Protein AF-0000000087158300 (afdb_homodimer)

InterPro domains:
  IPR009057 Homedomain-like superfamily [SSF46689] (290-339)
  IPR018060 AraC-like, DNA binding HTH domain [PF12833] (262-338)
  IPR018060 AraC-like, DNA binding HTH domain [PS01124] (242-339)
  IPR018060 AraC-like, DNA binding HTH domain [SM00342] (255-337)
  IPR032687 HTH-type transcriptional regulator AraC-type, N-terminal [PF12625] (27-202)

Nearest PDB structures (foldseek):
  8rcw-assembly2_B  TM=8.086E-01  e=1.882E-06  Mycobacterium tuberculosis H37Rv
  3mkl-assembly2_B  TM=9.565E-01  e=1.171E-04  Escherichia coli K-12
  3mkl-assembly1_A  TM=9.450E-01  e=1.285E-04  Escherichia coli K-12
  6xiu-assembly1_B-2  TM=7.100E-01  e=4.499E-04  Escherichia coli
  6xiu-assembly1_A  TM=6.553E-01  e=6.831E-04  Escherichia coli

Organism: NCBI:txid2511166

Secondary structure (DSSP, 8-state):
--HHHHHT-EEETHHHHHHHHHHHHTT---HHHHHHTT--GGGGG-TT-EEEHHHHHHHHHHHHHHHTTSTTHHHHHHTT--GGGGTHHHHHHHTSSBHHHHHHHHHHTGGGSS-SSEEEEEEETTEEEEEEEE-TTS-HHHHHHHHHHHHHHHHHHHHHH-TT---EEEEE-SS-S-TTTHHHHHHHTS-EE-S-SSEEEEEPTTGGGSBPTT--HHHHHHHHHHHHHHHHHHHHHHHHHHHHHHHHHH--SSPPPHHHHHHHHT--HHHHHHHHHHTT--HHHHHHHHHHHHHHHHHHH----HHHHHHHTT-S-HHHHHHHHHHHHSS-HHHHHHHTT-/--HHHHHT-EEETHHHHHHHHHHHHTT---HHHHHHTT--GGGGG-TT-EEEHHHHHHHHHHHHHHHTTSTTHHHHHHTT--GGGGTHHHHHHHTSSBHHHHHHHHHHTGGGSS-SSEEEEEEETTEEEEEEEE-TTS-HHHHHHHHHHHHHHHHHHHHHH-TT---EEEEE-SS-S-TTTHHHHHHHTS-EE-S-SSEEEEEPTTGGGSBPTT--HHHHHHHHHHHHHHHHHHHHHHHHHHHHHHHHHH--SSPPPHHHHHHHHT--HHHHHHHHHHTT--HHHHHHHHHHHHHHHHHHH----HHHHHHHTT-S-HHHHHHHHHHHHSS-HHHHHHHTT-

Foldseek 3Di:
DALLLLQLFKWQCVLVLLLLVLCVVVVHDSCVLLVQLVHHPCQSVDNRHIDGSSSLVSSLVSSCVSCVVPFCSLLVSLQPAALVRLPLLSLLLLQAFALQRSVVSCLVLVSSDSAQWHWDFDDDPRDGFKIWTHCPNPPPSCSVSRQNSCLNNVLNNSCNSAVVDPFFQAWEGCAACDRPVVCSCVVSVHHYHYNDPTTMGGTDPPRRVHTGPNHDPVSSVVSSVVSVVSSVLSVVLSVLLVLLLVQLLPDWQDGDDLVRSCVVVVHDSVVSQVSCVSSPHDPVNSNLVSLLVQLLCCLAPHPDDLQRSCSRNNHPDSVVVQVSNCVVPVHGSVVSSCVVVD/DALLLLQLFKWQCVLVLLLLVLCVVVVHDSCVLLVQLVHHPCQSVDRRHIDGSSSLVSSLVSSCVSCVVPFCSLLVSLQPAALVRLPLLSLLLLQAFALLRSVVSCLVLVSSDSAPWHWDFDDDPRDGFKIWTHCPNPPPSCSVSRQNSCLNNVLNNSCNSAVVDPFFQAWEGCAACDRPVVCSCVVSVHHYHYNDPTTMGGTDPPRRVHTGPNHDPVSSVVSSVVSVVSSVLSVVLSVLLVLLLVQLLPDWQDGDDLVVSCVVVVHDSVVSQVSCVSSPHDPVNSNLVSLLVQLLCCLAPHPDDLQRSCRRNNHPDSVVVQVSNCVVPVHGSVVSSCVVVD

Radius of gyration: 31.11 Å; Cα contacts (8 Å, |Δi|>4): 1077; chains: 2; bounding box: 66×98×61 Å

Sequence (684 aa):
MRLESFAAIRLPNQSARIMRSVIEAAGLAWRPLLSEAGIPADITDDPNGVVSGAQELRLQEVFVQATRHMPGAWFRTGLQYRLMGYGPLGLAVLAADTFGAGLRVMTSFLALTYSLMQYTLVEEAGEVIAVAADDTQVPADYREFSQERALGSATQFLNDMDPGLSPILRIETVLDSGHGRHECEAVLGIPIVFDAPVTRWILMPGVTRAPLPMASPLLEETYGKLCARLIEEARVSDEVVSQLYALLVRSARRFPSAPEACRMLGLSERTLYRKLAAQRLTFGQMVDQVREQRATYLLDNTRMSVEAVAEALGFAETASFSRAFKRWKGMSPLRFRGRGAMMRLESFAAIRLPNQSARIMRSVIEAAGLAWRPLLSEAGIPADITDDPNGVVSGAQELRLQEVFVQATRHMPGAWFRTGLQYRLMGYGPLGLAVLAADTFGAGLRVMTSFLALTYSLMQYTLVEEAGEVIAVAADDTQVPADYREFSQERALGSATQFLNDMDPGLSPILRIETVLDSGHGRHECEAVLGIPIVFDAPVTRWILMPGVTRAPLPMASPLLEETYGKLCARLIEEARVSDEVVSQLYALLVRSARRFPSAPEACRMLGLSERTLYRKLAAQRLTFGQMVDQVREQRATYLLDNTRMSVEAVAEALGFAETASFSRAFKRWKGMSPLRFRGRGAM

pLDDT: mean 89.67, std 8.75, range [39.78, 98.69]

Solvent-accessible surface area (backbone atoms only — not comparable to full-atom values): 35938 Å² total; per-residue (Å²): 130,57,72,68,62,34,28,34,24,77,35,65,30,50,64,58,38,49,53,42,52,55,36,47,76,72,72,46,80,51,61,68,50,32,51,74,19,70,39,67,79,61,39,68,73,38,70,80,21,67,38,32,30,48,34,50,52,40,36,51,52,50,48,48,71,76,42,69,88,41,75,47,48,48,33,56,52,12,57,69,45,45,34,69,60,43,47,47,53,25,48,20,30,38,12,19,63,20,44,42,51,16,52,51,49,46,56,75,47,49,73,62,50,95,62,75,52,44,63,46,77,41,67,57,98,92,35,72,44,29,43,33,54,43,55,86,83,31,59,76,94,46,38,64,54,55,53,40,19,37,63,20,26,52,48,34,34,59,35,57,51,37,66,60,47,77,52,59,59,31,36,31,28,52,51,65,64,57,73,64,42,65,50,50,33,69,73,68,72,38,56,67,45,55,61,31,95,52,30,30,42,32,41,34,89,70,45,43,73,38,67,25,81,56,42,29,74,68,51,23,50,33,23,44,51,46,42,52,46,51,53,48,51,14,49,50,33,44,47,50,51,50,50,48,48,52,52,54,64,67,32,68,44,65,69,70,52,71,70,54,45,19,61,75,70,71,44,51,65,67,55,51,52,50,38,29,47,57,60,71,41,47,72,67,54,53,51,47,52,49,49,49,52,50,48,52,48,44,50,72,73,45,89,61,50,69,58,54,49,19,48,53,65,54,40,91,40,48,66,58,37,39,52,51,39,24,70,73,70,74,41,42,60,69,57,57,49,46,54,72,76,100,130,58,72,69,61,35,27,35,24,77,36,65,30,49,66,58,39,50,53,41,50,54,36,47,74,70,72,45,80,48,61,68,49,33,52,75,20,72,40,65,79,61,38,66,75,38,68,82,23,66,38,30,30,49,34,50,53,39,35,52,53,51,48,47,70,73,41,70,87,42,75,48,49,46,34,57,54,13,57,69,45,46,33,69,61,44,49,46,53,25,48,20,29,36,12,18,62,19,44,42,52,16,54,51,48,47,55,74,47,48,72,60,50,95,61,75,53,46,65,46,78,40,69,56,96,89,35,73,44,29,44,33,53,42,55,85,82,34,59,78,92,46,38,65,53,55,53,39,19,36,62,21,26,52,47,35,32,60,34,57,52,38,66,60,48,76,52,58,60,33,34,32,27,52,50,63,65,57,71,64,43,64,52,52,34,70,73,68,70,37,56,66,43,56,60,30,97,51,31,32,43,30,40,34,88,70,45,41,72,36,67,25,81,56,44,29,74,67,52,23,50,33,23,44,52,46,40,52,47,51,52,49,50,14,49,50,33,45,46,51,52,50,49,49,49,51,54,53,64,67,33,70,45,64,68,71,51,71,70,53,45,20,61,74,70,71,45,52,64,66,54,50,50,50,38,30,46,57,60,70,42,47,73,68,53,52,52,48,51,49,48,49,51,49,47,52,49,43,49,72,72,45,87,62,50,68,57,52,50,20,49,52,63,54,41,92,40,50,66,60,37,40,51,49,38,22,70,73,70,73,43,41,60,69,56,55,50,47,54,72,76,100

Structure (mmCIF, N/CA/C/O backbone):
data_AF-0000000087158300-model_v1
#
loop_
_entity.id
_entity.type
_entity.pdbx_description
1 polymer 'Putative HTH-type transcriptional regulator'
#
loop_
_atom_site.group_PDB
_atom_site.id
_atom_site.type_symbol
_atom_site.label_atom_id
_atom_site.label_alt_id
_atom_site.label_comp_id
_atom_site.label_asym_id
_atom_site.label_entity_id
_atom_site.label_seq_id
_atom_site.pdbx_PDB_ins_code
_atom_site.Cartn_x
_atom_site.Cartn_y
_atom_site.Cartn_z
_atom_site.occupancy
_atom_site.B_iso_or_equiv
_atom_site.auth_seq_id
_atom_site.auth_comp_id
_atom_site.auth_asym_id
_atom_site.auth_atom_id
_atom_site.pdbx_PDB_model_num
ATOM 1 N N . MET A 1 1 ? 0.201 -24.516 1.046 1 40.53 1 MET A N 1
ATOM 2 C CA . MET A 1 1 ? -1.154 -24.016 0.819 1 40.53 1 MET A CA 1
ATOM 3 C C . MET A 1 1 ? -1.774 -24.688 -0.408 1 40.53 1 MET A C 1
ATOM 5 O O . MET A 1 1 ? -1.124 -24.812 -1.446 1 40.53 1 MET A O 1
ATOM 9 N N . ARG A 1 2 ? -2.773 -25.516 -0.291 1 49.41 2 ARG A N 1
ATOM 10 C CA . ARG A 1 2 ? -3.469 -26.203 -1.371 1 49.41 2 ARG A CA 1
ATOM 11 C C . ARG A 1 2 ? -3.904 -25.234 -2.457 1 49.41 2 ARG A C 1
ATOM 13 O O . ARG A 1 2 ? -4.211 -24.062 -2.17 1 49.41 2 ARG A O 1
ATOM 20 N N . LEU A 1 3 ? -3.611 -25.547 -3.643 1 53.53 3 LEU A N 1
ATOM 21 C CA . LEU A 1 3 ? -4.047 -24.797 -4.812 1 53.53 3 LEU A CA 1
ATOM 22 C C . LEU A 1 3 ? -5.461 -24.25 -4.613 1 53.53 3 LEU A C 1
ATOM 24 O O . LEU A 1 3 ? -5.781 -23.156 -5.082 1 53.53 3 LEU A O 1
ATOM 28 N N . GLU A 1 4 ? -6.125 -25 -3.822 1 54.72 4 GLU A N 1
ATOM 29 C CA . GLU A 1 4 ? -7.512 -24.594 -3.604 1 54.72 4 GLU A CA 1
ATOM 30 C C . GLU A 1 4 ? -7.594 -23.328 -2.756 1 54.72 4 GLU A C 1
ATOM 32 O O . GLU A 1 4 ? -8.43 -22.453 -3.006 1 54.72 4 GLU A O 1
ATOM 37 N N . SER A 1 5 ? -6.773 -23.25 -1.797 1 61.75 5 SER A N 1
ATOM 38 C CA . SER A 1 5 ? -6.797 -22.062 -0.935 1 61.75 5 SER A CA 1
ATOM 39 C C . SER A 1 5 ? -6.254 -20.844 -1.662 1 61.75 5 SER A C 1
ATOM 41 O O . SER A 1 5 ? -6.668 -19.719 -1.382 1 61.75 5 SER A O 1
ATOM 43 N N . PHE A 1 6 ? -5.562 -21.078 -2.729 1 68.5 6 PHE A N 1
ATOM 44 C CA . PHE A 1 6 ? -4.996 -19.984 -3.525 1 68.5 6 PHE A CA 1
ATOM 45 C C . PHE A 1 6 ? -6.07 -19.328 -4.383 1 68.5 6 PHE A C 1
ATOM 47 O O . PHE A 1 6 ? -6.074 -18.109 -4.547 1 68.5 6 PHE A O 1
ATOM 54 N N . ALA A 1 7 ? -7.031 -20.109 -4.707 1 74.25 7 ALA A N 1
ATOM 55 C CA . ALA A 1 7 ? -8.016 -19.625 -5.672 1 74.25 7 ALA A CA 1
ATOM 56 C C . ALA A 1 7 ? -8.867 -18.516 -5.074 1 74.25 7 ALA A C 1
ATOM 58 O O . ALA A 1 7 ? -9.312 -17.609 -5.789 1 74.25 7 ALA A O 1
ATOM 59 N N . ALA A 1 8 ? -8.992 -18.531 -3.791 1 78.25 8 ALA A N 1
ATOM 60 C CA . ALA A 1 8 ? -9.898 -17.578 -3.146 1 78.25 8 ALA A CA 1
ATOM 61 C C . ALA A 1 8 ? -9.156 -16.328 -2.705 1 78.25 8 ALA A C 1
ATOM 63 O O . ALA A 1 8 ? -9.781 -15.352 -2.277 1 78.25 8 ALA A O 1
ATOM 64 N N . ILE A 1 9 ? -7.871 -16.375 -2.891 1 86.38 9 ILE A N 1
ATOM 65 C CA . ILE A 1 9 ? -7.078 -15.227 -2.467 1 86.38 9 ILE A CA 1
ATOM 66 C C . ILE A 1 9 ? -7.258 -14.078 -3.461 1 86.38 9 ILE A C 1
ATOM 68 O O . ILE A 1 9 ? -7.426 -14.312 -4.66 1 86.38 9 ILE A O 1
ATOM 72 N N . ARG A 1 10 ? -7.344 -12.867 -2.967 1 88.31 10 ARG A N 1
ATOM 73 C CA . ARG A 1 10 ? -7.383 -11.664 -3.793 1 88.31 10 ARG A CA 1
ATOM 74 C C . ARG A 1 10 ? -6.016 -10.992 -3.846 1 88.31 10 ARG A C 1
ATOM 76 O O . ARG A 1 10 ? -5.445 -10.648 -2.809 1 88.31 10 ARG A O 1
ATOM 83 N N . LEU A 1 11 ? -5.473 -10.836 -5.035 1 91.69 11 LEU A N 1
ATOM 84 C CA . LEU A 1 11 ? -4.133 -10.312 -5.254 1 91.69 11 LEU A CA 1
ATOM 85 C C . LEU A 1 11 ? -4.184 -9.016 -6.059 1 91.69 11 LEU A C 1
ATOM 87 O O . LEU A 1 11 ? -5.047 -8.852 -6.922 1 91.69 11 LEU A O 1
ATOM 91 N N . PRO A 1 12 ? -3.223 -8.094 -5.75 1 93.69 12 PRO A N 1
ATOM 92 C CA . PRO A 1 12 ? -3.1 -6.945 -6.656 1 93.69 12 PRO A CA 1
ATOM 93 C C . PRO A 1 12 ? -2.881 -7.363 -8.109 1 93.69 12 PRO A C 1
ATOM 95 O O . PRO A 1 12 ? -2.324 -8.43 -8.367 1 93.69 12 PRO A O 1
ATOM 98 N N . ASN A 1 13 ? -3.297 -6.535 -9.055 1 95.19 13 ASN A N 1
ATOM 99 C CA . ASN A 1 13 ? -3.236 -6.875 -10.477 1 95.19 13 ASN A CA 1
ATOM 100 C C . ASN A 1 13 ? -1.836 -6.668 -11.039 1 95.19 13 ASN A C 1
ATOM 102 O O . ASN A 1 13 ? -1.661 -6.578 -12.258 1 95.19 13 ASN A O 1
ATOM 106 N N . GLN A 1 14 ? -0.826 -6.555 -10.195 1 94.75 14 GLN A N 1
ATOM 107 C CA . GLN A 1 14 ? 0.526 -6.223 -10.625 1 94.75 14 GLN A CA 1
ATOM 108 C C . GLN A 1 14 ? 1.107 -7.324 -11.508 1 94.75 14 GLN A C 1
ATOM 110 O O . GLN A 1 14 ? 1.765 -7.043 -12.508 1 94.75 14 GLN A O 1
ATOM 115 N N . SER A 1 15 ? 0.933 -8.594 -11.094 1 95.69 15 SER A N 1
ATOM 116 C CA . SER A 1 15 ? 1.401 -9.711 -11.906 1 95.69 15 SER A CA 1
ATOM 117 C C . SER A 1 15 ? 0.779 -9.672 -13.297 1 95.69 15 SER A C 1
ATOM 119 O O . SER A 1 15 ? 1.473 -9.867 -14.297 1 95.69 15 SER A O 1
ATOM 121 N N . ALA A 1 16 ? -0.538 -9.43 -13.367 1 95.25 16 ALA A N 1
ATOM 122 C CA . ALA A 1 16 ? -1.233 -9.312 -14.641 1 95.25 16 ALA A CA 1
ATOM 123 C C . ALA A 1 16 ? -0.658 -8.172 -15.477 1 95.25 16 ALA A C 1
ATOM 125 O O . ALA A 1 16 ? -0.474 -8.312 -16.688 1 95.25 16 ALA A O 1
ATOM 126 N N . ARG A 1 17 ? -0.354 -7.066 -14.867 1 95.44 17 ARG A N 1
ATOM 127 C CA . ARG A 1 17 ? 0.209 -5.922 -15.57 1 95.44 17 ARG A CA 1
ATOM 128 C C . ARG A 1 17 ? 1.591 -6.246 -16.125 1 95.44 17 ARG A C 1
ATOM 130 O O . ARG A 1 17 ? 1.93 -5.84 -17.234 1 95.44 17 ARG A O 1
ATOM 137 N N . ILE A 1 18 ? 2.383 -6.926 -15.352 1 96.75 18 ILE A N 1
ATOM 138 C CA . ILE A 1 18 ? 3.717 -7.324 -15.781 1 96.75 18 ILE A CA 1
ATOM 139 C C . ILE A 1 18 ? 3.609 -8.242 -17 1 96.75 18 ILE A C 1
ATOM 141 O O . ILE A 1 18 ? 4.262 -8.016 -18.016 1 96.75 18 ILE A O 1
ATOM 145 N N . MET A 1 19 ? 2.777 -9.273 -16.922 1 96.31 19 MET A N 1
ATOM 146 C CA . MET A 1 19 ? 2.615 -10.203 -18.031 1 96.31 19 MET A CA 1
ATOM 147 C C . MET A 1 19 ? 2.068 -9.492 -19.266 1 96.31 19 MET A C 1
ATOM 149 O O . MET A 1 19 ? 2.494 -9.766 -20.391 1 96.31 19 MET A O 1
ATOM 153 N N . ARG A 1 20 ? 1.121 -8.562 -19.031 1 94.75 20 ARG A N 1
ATOM 154 C CA . ARG A 1 20 ? 0.61 -7.754 -20.141 1 94.75 20 ARG A CA 1
ATOM 155 C C . ARG A 1 20 ? 1.739 -7.004 -20.828 1 94.75 20 ARG A C 1
ATOM 157 O O . ARG A 1 20 ? 1.812 -6.98 -22.062 1 94.75 20 ARG A O 1
ATOM 164 N N . SER A 1 21 ? 2.619 -6.391 -20.047 1 94.69 21 SER A N 1
ATOM 165 C CA . SER A 1 21 ? 3.707 -5.605 -20.625 1 94.69 21 SER A CA 1
ATOM 166 C C . SER A 1 21 ? 4.617 -6.469 -21.484 1 94.69 21 SER A C 1
ATOM 168 O O . SER A 1 21 ? 5.105 -6.02 -22.531 1 94.69 21 SER A O 1
ATOM 170 N N . VAL A 1 22 ? 4.875 -7.711 -21.109 1 94.31 22 VAL A N 1
ATOM 171 C CA . VAL A 1 22 ? 5.727 -8.641 -21.844 1 94.31 22 VAL A CA 1
ATOM 172 C C . VAL A 1 22 ? 5.035 -9.047 -23.156 1 94.31 22 VAL A C 1
ATOM 174 O O . VAL A 1 22 ? 5.664 -9.07 -24.219 1 94.31 22 VAL A O 1
ATOM 177 N N . ILE A 1 23 ? 3.762 -9.289 -23.078 1 94.25 23 ILE A N 1
ATOM 178 C CA . ILE A 1 23 ? 2.975 -9.688 -24.234 1 94.25 23 ILE A CA 1
ATOM 179 C C . ILE A 1 23 ? 2.939 -8.547 -25.25 1 94.25 23 ILE A C 1
ATOM 181 O O . ILE A 1 23 ? 3.17 -8.75 -26.438 1 94.25 23 ILE A O 1
ATOM 185 N N . GLU A 1 24 ? 2.717 -7.379 -24.734 1 93.12 24 GLU A N 1
ATOM 186 C CA . GLU A 1 24 ? 2.637 -6.203 -25.609 1 93.12 24 GLU A CA 1
ATOM 187 C C . GLU A 1 24 ? 3.988 -5.898 -26.25 1 93.12 24 GLU A C 1
ATOM 189 O O . GLU A 1 24 ? 4.055 -5.535 -27.422 1 93.12 24 GLU A O 1
ATOM 194 N N . ALA A 1 25 ? 5.035 -5.984 -25.5 1 93 25 ALA A N 1
ATOM 195 C CA . ALA A 1 25 ? 6.375 -5.762 -26.031 1 93 25 ALA A CA 1
ATOM 196 C C . ALA A 1 25 ? 6.699 -6.754 -27.156 1 93 25 ALA A C 1
ATOM 198 O O . ALA A 1 25 ? 7.48 -6.449 -28.047 1 93 25 ALA A O 1
ATOM 199 N N . ALA A 1 26 ? 6.086 -7.969 -27.141 1 92.69 26 ALA A N 1
ATOM 200 C CA . ALA A 1 26 ? 6.301 -9.008 -28.141 1 92.69 26 ALA A CA 1
ATOM 201 C C . ALA A 1 26 ? 5.379 -8.797 -29.344 1 92.69 26 ALA A C 1
ATOM 203 O O . ALA A 1 26 ? 5.418 -9.578 -30.312 1 92.69 26 ALA A O 1
ATOM 204 N N . GLY A 1 27 ? 4.504 -7.77 -29.328 1 92.56 27 GLY A N 1
ATOM 205 C CA . GLY A 1 27 ? 3.604 -7.469 -30.438 1 92.56 27 GLY A CA 1
ATOM 206 C C . GLY A 1 27 ? 2.371 -8.352 -30.453 1 92.56 27 GLY A C 1
ATOM 207 O O . GLY A 1 27 ? 1.692 -8.453 -31.484 1 92.56 27 GLY A O 1
ATOM 208 N N . LEU A 1 28 ? 2.107 -9.031 -29.375 1 92.62 28 LEU A N 1
ATOM 209 C CA . LEU A 1 28 ? 0.953 -9.922 -29.297 1 92.62 28 LEU A CA 1
ATOM 210 C C . LEU A 1 28 ? -0.248 -9.195 -28.703 1 92.62 28 LEU A C 1
ATOM 212 O O . LEU A 1 28 ? -0.091 -8.18 -28.016 1 92.62 28 LEU A O 1
ATOM 216 N N . ALA A 1 29 ? -1.431 -9.727 -29 1 92.81 29 ALA A N 1
ATOM 217 C CA . ALA A 1 29 ? -2.662 -9.172 -28.453 1 92.81 29 ALA A CA 1
ATOM 218 C C . ALA A 1 29 ? -2.883 -9.641 -27.016 1 92.81 29 ALA A C 1
ATOM 220 O O . ALA A 1 29 ? -2.873 -10.844 -26.734 1 92.81 2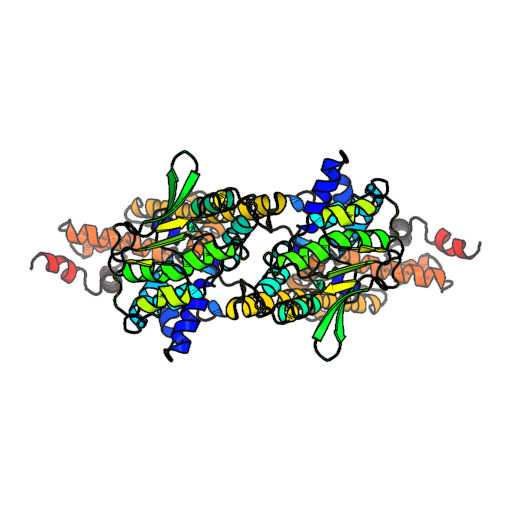9 ALA A O 1
ATOM 221 N N . TRP A 1 30 ? -3.066 -8.75 -26.109 1 91.94 30 TRP A N 1
ATOM 222 C CA . TRP A 1 30 ? -3.174 -9.039 -24.688 1 91.94 30 TRP A CA 1
ATOM 223 C C . TRP A 1 30 ? -4.629 -9.25 -24.281 1 91.94 30 TRP A C 1
ATOM 225 O O . TRP A 1 30 ? -4.922 -10.039 -23.375 1 91.94 30 TRP A O 1
ATOM 235 N N . ARG A 1 31 ? -5.613 -8.617 -24.859 1 91.94 31 ARG A N 1
ATOM 236 C CA . ARG A 1 31 ? -7.004 -8.602 -24.422 1 91.94 31 ARG A CA 1
ATOM 237 C C . ARG A 1 31 ? -7.625 -9.992 -24.516 1 91.94 31 ARG A C 1
ATOM 239 O O . ARG A 1 31 ? -8.328 -10.438 -23.609 1 91.94 31 ARG A O 1
ATOM 246 N N . PRO A 1 32 ? -7.359 -10.719 -25.625 1 92.19 32 PRO A N 1
ATOM 247 C CA . PRO A 1 32 ? -7.902 -12.078 -25.688 1 92.19 32 PRO A CA 1
ATOM 248 C C . PRO A 1 32 ? -7.371 -12.977 -24.562 1 92.19 32 PRO A C 1
ATOM 250 O O . PRO A 1 32 ? -8.086 -13.859 -24.078 1 92.19 32 PRO A O 1
ATOM 253 N N . LEU A 1 33 ? -6.152 -12.758 -24.141 1 91.31 33 LEU A N 1
ATOM 254 C CA . LEU A 1 33 ? -5.559 -13.562 -23.078 1 91.31 33 LEU A CA 1
ATOM 255 C C . LEU A 1 33 ? -6.242 -13.289 -21.734 1 91.31 33 LEU A C 1
ATOM 257 O O . LEU A 1 33 ? -6.5 -14.211 -20.969 1 91.31 33 LEU A O 1
ATOM 261 N N . LEU A 1 34 ? -6.531 -12.008 -21.484 1 91.69 34 LEU A N 1
ATOM 262 C CA . LEU A 1 34 ? -7.25 -11.648 -20.266 1 91.69 34 LEU A CA 1
ATOM 263 C C . LEU A 1 34 ? -8.641 -12.281 -20.25 1 91.69 34 LEU A C 1
ATOM 265 O O . LEU A 1 34 ? -9.078 -12.805 -19.219 1 91.69 34 LEU A O 1
ATOM 269 N N . SER A 1 35 ? -9.25 -12.188 -21.375 1 90.12 35 SER A N 1
ATOM 270 C CA . SER A 1 35 ? -10.586 -12.773 -21.484 1 90.12 35 SER A CA 1
ATOM 271 C C . SER A 1 35 ? -10.562 -14.273 -21.203 1 90.12 35 SER A C 1
ATOM 273 O O . SER A 1 35 ? -11.438 -14.789 -20.516 1 90.12 35 SER A O 1
ATOM 275 N N . GLU A 1 36 ? -9.625 -14.93 -21.688 1 88.38 36 GLU A N 1
ATOM 276 C CA . GLU A 1 36 ? -9.477 -16.359 -21.484 1 88.38 36 GLU A CA 1
ATOM 277 C C . GLU A 1 36 ? -9.25 -16.672 -20 1 88.38 36 GLU A C 1
ATOM 279 O O . GLU A 1 36 ? -9.672 -17.719 -19.516 1 88.38 36 GLU A O 1
ATOM 284 N N . ALA A 1 37 ? -8.625 -15.758 -19.328 1 87.94 37 ALA A N 1
ATOM 285 C CA . ALA A 1 37 ? -8.328 -15.938 -17.922 1 87.94 37 ALA A CA 1
ATOM 286 C C . ALA A 1 37 ? -9.5 -15.477 -17.047 1 87.94 37 ALA A C 1
ATOM 288 O O . ALA A 1 37 ? -9.438 -15.562 -15.82 1 87.94 37 ALA A O 1
ATOM 289 N N . GLY A 1 38 ? -10.562 -14.922 -17.672 1 85.62 38 GLY A N 1
ATOM 290 C CA . GLY A 1 38 ? -11.703 -14.43 -16.922 1 85.62 38 GLY A CA 1
ATOM 291 C C . GLY A 1 38 ? -11.445 -13.094 -16.234 1 85.62 38 GLY A C 1
ATOM 292 O O . GLY A 1 38 ? -12.078 -12.781 -15.227 1 85.62 38 GLY A O 1
ATOM 293 N N . ILE A 1 39 ? -10.477 -12.391 -16.688 1 89.5 39 ILE A N 1
ATOM 294 C CA . ILE A 1 39 ? -10.117 -11.094 -16.109 1 89.5 39 ILE A CA 1
ATOM 295 C C . ILE A 1 39 ? -10.656 -9.977 -17 1 89.5 39 ILE A C 1
ATOM 297 O O . ILE A 1 39 ? -10.383 -9.938 -18.203 1 89.5 39 ILE A O 1
ATOM 301 N N . PRO A 1 40 ? -11.453 -9.117 -16.406 1 87.38 40 PRO A N 1
ATOM 302 C CA . PRO A 1 40 ? -11.93 -7.98 -17.203 1 87.38 40 PRO A CA 1
ATOM 303 C C . PRO A 1 40 ? -10.789 -7.141 -17.766 1 87.38 40 PRO A C 1
ATOM 305 O O . PRO A 1 40 ? -9.758 -6.953 -17.109 1 87.38 40 PRO A O 1
ATOM 308 N N . ALA A 1 41 ? -11.008 -6.566 -18.906 1 83.25 41 ALA A N 1
ATOM 309 C CA . ALA A 1 41 ? -9.969 -5.871 -19.672 1 83.25 41 ALA A CA 1
ATOM 310 C C . ALA A 1 41 ? -9.5 -4.617 -18.938 1 83.25 41 ALA A C 1
ATOM 312 O O . ALA A 1 41 ? -8.344 -4.207 -19.078 1 83.25 41 ALA A O 1
ATOM 313 N N . ASP A 1 42 ? -10.305 -4.086 -18.125 1 89.12 42 ASP A N 1
ATOM 314 C CA . ASP A 1 42 ? -10 -2.793 -17.516 1 89.12 42 ASP A CA 1
ATOM 315 C C . ASP A 1 42 ? -9.289 -2.973 -16.172 1 89.12 42 ASP A C 1
ATOM 317 O O . ASP A 1 42 ? -8.805 -2.002 -15.594 1 89.12 42 ASP A O 1
ATOM 321 N N . ILE A 1 43 ? -9.141 -4.145 -15.766 1 89.44 43 ILE A N 1
ATOM 322 C CA . ILE A 1 43 ? -8.562 -4.406 -14.453 1 89.44 43 ILE A CA 1
ATOM 323 C C . ILE A 1 43 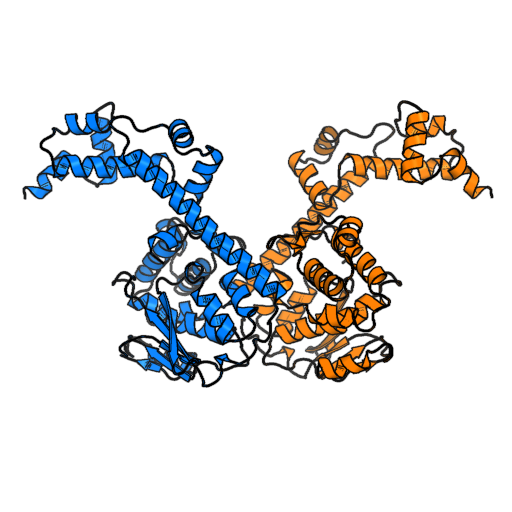? -7.098 -3.967 -14.438 1 89.44 43 ILE A C 1
ATOM 325 O O . ILE A 1 43 ? -6.605 -3.469 -13.422 1 89.44 43 ILE A O 1
ATOM 329 N N . THR A 1 44 ? -6.387 -4.156 -15.523 1 91.56 44 THR A N 1
ATOM 330 C CA . THR A 1 44 ? -4.961 -3.84 -15.578 1 91.56 44 THR A CA 1
ATOM 331 C C . THR A 1 44 ? -4.75 -2.334 -15.688 1 91.56 44 THR A C 1
ATOM 333 O O . THR A 1 44 ? -3.631 -1.846 -15.516 1 91.56 44 THR A O 1
ATOM 336 N N . ASP A 1 45 ? -5.84 -1.632 -15.922 1 90 45 ASP A N 1
ATOM 337 C CA . ASP A 1 45 ? -5.746 -0.178 -16 1 90 45 ASP A CA 1
ATOM 338 C C . ASP A 1 45 ? -6.129 0.471 -14.672 1 90 45 ASP A C 1
ATOM 340 O O . ASP A 1 45 ? -5.902 1.666 -14.469 1 90 45 ASP A O 1
ATOM 344 N N . ASP A 1 46 ? -6.695 -0.277 -13.836 1 91.44 46 ASP A N 1
ATOM 345 C CA . ASP A 1 46 ? -7.113 0.206 -12.523 1 91.44 46 ASP A CA 1
ATOM 346 C C . ASP A 1 46 ? -5.977 0.09 -11.508 1 91.44 46 ASP A C 1
ATOM 348 O O . ASP A 1 46 ? -5.562 -1.017 -11.156 1 91.44 46 ASP A O 1
ATOM 352 N N . PRO A 1 47 ? -5.52 1.19 -11 1 89.75 47 PRO A N 1
ATOM 353 C CA . PRO A 1 47 ? -4.426 1.13 -10.023 1 89.75 47 PRO A CA 1
ATOM 354 C C . PRO A 1 47 ? -4.805 0.357 -8.758 1 89.75 47 PRO A C 1
ATOM 356 O O . PRO A 1 47 ? -3.924 -0.087 -8.016 1 89.75 47 PRO A O 1
ATOM 359 N N . ASN A 1 48 ? -6.062 0.197 -8.523 1 90.5 48 ASN A N 1
ATOM 360 C CA . ASN A 1 48 ? -6.543 -0.575 -7.383 1 90.5 48 ASN A CA 1
ATOM 361 C C . ASN A 1 48 ? -7.055 -1.947 -7.809 1 90.5 48 ASN A C 1
ATOM 363 O O . ASN A 1 48 ? -7.762 -2.613 -7.051 1 90.5 48 ASN A O 1
ATOM 367 N N . GLY A 1 49 ? -6.766 -2.334 -8.977 1 92.06 49 GLY A N 1
ATOM 368 C CA . GLY A 1 49 ? -7.285 -3.588 -9.492 1 92.06 49 GLY A CA 1
ATOM 369 C C . GLY A 1 49 ? -6.82 -4.797 -8.711 1 92.06 49 GLY A C 1
ATOM 370 O O . GLY A 1 49 ? -5.676 -4.848 -8.258 1 92.06 49 GLY A O 1
ATOM 371 N N . VAL A 1 50 ? -7.707 -5.738 -8.57 1 91.56 50 VAL A N 1
ATOM 372 C CA . VAL A 1 50 ? -7.434 -6.992 -7.879 1 91.56 50 VAL A CA 1
ATOM 373 C C . VAL A 1 50 ? -7.914 -8.172 -8.727 1 91.56 50 VAL A C 1
ATOM 375 O O . VAL A 1 50 ? -8.898 -8.055 -9.461 1 91.56 50 VAL A O 1
ATOM 378 N N . VAL A 1 51 ? -7.164 -9.234 -8.664 1 89.94 51 VAL A N 1
ATOM 379 C CA . VAL A 1 51 ? -7.527 -10.469 -9.352 1 89.94 51 VAL A CA 1
ATOM 380 C C . VAL A 1 51 ? -7.578 -11.625 -8.352 1 89.94 51 VAL A C 1
ATOM 382 O O . VAL A 1 51 ? -6.828 -11.641 -7.371 1 89.94 51 VAL A O 1
ATOM 385 N N . SER A 1 52 ? -8.477 -12.57 -8.586 1 85.44 52 SER A N 1
ATOM 386 C CA . SER A 1 52 ? -8.516 -13.758 -7.73 1 85.44 52 SER A CA 1
ATOM 387 C C . SER A 1 52 ? -7.348 -14.688 -8.023 1 85.44 52 SER A C 1
ATOM 389 O O . SER A 1 52 ? -6.75 -14.633 -9.102 1 85.44 52 SER A O 1
ATOM 391 N N . GLY A 1 53 ? -7.023 -15.508 -7.055 1 87.19 53 GLY A N 1
ATOM 392 C CA . GLY A 1 53 ? -6.012 -16.531 -7.277 1 87.19 53 GLY A CA 1
ATOM 393 C C . GLY A 1 53 ? -6.32 -17.422 -8.461 1 87.19 53 GLY A C 1
ATOM 394 O O . GLY A 1 53 ? -5.418 -17.797 -9.211 1 87.19 53 GLY A O 1
ATOM 395 N N . ALA A 1 54 ? -7.609 -17.719 -8.602 1 82.31 54 ALA A N 1
ATOM 396 C CA . ALA A 1 54 ? -8.039 -18.547 -9.727 1 82.31 54 ALA A CA 1
ATOM 397 C C . ALA A 1 54 ? -7.758 -17.844 -11.055 1 82.31 54 ALA A C 1
ATOM 399 O O . ALA A 1 54 ? -7.305 -18.469 -12.016 1 82.31 54 ALA A O 1
ATOM 400 N N . GLN A 1 55 ? -8.031 -16.594 -11.109 1 86.12 55 GLN A N 1
ATOM 401 C CA . GLN A 1 55 ? -7.77 -15.789 -12.297 1 86.12 55 GLN A CA 1
ATOM 402 C C . GLN A 1 55 ? -6.27 -15.703 -12.578 1 86.12 55 GLN A C 1
ATOM 404 O O . GLN A 1 55 ? -5.844 -15.805 -13.727 1 86.12 55 GLN A O 1
ATOM 409 N N . GLU A 1 56 ? -5.508 -15.516 -11.531 1 90.88 56 GLU A N 1
ATOM 410 C CA . GLU A 1 56 ? -4.055 -15.469 -11.664 1 90.88 56 GLU A CA 1
ATOM 411 C C . GLU A 1 56 ? -3.51 -16.781 -12.227 1 90.88 56 GLU A C 1
ATOM 413 O O . GLU A 1 56 ? -2.65 -16.781 -13.109 1 90.88 56 GLU A O 1
ATOM 418 N N . LEU A 1 57 ? -3.982 -17.875 -11.727 1 85.94 57 LEU A N 1
ATOM 419 C CA . LEU A 1 57 ? -3.559 -19.188 -12.203 1 85.94 57 LEU A CA 1
ATOM 420 C C . LEU A 1 57 ? -3.865 -19.359 -13.688 1 85.94 57 LEU A C 1
ATOM 422 O O . LEU A 1 57 ? -3.004 -19.781 -14.461 1 85.94 57 LEU A O 1
ATOM 426 N N . ARG A 1 58 ? -5.074 -19.031 -14.055 1 86.69 58 ARG A N 1
ATOM 427 C CA . ARG A 1 58 ? -5.477 -19.156 -15.453 1 86.69 58 ARG A CA 1
ATOM 428 C C . ARG A 1 58 ? -4.668 -18.219 -16.344 1 86.69 58 ARG A C 1
ATOM 430 O O . ARG A 1 58 ? -4.301 -18.594 -17.469 1 86.69 58 ARG A O 1
ATOM 437 N N . LEU A 1 59 ? -4.422 -17.062 -15.828 1 92.62 59 LEU A N 1
ATOM 438 C CA . LEU A 1 59 ? -3.619 -16.109 -16.578 1 92.62 59 LEU A CA 1
ATOM 439 C C . LEU A 1 59 ? -2.213 -16.641 -16.812 1 92.62 59 LEU A C 1
ATOM 441 O O . LEU A 1 59 ? -1.673 -16.5 -17.922 1 92.62 59 LEU A O 1
ATOM 445 N N . GLN A 1 60 ? -1.606 -17.219 -15.828 1 93.25 60 GLN A N 1
ATOM 446 C CA . GLN A 1 60 ? -0.277 -17.797 -15.984 1 93.25 60 GLN A CA 1
ATOM 447 C C . GLN A 1 60 ? -0.289 -18.922 -17.031 1 93.25 60 GLN A C 1
ATOM 449 O O . GLN A 1 60 ? 0.627 -19.031 -17.844 1 93.25 60 GLN A O 1
ATOM 454 N N . GLU A 1 61 ? -1.337 -19.688 -17.062 1 89.5 61 GLU A N 1
ATOM 455 C CA . GLU A 1 61 ? -1.465 -20.781 -18.031 1 89.5 61 GLU A CA 1
ATOM 456 C C . GLU A 1 61 ? -1.513 -20.25 -19.469 1 89.5 61 GLU A C 1
ATOM 458 O O . GLU A 1 61 ? -0.793 -20.734 -20.344 1 89.5 61 GLU A O 1
ATOM 463 N N . VAL A 1 62 ? -2.352 -19.281 -19.625 1 91.19 62 VAL A N 1
ATOM 464 C CA . VAL A 1 62 ? -2.508 -18.719 -20.953 1 91.19 62 VAL A CA 1
ATOM 465 C C . VAL A 1 62 ? -1.234 -17.984 -21.359 1 91.19 62 VAL A C 1
ATOM 467 O O . VAL A 1 62 ? -0.833 -18.016 -22.516 1 91.19 62 VAL A O 1
ATOM 470 N N . PHE A 1 63 ? -0.625 -17.312 -20.469 1 96 63 PHE A N 1
ATOM 471 C CA . PHE A 1 63 ? 0.624 -16.609 -20.703 1 96 63 PHE A CA 1
ATOM 472 C C . PHE A 1 63 ? 1.715 -17.562 -21.172 1 96 63 PHE A C 1
ATOM 474 O O . PHE A 1 63 ? 2.443 -17.281 -22.125 1 96 63 PHE A O 1
ATOM 481 N N . VAL A 1 64 ? 1.834 -18.688 -20.453 1 94 64 VAL A N 1
ATOM 482 C CA . VAL A 1 64 ? 2.838 -19.688 -20.781 1 94 64 VAL A CA 1
ATOM 483 C C . VAL A 1 64 ? 2.627 -20.188 -22.219 1 94 64 VAL A C 1
ATOM 485 O O . VAL A 1 64 ? 3.578 -20.281 -23 1 94 64 VAL A O 1
ATOM 488 N N . GLN A 1 65 ? 1.39 -20.469 -22.547 1 92.19 65 GLN A N 1
ATOM 489 C CA . GLN A 1 65 ? 1.077 -20.969 -23.875 1 92.19 65 GLN A CA 1
ATOM 490 C C . GLN A 1 65 ? 1.431 -19.938 -24.953 1 92.19 65 GLN A C 1
ATOM 492 O O . GLN A 1 65 ? 1.979 -20.281 -26 1 92.19 65 GLN A O 1
ATOM 497 N N . ALA A 1 66 ? 1.211 -18.688 -24.625 1 93.56 66 ALA A N 1
ATOM 498 C CA . ALA A 1 66 ? 1.405 -17.609 -25.594 1 93.56 66 ALA A CA 1
ATOM 499 C C . ALA A 1 66 ? 2.885 -17.266 -25.75 1 93.56 66 ALA A C 1
ATOM 501 O O . ALA A 1 66 ? 3.293 -16.703 -26.766 1 93.56 66 ALA A O 1
ATOM 502 N N . THR A 1 67 ? 3.75 -17.641 -24.797 1 94.19 67 THR A N 1
ATOM 503 C CA . THR A 1 67 ? 5.117 -17.125 -24.797 1 94.19 67 THR A CA 1
ATOM 504 C C . THR A 1 67 ? 6.121 -18.281 -24.812 1 94.19 67 THR A C 1
ATOM 506 O O . THR A 1 67 ? 7.328 -18.047 -24.719 1 94.19 67 THR A O 1
ATOM 509 N N . ARG A 1 68 ? 5.699 -19.484 -24.922 1 90.81 68 ARG A N 1
ATOM 510 C CA . ARG A 1 68 ? 6.559 -20.656 -24.875 1 90.81 68 ARG A CA 1
ATOM 511 C C . ARG A 1 68 ? 7.652 -20.578 -25.938 1 90.81 68 ARG A C 1
ATOM 513 O O . ARG A 1 68 ? 8.742 -21.125 -25.75 1 90.81 68 ARG A O 1
ATOM 520 N N . HIS A 1 69 ? 7.387 -19.906 -27.016 1 89.31 69 HIS A N 1
ATOM 521 C CA . HIS A 1 69 ? 8.312 -19.828 -28.141 1 89.31 69 HIS A CA 1
ATOM 522 C C . HIS A 1 69 ? 9.312 -18.688 -27.953 1 89.31 69 HIS A C 1
ATOM 524 O O . HIS A 1 69 ? 10.203 -18.5 -28.797 1 89.31 69 HIS A O 1
ATOM 530 N N . MET A 1 70 ? 9.25 -17.922 -26.938 1 89.56 70 MET A N 1
ATOM 531 C CA . MET A 1 70 ? 10.102 -16.766 -26.703 1 89.56 70 MET A CA 1
ATOM 532 C C . MET A 1 70 ? 11.141 -17.062 -25.625 1 89.56 70 MET A C 1
ATOM 534 O O . MET A 1 70 ? 10.898 -16.844 -24.438 1 89.56 70 MET A O 1
ATOM 538 N N . PRO A 1 71 ? 12.297 -17.469 -26.031 1 86.88 71 PRO A N 1
ATOM 539 C CA . PRO A 1 71 ? 13.328 -17.781 -25.031 1 86.88 71 PRO A CA 1
ATOM 540 C C . PRO A 1 71 ? 13.625 -16.594 -24.109 1 86.88 71 PRO A C 1
ATOM 542 O O . PRO A 1 71 ? 13.766 -15.469 -24.578 1 86.88 71 PRO A O 1
ATOM 545 N N . GLY A 1 72 ? 13.648 -16.891 -22.828 1 88.94 72 GLY A N 1
ATOM 546 C CA . GLY A 1 72 ? 14.039 -15.883 -21.844 1 88.94 72 GLY A CA 1
ATOM 547 C C . GLY A 1 72 ? 12.875 -15.016 -21.406 1 88.94 72 GLY A C 1
ATOM 548 O O . GLY A 1 72 ? 13.016 -14.219 -20.469 1 88.94 72 GLY A O 1
ATOM 549 N N . ALA A 1 73 ? 11.727 -15.148 -22.047 1 92 73 ALA A N 1
ATOM 550 C CA . ALA A 1 73 ? 10.578 -14.305 -21.734 1 92 73 ALA A CA 1
ATOM 551 C C . ALA A 1 73 ? 10.125 -14.508 -20.281 1 92 73 ALA A C 1
ATOM 553 O O . ALA A 1 73 ? 9.727 -13.555 -19.609 1 92 73 ALA A O 1
ATOM 554 N N . TRP A 1 74 ? 10.211 -15.719 -19.812 1 94.94 74 TRP A N 1
ATOM 555 C CA . TRP A 1 74 ? 9.734 -16.047 -18.469 1 94.94 74 TRP A CA 1
ATOM 556 C C . TRP A 1 74 ? 10.672 -15.469 -17.406 1 94.94 74 TRP A C 1
ATOM 558 O O . TRP A 1 74 ? 10.219 -14.93 -16.391 1 94.94 74 TRP A O 1
ATOM 568 N N . PHE A 1 75 ? 11.984 -15.516 -17.703 1 94.88 75 PHE A N 1
ATOM 569 C CA . PHE A 1 75 ? 12.977 -14.898 -16.844 1 94.88 75 PHE A CA 1
ATOM 570 C C . PHE A 1 75 ? 12.805 -13.383 -16.812 1 94.88 75 PHE A C 1
ATOM 572 O O . PHE A 1 75 ? 12.789 -12.773 -15.742 1 94.88 75 PHE A O 1
ATOM 579 N N . ARG A 1 76 ? 12.625 -12.773 -17.922 1 92.88 76 ARG A N 1
ATOM 580 C CA . ARG A 1 76 ? 12.445 -11.328 -18.031 1 92.88 76 ARG A CA 1
ATOM 581 C C . ARG A 1 76 ? 11.18 -10.875 -17.328 1 92.88 76 ARG A C 1
ATOM 583 O O . ARG A 1 76 ? 11.133 -9.789 -16.75 1 92.88 76 ARG A O 1
ATOM 590 N N . THR A 1 77 ? 10.125 -11.703 -17.422 1 96.19 77 THR A N 1
ATOM 591 C CA . THR A 1 77 ? 8.906 -11.438 -16.656 1 96.19 77 THR A CA 1
ATOM 592 C C . THR A 1 77 ? 9.203 -11.398 -15.164 1 96.19 77 THR A C 1
ATOM 594 O O . THR A 1 77 ? 8.781 -10.469 -14.469 1 96.19 77 THR A O 1
ATOM 597 N N . GLY A 1 78 ? 9.969 -12.391 -14.727 1 96.75 78 GLY A N 1
ATOM 598 C CA . GLY A 1 78 ? 10.328 -12.469 -13.32 1 96.75 78 GLY A CA 1
ATOM 599 C C . GLY A 1 78 ? 11.086 -11.258 -12.828 1 96.75 78 GLY A C 1
ATOM 600 O O . GLY A 1 78 ? 10.898 -10.812 -11.688 1 96.75 78 GLY A O 1
ATOM 601 N N . LEU A 1 79 ? 11.898 -10.672 -13.688 1 95.69 79 LEU A N 1
ATOM 602 C CA . LEU A 1 79 ? 12.773 -9.547 -13.336 1 95.69 79 LEU A CA 1
ATOM 603 C C . LEU A 1 79 ? 11.953 -8.289 -13.062 1 95.69 79 LEU A C 1
ATOM 605 O O . LEU A 1 79 ? 12.461 -7.328 -12.492 1 95.69 79 LEU A O 1
ATOM 609 N N . GLN A 1 80 ? 10.703 -8.305 -13.43 1 96.75 80 GLN A N 1
ATOM 610 C CA . GLN A 1 80 ? 9.898 -7.086 -13.328 1 96.75 80 GLN A CA 1
ATOM 611 C C . GLN A 1 80 ? 9.172 -7.02 -11.984 1 96.75 80 GLN A C 1
ATOM 613 O O . GLN A 1 80 ? 8.602 -5.98 -11.633 1 96.75 80 GLN A O 1
ATOM 618 N N . TYR A 1 81 ? 9.211 -8.125 -11.242 1 97.12 81 TYR A N 1
ATOM 619 C CA . TYR A 1 81 ? 8.555 -8.125 -9.945 1 97.12 81 TYR A CA 1
ATOM 620 C C . TYR A 1 81 ? 9.391 -7.379 -8.906 1 97.12 81 TYR A C 1
ATOM 622 O O . TYR A 1 81 ? 10.617 -7.508 -8.883 1 97.12 81 TYR A O 1
ATOM 630 N N . ARG A 1 82 ? 8.766 -6.535 -8.133 1 96.81 82 ARG A N 1
ATOM 631 C CA . ARG A 1 82 ? 9.375 -5.836 -7.004 1 96.81 82 ARG A CA 1
ATOM 632 C C . ARG A 1 82 ? 8.641 -6.156 -5.703 1 96.81 82 ARG A C 1
ATOM 634 O O . ARG A 1 82 ? 7.422 -6.305 -5.695 1 96.81 82 ARG A O 1
ATOM 641 N N . LEU A 1 83 ? 9.414 -6.176 -4.66 1 96.5 83 LEU A N 1
ATOM 642 C CA . LEU A 1 83 ? 8.898 -6.566 -3.354 1 96.5 83 LEU A CA 1
ATOM 643 C C . LEU A 1 83 ? 7.668 -5.746 -2.984 1 96.5 83 LEU A C 1
ATOM 645 O O . LEU A 1 83 ? 6.668 -6.297 -2.514 1 96.5 83 LEU A O 1
ATOM 649 N N . MET A 1 84 ? 7.68 -4.473 -3.223 1 93.75 84 MET A N 1
ATOM 650 C CA . MET A 1 84 ? 6.586 -3.592 -2.826 1 93.75 84 MET A CA 1
ATOM 651 C C . MET A 1 84 ? 5.336 -3.865 -3.66 1 93.75 84 MET A C 1
ATOM 653 O O . MET A 1 84 ? 4.238 -3.434 -3.303 1 93.75 84 MET A O 1
ATOM 657 N N . GLY A 1 85 ? 5.477 -4.598 -4.77 1 94.5 85 GLY A N 1
ATOM 658 C CA . GLY A 1 85 ? 4.363 -4.895 -5.656 1 94.5 85 GLY A CA 1
ATOM 659 C C . GLY A 1 85 ? 3.492 -6.035 -5.156 1 94.5 85 GLY A C 1
ATOM 660 O O . GLY A 1 85 ? 2.43 -6.305 -5.723 1 94.5 85 GLY A O 1
ATOM 661 N N . TYR A 1 86 ? 3.883 -6.664 -4.105 1 95.25 86 TYR A N 1
ATOM 662 C CA . TYR A 1 86 ? 3.127 -7.777 -3.545 1 95.25 86 TYR A CA 1
ATOM 663 C C . TYR A 1 86 ? 2.092 -7.285 -2.543 1 95.25 86 TYR A C 1
ATOM 665 O O . TYR A 1 86 ? 1.526 -8.078 -1.783 1 95.25 86 TYR A O 1
ATOM 673 N N . GLY A 1 87 ? 1.871 -5.945 -2.52 1 93.88 87 GLY A N 1
ATOM 674 C CA . GLY A 1 87 ? 0.882 -5.395 -1.606 1 93.88 87 GLY A CA 1
ATOM 675 C C . GLY A 1 87 ? 1.317 -5.445 -0.155 1 93.88 87 GLY A C 1
ATOM 676 O O . GLY A 1 87 ? 2.473 -5.156 0.163 1 93.88 87 GLY A O 1
ATOM 677 N N . PRO A 1 88 ? 0.374 -5.77 0.77 1 95.25 88 PRO A N 1
ATOM 678 C CA . PRO A 1 88 ? 0.687 -5.801 2.201 1 95.25 88 PRO A CA 1
ATOM 679 C C . PRO A 1 88 ? 1.814 -6.773 2.537 1 95.25 88 PRO A C 1
ATOM 681 O O . PRO A 1 88 ? 2.602 -6.52 3.453 1 95.25 88 PRO A O 1
ATOM 684 N N . LEU A 1 89 ? 1.914 -7.855 1.821 1 96.12 89 LEU A N 1
ATOM 685 C CA . LEU A 1 89 ? 2.977 -8.812 2.094 1 96.12 89 LEU A CA 1
ATOM 686 C C . LEU A 1 89 ? 4.348 -8.18 1.905 1 96.12 89 LEU A C 1
ATOM 688 O O . LEU A 1 89 ? 5.211 -8.281 2.781 1 96.12 89 LEU A O 1
ATOM 692 N N . GLY A 1 90 ? 4.535 -7.555 0.75 1 97.62 90 GLY A N 1
ATOM 693 C CA . GLY A 1 90 ? 5.812 -6.906 0.497 1 97.62 90 GLY A CA 1
ATOM 694 C C . GLY A 1 90 ? 6.176 -5.875 1.549 1 97.62 90 GLY A C 1
ATOM 695 O O . GLY A 1 90 ? 7.328 -5.805 1.984 1 97.62 90 GLY A O 1
ATOM 696 N N . LEU A 1 91 ? 5.207 -5.137 1.947 1 97.5 91 LEU A N 1
ATOM 697 C CA . LEU A 1 91 ? 5.434 -4.09 2.938 1 97.5 91 LEU A CA 1
ATOM 698 C C . LEU A 1 91 ? 5.707 -4.691 4.312 1 97.5 91 LEU A C 1
ATOM 700 O O . LEU A 1 91 ? 6.52 -4.168 5.074 1 97.5 91 LEU A O 1
ATOM 704 N N . ALA A 1 92 ? 5.047 -5.785 4.629 1 97.5 92 ALA A N 1
ATOM 705 C CA . ALA A 1 92 ? 5.309 -6.484 5.883 1 97.5 92 ALA A CA 1
ATOM 706 C C . ALA A 1 92 ? 6.746 -6.992 5.941 1 97.5 92 ALA A C 1
ATOM 708 O O . ALA A 1 92 ? 7.406 -6.891 6.977 1 97.5 92 ALA A O 1
ATOM 709 N N . VAL A 1 93 ? 7.195 -7.512 4.859 1 97.94 93 VAL A N 1
ATOM 710 C CA . VAL A 1 93 ? 8.562 -8.031 4.777 1 97.94 93 VAL A CA 1
ATOM 711 C C . VAL A 1 93 ? 9.555 -6.883 4.938 1 97.94 93 VAL A C 1
ATOM 713 O O . VAL A 1 93 ? 10.516 -6.988 5.707 1 97.94 93 VAL A O 1
ATOM 716 N N . LEU A 1 94 ? 9.32 -5.754 4.293 1 97 94 LEU A N 1
ATOM 717 C CA . LEU A 1 94 ? 10.211 -4.598 4.363 1 97 94 LEU A CA 1
ATOM 718 C C . LEU A 1 94 ? 10.273 -4.043 5.785 1 97 94 LEU A C 1
ATOM 720 O O . LEU A 1 94 ? 11.305 -3.52 6.207 1 97 94 LEU A O 1
ATOM 724 N N . ALA A 1 95 ? 9.18 -4.207 6.469 1 97.38 95 ALA A N 1
ATOM 725 C CA . ALA A 1 95 ? 9.062 -3.605 7.797 1 97.38 95 ALA A CA 1
ATOM 726 C C . ALA A 1 95 ? 9.664 -4.516 8.867 1 97.38 95 ALA A C 1
ATOM 728 O O . ALA A 1 95 ? 9.766 -4.125 10.031 1 97.38 95 ALA A O 1
ATOM 729 N N . ALA A 1 96 ? 10.055 -5.738 8.531 1 97.69 96 ALA A N 1
ATOM 730 C CA . ALA A 1 96 ? 10.562 -6.695 9.508 1 97.69 96 ALA A CA 1
ATOM 731 C C . ALA A 1 96 ? 11.867 -6.199 10.133 1 97.69 96 ALA A C 1
ATOM 733 O O . ALA A 1 96 ? 12.531 -5.316 9.586 1 97.69 96 ALA A O 1
ATOM 734 N N . ASP A 1 97 ? 12.18 -6.77 11.266 1 97.5 97 ASP A N 1
ATOM 735 C CA . ASP A 1 97 ? 13.312 -6.32 12.07 1 97.5 97 ASP A CA 1
ATOM 736 C C . ASP A 1 97 ? 14.633 -6.672 11.406 1 97.5 97 ASP A C 1
ATOM 738 O O . ASP A 1 97 ? 15.562 -5.855 11.375 1 97.5 97 ASP A O 1
ATOM 742 N N . THR A 1 98 ? 14.758 -7.895 10.961 1 97.44 98 THR A N 1
ATOM 743 C CA . THR A 1 98 ? 15.969 -8.398 10.336 1 97.44 98 THR A CA 1
ATOM 744 C C . THR A 1 98 ? 15.648 -9.109 9.023 1 97.44 98 THR A C 1
ATOM 746 O O . THR A 1 98 ? 14.484 -9.414 8.742 1 97.44 98 THR A O 1
ATOM 749 N N . PHE A 1 99 ? 16.688 -9.344 8.266 1 97.62 99 PHE A N 1
ATOM 750 C CA . PHE A 1 99 ? 16.531 -10.078 7.016 1 97.62 99 PHE A CA 1
ATOM 751 C C . PHE A 1 99 ? 15.891 -11.438 7.27 1 97.62 99 PHE A C 1
ATOM 753 O O . PHE A 1 99 ? 14.961 -11.836 6.562 1 97.62 99 PHE A O 1
ATOM 760 N N . GLY A 1 100 ? 16.391 -12.109 8.32 1 97 100 GLY A N 1
ATOM 761 C CA . GLY A 1 100 ? 15.828 -13.398 8.688 1 97 100 GLY A CA 1
ATOM 762 C C . GLY A 1 100 ? 14.367 -13.32 9.086 1 97 100 GLY A C 1
ATOM 763 O O . GLY A 1 100 ? 13.562 -14.164 8.695 1 97 100 GLY A O 1
ATOM 764 N N . ALA A 1 101 ? 14 -12.336 9.875 1 97.06 101 ALA A N 1
ATOM 765 C CA . ALA A 1 101 ? 12.609 -12.133 10.258 1 97.06 101 ALA A CA 1
ATOM 766 C C . ALA A 1 101 ? 11.734 -11.875 9.039 1 97.06 101 ALA A C 1
ATOM 768 O O . ALA A 1 101 ? 10.602 -12.359 8.961 1 97.06 101 ALA A O 1
ATOM 769 N N . GLY A 1 102 ? 12.281 -11.07 8.094 1 98.06 102 GLY A N 1
ATOM 770 C CA . GLY A 1 102 ? 11.555 -10.828 6.855 1 98.06 102 GLY A CA 1
ATOM 771 C C . GLY A 1 102 ? 11.273 -12.102 6.078 1 98.06 102 GLY A C 1
ATOM 772 O O . GLY A 1 102 ? 10.188 -12.273 5.527 1 98.06 102 GLY A O 1
ATOM 773 N N . LEU A 1 103 ? 12.25 -13.031 6.027 1 97.5 103 LEU A N 1
ATOM 774 C CA . LEU A 1 103 ? 12.062 -14.312 5.355 1 97.5 103 LEU A CA 1
ATOM 775 C C . LEU A 1 103 ? 10.945 -15.109 6.02 1 97.5 103 LEU A C 1
ATOM 777 O O . LEU A 1 103 ? 10.164 -15.781 5.34 1 97.5 103 LEU A O 1
ATOM 781 N N . ARG A 1 104 ? 10.852 -15.047 7.285 1 95.44 104 ARG A N 1
ATOM 782 C CA . ARG A 1 104 ? 9.812 -15.766 8.016 1 95.44 104 ARG A CA 1
ATOM 783 C C . ARG A 1 104 ? 8.438 -15.18 7.727 1 95.44 104 ARG A C 1
ATOM 785 O O . ARG A 1 104 ? 7.453 -15.914 7.605 1 95.44 104 ARG A O 1
ATOM 792 N N . VAL A 1 105 ? 8.367 -13.867 7.629 1 96.12 105 VAL A N 1
ATOM 793 C CA . VAL A 1 105 ? 7.121 -13.219 7.246 1 96.12 105 VAL A CA 1
ATOM 794 C C . VAL A 1 105 ? 6.699 -13.695 5.855 1 96.12 105 VAL A C 1
ATOM 796 O O . VAL A 1 105 ? 5.543 -14.062 5.645 1 96.12 105 VAL A O 1
ATOM 799 N N . MET A 1 106 ? 7.625 -13.695 4.953 1 95.75 106 MET A N 1
ATOM 800 C CA . MET A 1 106 ? 7.348 -14.125 3.586 1 95.75 106 MET A CA 1
ATOM 801 C C . MET A 1 106 ? 6.793 -15.539 3.557 1 95.75 106 MET A C 1
ATOM 803 O O . MET A 1 106 ? 5.793 -15.812 2.891 1 95.75 106 MET A O 1
ATOM 807 N N . THR A 1 107 ? 7.371 -16.438 4.297 1 92.38 107 THR A N 1
ATOM 808 C CA . THR A 1 107 ? 6.961 -17.828 4.266 1 92.38 107 THR A CA 1
ATOM 809 C C . THR A 1 107 ? 5.629 -18.016 4.984 1 92.38 107 THR A C 1
ATOM 811 O O . THR A 1 107 ? 4.867 -18.938 4.66 1 92.38 107 THR A O 1
ATOM 814 N N . SER A 1 108 ? 5.301 -17.141 5.941 1 91.94 108 SER A N 1
ATOM 815 C CA . SER A 1 108 ? 4.043 -17.234 6.676 1 91.94 108 SER A CA 1
ATOM 816 C C . SER A 1 108 ? 2.863 -16.797 5.809 1 91.94 108 SER A C 1
ATOM 818 O O . SER A 1 108 ? 1.726 -17.203 6.051 1 91.94 108 SER A O 1
ATOM 820 N N . PHE A 1 109 ? 3.164 -16.016 4.785 1 93.12 109 PHE A N 1
ATOM 821 C CA . PHE A 1 109 ? 2.078 -15.477 3.979 1 93.12 109 PHE A CA 1
ATOM 822 C C . PHE A 1 109 ? 2.307 -15.758 2.498 1 93.12 109 PHE A C 1
ATOM 824 O O . PHE A 1 109 ? 2.021 -14.914 1.646 1 93.12 109 PHE A O 1
ATOM 831 N N . LEU A 1 110 ? 2.807 -16.922 2.178 1 90.81 110 LEU A N 1
ATOM 832 C CA . LEU A 1 110 ? 3.166 -17.312 0.819 1 90.81 110 LEU A CA 1
ATOM 833 C C . LEU A 1 110 ? 1.955 -17.234 -0.105 1 90.81 110 LEU A C 1
ATOM 835 O O . LEU A 1 110 ? 2.098 -16.984 -1.304 1 90.81 110 LEU A O 1
ATOM 839 N N . ALA A 1 111 ? 0.756 -17.406 0.453 1 88.38 111 ALA A N 1
ATOM 840 C CA . ALA A 1 111 ? -0.477 -17.391 -0.331 1 88.38 111 ALA A CA 1
ATOM 841 C C . ALA A 1 111 ? -0.706 -16.031 -0.985 1 88.38 111 ALA A C 1
ATOM 843 O O . ALA A 1 111 ? -1.462 -15.93 -1.953 1 88.38 111 ALA A O 1
ATOM 844 N N . LEU A 1 112 ? -0.068 -15.055 -0.479 1 92.88 112 LEU A N 1
ATOM 845 C CA . LEU A 1 112 ? -0.283 -13.695 -0.979 1 92.88 112 LEU A CA 1
ATOM 846 C C . LEU A 1 112 ? 0.722 -13.352 -2.074 1 92.88 112 LEU A C 1
ATOM 848 O O . LEU A 1 112 ? 0.782 -12.211 -2.531 1 92.88 112 LEU A O 1
ATOM 852 N N . THR A 1 113 ? 1.553 -14.297 -2.471 1 92.31 113 THR A N 1
ATOM 853 C CA . THR A 1 113 ? 2.439 -14.117 -3.615 1 92.31 113 THR A CA 1
ATOM 854 C C . THR A 1 113 ? 1.752 -14.547 -4.906 1 92.31 113 THR A C 1
ATOM 856 O O . THR A 1 113 ? 0.627 -15.055 -4.879 1 92.31 113 THR A O 1
ATOM 859 N N . TYR A 1 114 ? 2.477 -14.336 -6.031 1 91.5 114 TYR A N 1
ATOM 860 C CA . TYR A 1 114 ? 1.972 -14.711 -7.348 1 91.5 114 TYR A CA 1
ATOM 861 C C . TYR A 1 114 ? 2.504 -16.078 -7.766 1 91.5 114 TYR A C 1
ATOM 863 O O . TYR A 1 114 ? 2.289 -16.516 -8.898 1 91.5 114 TYR A O 1
ATOM 871 N N . SER A 1 115 ? 3.191 -16.734 -6.84 1 90.62 115 SER A N 1
ATOM 872 C CA . SER A 1 115 ? 3.887 -17.969 -7.184 1 90.62 115 SER A CA 1
ATOM 873 C C . SER A 1 115 ? 3.002 -19.188 -6.938 1 90.62 115 SER A C 1
ATOM 875 O O . SER A 1 115 ? 2.213 -19.203 -5.992 1 90.62 115 SER A O 1
ATOM 877 N N . LEU A 1 116 ? 3.158 -20.156 -7.758 1 85.5 116 LEU A N 1
ATOM 878 C CA . LEU A 1 116 ? 2.504 -21.453 -7.57 1 85.5 116 LEU A CA 1
ATOM 879 C C . LEU A 1 116 ? 3.389 -22.391 -6.77 1 85.5 116 LEU A C 1
ATOM 881 O O . LEU A 1 116 ? 2.93 -23.438 -6.312 1 85.5 116 LEU A O 1
ATOM 885 N N . MET A 1 117 ? 4.574 -21.953 -6.609 1 91.06 117 MET A N 1
ATOM 886 C CA . MET A 1 117 ? 5.512 -22.797 -5.867 1 91.06 117 MET A CA 1
ATOM 887 C C . MET A 1 117 ? 5.461 -22.484 -4.375 1 91.06 117 MET A C 1
ATOM 889 O O . MET A 1 117 ? 4.992 -21.422 -3.977 1 91.06 117 MET A O 1
ATOM 893 N N . GLN A 1 118 ? 5.887 -23.469 -3.637 1 91.12 118 GLN A N 1
ATOM 894 C CA . GLN A 1 118 ? 6.109 -23.25 -2.209 1 91.12 118 GLN A CA 1
ATOM 895 C C . GLN A 1 118 ? 7.566 -22.906 -1.929 1 91.12 118 GLN A C 1
ATOM 897 O O . GLN A 1 118 ? 8.461 -23.297 -2.68 1 91.12 118 GLN A O 1
ATOM 902 N N . TYR A 1 119 ? 7.719 -22.125 -0.933 1 95.25 119 TYR A N 1
ATOM 903 C CA . TYR A 1 119 ? 9.062 -21.766 -0.505 1 95.25 119 TYR A CA 1
ATOM 904 C C . TYR A 1 119 ? 9.289 -22.109 0.961 1 95.25 119 TYR A C 1
ATOM 906 O O . TYR A 1 119 ? 8.406 -21.891 1.799 1 95.25 119 TYR A O 1
ATOM 914 N N . THR A 1 120 ? 10.406 -22.688 1.259 1 94.88 120 THR A N 1
ATOM 915 C CA . THR A 1 120 ? 10.766 -23.047 2.625 1 94.88 120 THR A CA 1
ATOM 916 C C . THR A 1 120 ? 12.148 -22.516 2.979 1 94.88 120 THR A C 1
ATOM 918 O O . THR A 1 120 ? 12.961 -22.234 2.09 1 94.88 120 THR A O 1
ATOM 921 N N . LEU A 1 121 ? 12.328 -22.328 4.25 1 97 121 LEU A N 1
ATOM 922 C CA . LEU A 1 121 ? 13.633 -21.891 4.738 1 97 121 LEU A CA 1
ATOM 923 C C . LEU A 1 121 ? 14.5 -23.078 5.117 1 97 121 LEU A C 1
ATOM 925 O O . LEU A 1 121 ? 14.031 -24 5.797 1 97 121 LEU A O 1
ATOM 929 N N . VAL A 1 122 ? 15.68 -23.141 4.551 1 97.25 122 VAL A N 1
ATOM 930 C CA . VAL A 1 122 ? 16.656 -24.172 4.91 1 97.25 122 VAL A CA 1
ATOM 931 C C . VAL A 1 122 ? 17.531 -23.672 6.059 1 97.25 122 VAL A C 1
ATOM 933 O O . VAL A 1 122 ? 18.188 -22.641 5.941 1 97.25 122 VAL A O 1
ATOM 936 N N . GLU A 1 123 ? 17.531 -24.406 7.098 1 95.06 123 GLU A N 1
ATOM 937 C CA . GLU A 1 123 ? 18.25 -23.984 8.297 1 95.06 123 GLU A CA 1
ATOM 938 C C . GLU A 1 123 ? 19.375 -24.969 8.625 1 95.06 123 GLU A C 1
ATOM 940 O O . GLU A 1 123 ? 19.219 -26.188 8.469 1 95.06 123 GLU A O 1
ATOM 945 N N . GLU A 1 124 ? 20.516 -24.5 8.992 1 93.69 124 GLU A N 1
ATOM 946 C CA . GLU A 1 124 ? 21.656 -25.234 9.508 1 93.69 124 GLU A CA 1
ATOM 947 C C . GLU A 1 124 ? 22.203 -24.594 10.781 1 93.69 124 GLU A C 1
ATOM 949 O O . GLU A 1 124 ? 22.531 -23.406 10.789 1 93.69 124 GLU A O 1
ATOM 954 N N . ALA A 1 125 ? 22.359 -25.375 11.836 1 91.56 125 ALA A N 1
ATOM 955 C CA . ALA A 1 125 ? 22.891 -24.922 13.117 1 91.56 125 ALA A CA 1
ATOM 956 C C . ALA A 1 125 ? 22.156 -23.688 13.609 1 91.56 125 ALA A C 1
ATOM 958 O O . ALA A 1 125 ? 22.781 -22.703 14.031 1 91.56 125 ALA A O 1
ATOM 959 N N . GLY A 1 126 ? 20.844 -23.578 13.328 1 87.38 126 GLY A N 1
ATOM 960 C CA . GLY A 1 126 ? 20 -22.531 13.859 1 87.38 126 GLY A CA 1
ATOM 961 C C . GLY A 1 126 ? 19.969 -21.281 12.984 1 87.38 126 GLY A C 1
ATOM 962 O O . GLY A 1 126 ? 19.312 -20.297 13.328 1 87.38 126 GLY A O 1
ATOM 963 N N . GLU A 1 127 ? 20.641 -21.328 11.883 1 92.06 127 GLU A N 1
ATOM 964 C CA . GLU A 1 127 ? 20.672 -20.188 10.969 1 92.06 127 GLU A CA 1
ATOM 965 C C . GLU A 1 127 ? 20.062 -20.531 9.625 1 92.06 127 GLU A C 1
ATOM 967 O O . GLU A 1 127 ? 20.281 -21.625 9.102 1 92.06 127 GLU A O 1
ATOM 972 N N . VAL A 1 128 ? 19.266 -19.594 9.156 1 95.88 128 VAL A N 1
ATOM 973 C CA . VAL A 1 128 ? 18.734 -19.797 7.812 1 95.88 128 VAL A CA 1
ATOM 974 C C . VAL A 1 128 ? 19.844 -19.594 6.785 1 95.88 128 VAL A C 1
ATOM 976 O O . VAL A 1 128 ? 20.469 -18.531 6.738 1 95.88 128 VAL A O 1
ATOM 979 N N . ILE A 1 129 ? 20.094 -20.594 5.93 1 97.19 129 ILE A N 1
ATOM 980 C CA . ILE A 1 129 ? 21.234 -20.531 5.02 1 97.19 129 ILE A CA 1
ATOM 981 C C . ILE A 1 129 ? 20.734 -20.469 3.576 1 97.19 129 ILE A C 1
ATOM 983 O O . ILE A 1 129 ? 21.5 -20.172 2.66 1 97.19 129 ILE A O 1
ATOM 987 N N . ALA A 1 130 ? 19.422 -20.781 3.375 1 98.38 130 ALA A N 1
ATOM 988 C CA . ALA A 1 130 ? 18.906 -20.75 2.012 1 98.38 130 ALA A CA 1
ATOM 989 C C . ALA A 1 130 ? 17.375 -20.688 2.012 1 98.38 130 ALA A C 1
ATOM 991 O O . ALA A 1 130 ? 16.734 -20.953 3.027 1 98.38 130 ALA A O 1
ATOM 992 N N . VAL A 1 131 ? 16.812 -20.188 0.912 1 98.31 131 VAL A N 1
ATOM 993 C CA . VAL A 1 131 ? 15.398 -20.312 0.567 1 98.31 131 VAL A CA 1
ATOM 994 C C . VAL A 1 131 ? 15.234 -21.344 -0.543 1 98.31 131 VAL A C 1
ATOM 996 O O . VAL A 1 131 ? 15.859 -21.234 -1.602 1 98.31 131 VAL A O 1
ATOM 999 N N . ALA A 1 132 ? 14.438 -22.328 -0.318 1 98.38 132 ALA A N 1
ATOM 1000 C CA . ALA A 1 132 ? 14.258 -23.406 -1.289 1 98.38 132 ALA A CA 1
ATOM 1001 C C . ALA A 1 132 ? 12.867 -23.375 -1.9 1 98.38 132 ALA A C 1
ATOM 1003 O O . ALA A 1 132 ? 11.883 -23.125 -1.199 1 98.38 132 ALA A O 1
ATOM 1004 N N . ALA A 1 133 ? 12.812 -23.594 -3.182 1 97.06 133 ALA A N 1
ATOM 1005 C CA . ALA A 1 133 ? 11.539 -23.641 -3.902 1 97.06 133 ALA A CA 1
ATOM 1006 C C . ALA A 1 133 ? 11.078 -25.078 -4.109 1 97.06 133 ALA A C 1
ATOM 1008 O O . ALA A 1 133 ? 11.898 -25.969 -4.375 1 97.06 133 ALA A O 1
ATOM 1009 N N . ASP A 1 134 ? 9.828 -25.312 -3.943 1 92.88 134 ASP A N 1
ATOM 1010 C CA . ASP A 1 134 ? 9.18 -26.609 -4.125 1 92.88 134 ASP A CA 1
ATOM 1011 C C . ASP A 1 134 ? 8.055 -26.531 -5.148 1 92.88 134 ASP A C 1
ATOM 1013 O O . ASP A 1 134 ? 7.035 -25.875 -4.906 1 92.88 134 ASP A O 1
ATOM 1017 N N . ASP A 1 135 ? 8.18 -27.188 -6.301 1 91.56 135 ASP A N 1
ATOM 1018 C CA . ASP A 1 135 ? 7.172 -27.109 -7.359 1 91.56 135 ASP A CA 1
ATOM 1019 C C . ASP A 1 135 ? 6.348 -28.406 -7.414 1 91.56 135 ASP A C 1
ATOM 1021 O O . ASP A 1 135 ? 5.727 -28.703 -8.438 1 91.56 135 ASP A O 1
ATOM 1025 N N . THR A 1 136 ? 6.316 -29.203 -6.352 1 87.44 136 THR A N 1
ATOM 1026 C CA . THR A 1 136 ? 5.664 -30.5 -6.332 1 87.44 136 THR A CA 1
ATOM 1027 C C . THR A 1 136 ? 4.172 -30.359 -6.617 1 87.44 136 THR A C 1
ATOM 1029 O O . THR A 1 136 ? 3.562 -31.25 -7.215 1 87.44 136 THR A O 1
ATOM 1032 N N . GLN A 1 137 ? 3.604 -29.25 -6.227 1 80.31 137 GLN A N 1
ATOM 1033 C CA . GLN A 1 137 ? 2.164 -29.078 -6.379 1 80.31 137 GLN A CA 1
ATOM 1034 C C . GLN A 1 137 ? 1.836 -28.312 -7.664 1 80.31 137 GLN A C 1
ATOM 1036 O O . GLN A 1 137 ? 0.666 -28.078 -7.969 1 80.31 137 GLN A O 1
ATOM 1041 N N . VAL A 1 138 ? 2.883 -27.906 -8.375 1 85.31 138 VAL A N 1
ATOM 1042 C CA . VAL A 1 138 ? 2.697 -27.203 -9.641 1 85.31 138 VAL A CA 1
ATOM 1043 C C . VAL A 1 138 ? 2.443 -28.203 -10.766 1 85.31 138 VAL A C 1
ATOM 1045 O O . VAL A 1 138 ? 3.164 -29.188 -10.898 1 85.31 138 VAL A O 1
ATOM 1048 N N . PRO A 1 139 ? 1.343 -27.969 -11.555 1 80.5 139 PRO A N 1
ATOM 1049 C CA . PRO A 1 139 ? 1.155 -28.828 -12.719 1 80.5 139 PRO A CA 1
ATOM 1050 C C . PRO A 1 139 ? 2.402 -28.922 -13.594 1 80.5 139 PRO A C 1
ATOM 1052 O O . PRO A 1 139 ? 3.096 -27.922 -13.797 1 80.5 139 PRO A O 1
ATOM 1055 N N . ALA A 1 140 ? 2.672 -30.094 -14.133 1 86.25 140 ALA A N 1
ATOM 1056 C CA . ALA A 1 140 ? 3.91 -30.406 -14.836 1 86.25 140 ALA A CA 1
ATOM 1057 C C . ALA A 1 140 ? 4.145 -29.453 -16 1 86.25 140 ALA A C 1
ATOM 1059 O O . ALA A 1 140 ? 5.27 -29 -16.219 1 86.25 140 ALA A O 1
ATOM 1060 N N . ASP A 1 141 ? 3.055 -29.062 -16.672 1 86.06 141 ASP A N 1
ATOM 1061 C CA . ASP A 1 141 ? 3.156 -28.25 -17.875 1 86.06 141 ASP A CA 1
ATOM 1062 C C . ASP A 1 141 ? 3.625 -26.828 -17.547 1 86.06 141 ASP A C 1
ATOM 1064 O O . ASP A 1 141 ? 4.059 -26.094 -18.438 1 86.06 141 ASP A O 1
ATOM 1068 N N . TYR A 1 142 ? 3.613 -26.5 -16.266 1 88.69 142 TYR A N 1
ATOM 1069 C CA . TYR A 1 142 ? 3.902 -25.109 -15.906 1 88.69 142 TYR A CA 1
ATOM 1070 C C . TYR A 1 142 ? 5.086 -25.031 -14.953 1 88.69 142 TYR A C 1
ATOM 1072 O O . TYR A 1 142 ? 5.453 -23.953 -14.492 1 88.69 142 TYR A O 1
ATOM 1080 N N . ARG A 1 143 ? 5.691 -26.156 -14.711 1 91.88 143 ARG A N 1
ATOM 1081 C CA . ARG A 1 143 ? 6.797 -26.203 -13.758 1 91.88 143 ARG A CA 1
ATOM 1082 C C . ARG A 1 143 ? 7.996 -25.422 -14.281 1 91.88 143 ARG A C 1
ATOM 1084 O O . ARG A 1 143 ? 8.617 -24.656 -13.539 1 91.88 143 ARG A O 1
ATOM 1091 N N . GLU A 1 144 ? 8.281 -25.625 -15.586 1 93.62 144 GLU A N 1
ATOM 1092 C CA . GLU A 1 144 ? 9.43 -24.938 -16.156 1 93.62 144 GLU A CA 1
ATOM 1093 C C . GLU A 1 144 ? 9.234 -23.422 -16.109 1 93.62 144 GLU A C 1
ATOM 1095 O O . GLU A 1 144 ? 10.164 -22.688 -15.758 1 93.62 144 GLU A O 1
ATOM 1100 N N . PHE A 1 145 ? 8.078 -22.953 -16.453 1 95.25 145 PHE A N 1
ATOM 1101 C CA . PHE A 1 145 ? 7.746 -21.531 -16.359 1 95.25 145 PHE A CA 1
ATOM 1102 C C . PHE A 1 145 ? 7.918 -21.031 -14.938 1 95.25 145 PHE A C 1
ATOM 1104 O O . PHE A 1 145 ? 8.539 -19.984 -14.711 1 95.25 145 PHE A O 1
ATOM 1111 N N . SER A 1 146 ? 7.352 -21.781 -13.938 1 96.12 146 SER A N 1
ATOM 1112 C CA . SER A 1 146 ? 7.398 -21.359 -12.539 1 96.12 146 SER A CA 1
ATOM 1113 C C . SER A 1 146 ? 8.836 -21.234 -12.047 1 96.12 146 SER A C 1
ATOM 1115 O O . SER A 1 146 ? 9.18 -20.281 -11.344 1 96.12 146 SER A O 1
ATOM 1117 N N . GLN A 1 147 ? 9.672 -22.172 -12.469 1 95.88 147 GLN A N 1
ATOM 1118 C CA . GLN A 1 147 ? 11.078 -22.188 -12.07 1 95.88 147 GLN A CA 1
ATOM 1119 C C . GLN A 1 147 ? 11.836 -21.031 -12.719 1 95.88 147 GLN A C 1
ATOM 1121 O O . GLN A 1 147 ? 12.586 -20.328 -12.047 1 95.88 147 GLN A O 1
ATOM 1126 N N . GLU A 1 148 ? 11.641 -20.844 -13.961 1 95.31 148 GLU A N 1
ATOM 1127 C CA . GLU A 1 148 ? 12.375 -19.797 -14.672 1 95.31 148 GLU A CA 1
ATOM 1128 C C . GLU A 1 148 ? 11.938 -18.406 -14.211 1 95.31 148 GLU A C 1
ATOM 1130 O O . GLU A 1 148 ? 12.781 -17.531 -13.992 1 95.31 148 GLU A O 1
ATOM 1135 N N . ARG A 1 149 ? 10.664 -18.141 -14.109 1 95.88 149 ARG A N 1
ATOM 1136 C CA . ARG A 1 149 ? 10.164 -16.875 -13.594 1 95.88 149 ARG A CA 1
ATOM 1137 C C . ARG A 1 149 ? 10.711 -16.609 -12.195 1 95.88 149 ARG A C 1
ATOM 1139 O O . ARG A 1 149 ? 11.023 -15.461 -11.852 1 95.88 149 ARG A O 1
ATOM 1146 N N . ALA A 1 150 ? 10.859 -17.688 -11.398 1 96.56 150 ALA A N 1
ATOM 1147 C CA . ALA A 1 150 ? 11.312 -17.547 -10.016 1 96.56 150 ALA A CA 1
ATOM 1148 C C . ALA A 1 150 ? 12.781 -17.125 -9.961 1 96.56 150 ALA A C 1
ATOM 1150 O O . ALA A 1 150 ? 13.203 -16.438 -9.031 1 96.56 150 ALA A O 1
ATOM 1151 N N . LEU A 1 151 ? 13.57 -17.516 -10.953 1 95.38 151 LEU A N 1
ATOM 1152 C CA . LEU A 1 151 ? 14.953 -17.031 -11 1 95.38 151 LEU A CA 1
ATOM 1153 C C . LEU A 1 151 ? 15 -15.508 -10.953 1 95.38 151 LEU A C 1
ATOM 1155 O O . LEU A 1 151 ? 15.867 -14.938 -10.289 1 95.38 151 LEU A O 1
ATOM 1159 N N . GLY A 1 152 ? 14.078 -14.914 -11.648 1 96.19 152 GLY A N 1
ATOM 1160 C CA . GLY A 1 152 ? 14.016 -13.461 -11.625 1 96.19 152 GLY A CA 1
ATOM 1161 C C . GLY A 1 152 ? 13.273 -12.914 -10.414 1 96.19 152 GLY A C 1
ATOM 1162 O O . GLY A 1 152 ? 13.82 -12.133 -9.641 1 96.19 152 GLY A O 1
ATOM 1163 N N . SER A 1 153 ? 12.047 -13.414 -10.227 1 97.31 153 SER A N 1
ATOM 1164 C CA . SER A 1 153 ? 11.141 -12.805 -9.258 1 97.31 153 SER A CA 1
ATOM 1165 C C . SER A 1 153 ? 11.641 -13.023 -7.828 1 97.31 153 SER A C 1
ATOM 1167 O O . SER A 1 153 ? 11.68 -12.078 -7.035 1 97.31 153 SER A O 1
ATOM 1169 N N . ALA A 1 154 ? 12.008 -14.25 -7.496 1 97.94 154 ALA A N 1
ATOM 1170 C CA . ALA A 1 154 ? 12.492 -14.531 -6.145 1 97.94 154 ALA A CA 1
ATOM 1171 C C . ALA A 1 154 ? 13.797 -13.789 -5.867 1 97.94 154 ALA A C 1
ATOM 1173 O O . ALA A 1 154 ? 14.016 -13.312 -4.754 1 97.94 154 ALA A O 1
ATOM 1174 N N . THR A 1 155 ? 14.664 -13.711 -6.852 1 97.5 155 THR A N 1
ATOM 1175 C CA . THR A 1 155 ? 15.914 -12.977 -6.699 1 97.5 155 THR A CA 1
ATOM 1176 C C . THR A 1 155 ? 15.648 -11.5 -6.445 1 97.5 155 THR A C 1
ATOM 1178 O O . THR A 1 155 ? 16.234 -10.906 -5.535 1 97.5 155 THR A O 1
ATOM 1181 N N . GLN A 1 156 ? 14.766 -10.906 -7.266 1 96.5 156 GLN A N 1
ATOM 1182 C CA . GLN A 1 156 ? 14.406 -9.508 -7.066 1 96.5 156 GLN A CA 1
ATOM 1183 C C . GLN A 1 156 ? 13.781 -9.289 -5.691 1 96.5 156 GLN A C 1
ATOM 1185 O O . GLN A 1 156 ? 14.07 -8.297 -5.023 1 96.5 156 GLN A O 1
ATOM 1190 N N . PHE A 1 157 ? 12.906 -10.188 -5.293 1 97.62 157 PHE A N 1
ATOM 1191 C CA . PHE A 1 157 ? 12.25 -10.133 -3.99 1 97.62 157 PHE A CA 1
ATOM 1192 C C . PHE A 1 157 ? 13.281 -10.07 -2.869 1 97.62 157 PHE A C 1
ATOM 1194 O O . PHE A 1 157 ? 13.234 -9.172 -2.025 1 97.62 157 PHE A O 1
ATOM 1201 N N . LEU A 1 158 ? 14.273 -10.969 -2.877 1 97.69 158 LEU A N 1
ATOM 1202 C CA . LEU A 1 158 ? 15.297 -11.055 -1.842 1 97.69 158 LEU A CA 1
ATOM 1203 C C . LEU A 1 158 ? 16.203 -9.828 -1.873 1 97.69 158 LEU A C 1
ATOM 1205 O O . LEU A 1 158 ? 16.531 -9.266 -0.825 1 97.69 158 LEU A O 1
ATOM 1209 N N . ASN A 1 159 ? 16.547 -9.367 -3.031 1 96.19 159 ASN A N 1
ATOM 1210 C CA . ASN A 1 159 ? 17.391 -8.188 -3.16 1 96.19 159 ASN A CA 1
ATOM 1211 C C . ASN A 1 159 ? 16.688 -6.93 -2.666 1 96.19 159 ASN A C 1
ATOM 1213 O O . ASN A 1 159 ? 17.312 -6.047 -2.078 1 96.19 159 ASN A O 1
ATOM 1217 N N . ASP A 1 160 ? 15.391 -6.852 -2.953 1 96.56 160 ASP A N 1
ATOM 1218 C CA . ASP A 1 160 ? 14.609 -5.676 -2.592 1 96.56 160 ASP A CA 1
ATOM 1219 C C . ASP A 1 160 ? 14.508 -5.531 -1.075 1 96.56 160 ASP A C 1
ATOM 1221 O O . ASP A 1 160 ? 14.211 -4.445 -0.569 1 96.56 160 ASP A O 1
ATOM 1225 N N . MET A 1 161 ? 14.68 -6.641 -0.288 1 96.25 161 MET A N 1
ATOM 1226 C CA . MET A 1 161 ? 14.586 -6.578 1.167 1 96.25 161 MET A CA 1
ATOM 1227 C C . MET A 1 161 ? 15.625 -5.621 1.737 1 96.25 161 MET A C 1
ATOM 1229 O O . MET A 1 161 ? 15.344 -4.879 2.684 1 96.25 161 MET A O 1
ATOM 1233 N N . ASP A 1 162 ? 16.75 -5.633 1.184 1 94 162 ASP A N 1
ATOM 1234 C CA . ASP A 1 162 ? 17.828 -4.711 1.523 1 94 162 ASP A CA 1
ATOM 1235 C C . ASP A 1 162 ? 18.719 -4.441 0.313 1 94 162 ASP A C 1
ATOM 1237 O O . ASP A 1 162 ? 19.734 -5.117 0.119 1 94 162 ASP A O 1
ATOM 1241 N N . PRO A 1 163 ? 18.391 -3.408 -0.415 1 88.5 163 PRO A N 1
ATOM 1242 C CA . PRO A 1 163 ? 19.125 -3.141 -1.654 1 88.5 163 PRO A CA 1
ATOM 1243 C C . PRO A 1 163 ? 20.609 -2.859 -1.415 1 88.5 163 PRO A C 1
ATOM 1245 O O . PRO A 1 163 ? 21.422 -2.973 -2.338 1 88.5 163 PRO A O 1
ATOM 1248 N N . GLY A 1 164 ? 20.938 -2.502 -0.337 1 83.75 164 GLY A N 1
ATOM 1249 C CA . GLY A 1 164 ? 22.344 -2.236 -0.041 1 83.75 164 GLY A CA 1
ATOM 1250 C C . GLY A 1 164 ? 23.141 -3.49 0.281 1 83.75 164 GLY A C 1
ATOM 1251 O O . GLY A 1 164 ? 24.359 -3.453 0.359 1 83.75 164 GLY A O 1
ATOM 1252 N N . LEU A 1 165 ? 22.328 -4.477 0.314 1 81.75 165 LEU A N 1
ATOM 1253 C CA . LEU A 1 165 ? 22.953 -5.762 0.621 1 81.75 165 LEU A CA 1
ATOM 1254 C C . LEU A 1 165 ? 22.984 -6.656 -0.612 1 81.75 165 LEU A C 1
ATOM 1256 O O . LEU A 1 165 ? 22.312 -6.379 -1.605 1 81.75 165 LEU A O 1
ATOM 1260 N N . SER A 1 166 ? 23.906 -7.535 -0.849 1 88.12 166 SER A N 1
ATOM 1261 C CA . SER A 1 166 ? 23.969 -8.664 -1.769 1 88.12 166 SER A CA 1
ATOM 1262 C C . SER A 1 166 ? 23.75 -9.984 -1.035 1 88.12 166 SER A C 1
ATOM 1264 O O . SER A 1 166 ? 24.719 -10.719 -0.783 1 88.12 166 SER A O 1
ATOM 1266 N N . PRO A 1 167 ? 22.438 -10.203 -0.778 1 95.5 167 PRO A N 1
ATOM 1267 C CA . PRO A 1 167 ? 22.188 -11.273 0.196 1 95.5 167 PRO A CA 1
ATOM 1268 C C . PRO A 1 167 ? 22.406 -12.664 -0.391 1 95.5 167 PRO A C 1
ATOM 1270 O O . PRO A 1 167 ? 22.484 -13.648 0.353 1 95.5 167 PRO A O 1
ATOM 1273 N N . ILE A 1 168 ? 22.5 -12.844 -1.673 1 97.75 168 ILE A N 1
ATOM 1274 C CA . ILE A 1 168 ? 22.516 -14.156 -2.312 1 97.75 168 ILE A CA 1
ATOM 1275 C C . ILE A 1 168 ? 23.953 -14.508 -2.711 1 97.75 168 ILE A C 1
ATOM 1277 O O . ILE A 1 168 ? 24.594 -13.781 -3.482 1 97.75 168 ILE A O 1
ATOM 1281 N N . LEU A 1 169 ? 24.469 -15.578 -2.219 1 97.75 169 LEU A N 1
ATOM 1282 C CA . LEU A 1 169 ? 25.797 -16.078 -2.549 1 97.75 169 LEU A CA 1
ATOM 1283 C C . LEU A 1 169 ? 25.797 -16.766 -3.91 1 97.75 169 LEU A C 1
ATOM 1285 O O . LEU A 1 169 ? 26.688 -16.562 -4.723 1 97.75 169 LEU A O 1
ATOM 1289 N N . ARG A 1 170 ? 24.812 -17.562 -4.117 1 97.88 170 ARG A N 1
ATOM 1290 C CA . ARG A 1 170 ? 24.609 -18.266 -5.383 1 97.88 170 ARG A CA 1
ATOM 1291 C C . ARG A 1 170 ? 23.203 -18.828 -5.48 1 97.88 170 ARG A C 1
ATOM 1293 O O . ARG A 1 170 ? 22.516 -18.969 -4.473 1 97.88 170 ARG A O 1
ATOM 1300 N N . ILE A 1 171 ? 22.812 -19.141 -6.715 1 98 171 ILE A N 1
ATOM 1301 C CA . ILE A 1 171 ? 21.531 -19.797 -6.977 1 98 171 ILE A CA 1
ATOM 1302 C C . ILE A 1 171 ? 21.781 -21.203 -7.535 1 98 171 ILE A C 1
ATOM 1304 O O . ILE A 1 171 ? 22.656 -21.391 -8.375 1 98 171 ILE A O 1
ATOM 1308 N N . GLU A 1 172 ? 21.109 -22.188 -6.98 1 98.25 172 GLU A N 1
ATOM 1309 C CA . GLU A 1 172 ? 21.016 -23.516 -7.566 1 98.25 172 GLU A CA 1
ATOM 1310 C C . GLU A 1 172 ? 19.625 -23.766 -8.156 1 98.25 172 GLU A C 1
ATOM 1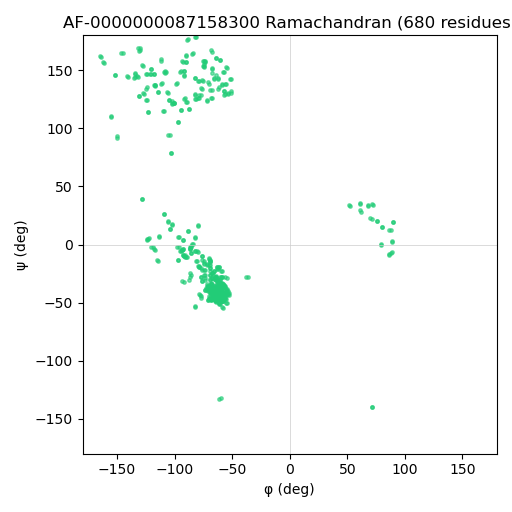312 O O . GLU A 1 172 ? 18.625 -23.453 -7.527 1 98.25 172 GLU A O 1
ATOM 1317 N N . THR A 1 173 ? 19.578 -24.25 -9.398 1 96.94 173 THR A N 1
ATOM 1318 C CA . THR A 1 173 ? 18.25 -24.406 -10.008 1 96.94 173 THR A CA 1
ATOM 1319 C C . THR A 1 173 ? 18.141 -25.766 -10.695 1 96.94 173 THR A C 1
ATOM 1321 O O . THR A 1 173 ? 19.125 -26.297 -11.211 1 96.94 173 THR A O 1
ATOM 1324 N N . VAL A 1 174 ? 16.969 -26.312 -10.695 1 96.44 174 VAL A N 1
ATOM 1325 C CA . VAL A 1 174 ? 16.656 -27.578 -11.359 1 96.44 174 VAL A CA 1
ATOM 1326 C C . VAL A 1 174 ? 16.703 -27.391 -12.875 1 96.44 174 VAL A C 1
ATOM 1328 O O . VAL A 1 174 ? 16.766 -28.359 -13.625 1 96.44 174 VAL A O 1
ATOM 1331 N N . LEU A 1 175 ? 16.641 -26.141 -13.312 1 94.88 175 LEU A N 1
ATOM 1332 C CA . LEU A 1 175 ? 16.641 -25.844 -14.742 1 94.88 175 LEU A CA 1
ATOM 1333 C C . LEU A 1 175 ? 17.984 -26.203 -15.367 1 94.88 175 LEU A C 1
ATOM 1335 O O . LEU A 1 175 ? 19.016 -26.172 -14.688 1 94.88 175 LEU A O 1
ATOM 1339 N N . ASP A 1 176 ? 17.938 -26.516 -16.609 1 92.06 176 ASP A N 1
ATOM 1340 C CA . ASP A 1 176 ? 19.156 -26.703 -17.375 1 92.06 176 ASP A CA 1
ATOM 1341 C C . ASP A 1 176 ? 19.688 -25.375 -17.906 1 92.06 176 ASP A C 1
ATOM 1343 O O . ASP A 1 176 ? 18.984 -24.359 -17.859 1 92.06 176 ASP A O 1
ATOM 1347 N N . SER A 1 177 ? 20.922 -25.344 -18.328 1 82.75 177 SER A N 1
ATOM 1348 C CA . SER A 1 177 ? 21.547 -24.094 -18.766 1 82.75 177 SER A CA 1
ATOM 1349 C C . SER A 1 177 ? 21.172 -23.781 -20.203 1 82.75 177 SER A C 1
ATOM 1351 O O . SER A 1 177 ? 21.656 -22.797 -20.781 1 82.75 177 SER A O 1
ATOM 1353 N N . GLY A 1 178 ? 20.312 -24.516 -20.766 1 78 178 GLY A N 1
ATOM 1354 C CA . GLY A 1 178 ? 19.938 -24.266 -22.141 1 78 178 GLY A CA 1
ATOM 1355 C C . GLY A 1 178 ? 18.891 -23.172 -22.281 1 78 178 GLY A C 1
ATOM 1356 O O . GLY A 1 178 ? 18.641 -22.422 -21.328 1 78 178 GLY A O 1
ATOM 1357 N N . HIS A 1 179 ? 18.531 -22.875 -23.469 1 69.19 179 HIS A N 1
ATOM 1358 C CA . HIS A 1 179 ? 17.406 -22.031 -23.828 1 69.19 179 HIS A CA 1
ATOM 1359 C C . HIS A 1 179 ? 17.641 -20.578 -23.422 1 69.19 179 HIS A C 1
ATOM 1361 O O . HIS A 1 179 ? 16.734 -19.906 -22.953 1 69.19 179 HIS A O 1
ATOM 1367 N N . GLY A 1 180 ? 18.891 -20.094 -23.484 1 67.69 180 GLY A N 1
ATOM 1368 C CA . GLY A 1 180 ? 19.172 -18.688 -23.266 1 67.69 180 GLY A CA 1
ATOM 1369 C C . GLY A 1 180 ? 19.359 -18.328 -21.797 1 67.69 180 GLY A C 1
ATOM 1370 O O . GLY A 1 180 ? 19.438 -17.156 -21.438 1 67.69 180 GLY A O 1
ATOM 1371 N N . ARG A 1 181 ? 19.5 -19.391 -21.016 1 77.12 181 ARG A N 1
ATOM 1372 C CA . ARG A 1 181 ? 19.562 -19.125 -19.578 1 77.12 181 ARG A CA 1
ATOM 1373 C C . ARG A 1 181 ? 20.984 -18.766 -19.156 1 77.12 181 ARG A C 1
ATOM 1375 O O . ARG A 1 181 ? 21.219 -18.328 -18.031 1 77.12 181 ARG A O 1
ATOM 1382 N N . HIS A 1 182 ? 21.797 -18.766 -20.109 1 72.88 182 HIS A N 1
ATOM 1383 C CA . HIS A 1 182 ? 23.172 -18.344 -19.828 1 72.88 182 HIS A CA 1
ATOM 1384 C C . HIS A 1 182 ? 23.219 -16.859 -19.484 1 72.88 182 HIS A C 1
ATOM 1386 O O . HIS A 1 182 ? 24.109 -16.438 -18.734 1 72.88 182 HIS A O 1
ATOM 1392 N N . GLU A 1 183 ? 22.266 -16.172 -19.938 1 84.5 183 GLU A N 1
ATOM 1393 C CA . GLU A 1 183 ? 22.25 -14.727 -19.719 1 84.5 183 GLU A CA 1
ATOM 1394 C C . GLU A 1 183 ? 21.734 -14.383 -18.328 1 84.5 183 GLU A C 1
ATOM 1396 O O . GLU A 1 183 ? 21.969 -13.281 -17.828 1 84.5 183 GLU A O 1
ATOM 1401 N N . CYS A 1 184 ? 21.141 -15.383 -17.719 1 90.44 184 CYS A N 1
ATOM 1402 C CA . CYS A 1 184 ? 20.547 -15.125 -16.406 1 90.44 184 CYS A CA 1
ATOM 1403 C C . CYS A 1 184 ? 21.609 -14.734 -15.398 1 90.44 184 CYS A C 1
ATOM 1405 O O . CYS A 1 184 ? 21.422 -13.805 -14.609 1 90.44 184 CYS A O 1
ATOM 1407 N N . GLU A 1 185 ? 22.734 -15.406 -15.508 1 90.5 185 GLU A N 1
ATOM 1408 C CA . GLU A 1 185 ? 23.828 -15.109 -14.578 1 90.5 185 GLU A CA 1
ATOM 1409 C C . GLU A 1 185 ? 24.359 -13.688 -14.789 1 90.5 185 GLU A C 1
ATOM 1411 O O . GLU A 1 185 ? 24.609 -12.969 -13.828 1 90.5 185 GLU A O 1
ATOM 1416 N N . ALA A 1 186 ? 24.516 -13.375 -15.984 1 90.12 186 ALA A N 1
ATOM 1417 C CA . ALA A 1 186 ? 25.031 -12.047 -16.328 1 90.12 186 ALA A CA 1
ATOM 1418 C C . ALA A 1 186 ? 24.062 -10.953 -15.891 1 90.12 186 ALA A C 1
ATOM 1420 O O . ALA A 1 186 ? 24.484 -9.914 -15.383 1 90.12 186 ALA A O 1
ATOM 1421 N N . VAL A 1 187 ? 22.844 -11.211 -16.047 1 91 187 VAL A N 1
ATOM 1422 C CA . VAL A 1 187 ? 21.812 -10.219 -15.75 1 91 187 VAL A CA 1
ATOM 1423 C C . VAL A 1 187 ? 21.672 -10.062 -14.242 1 91 187 VAL A C 1
ATOM 1425 O O . VAL A 1 187 ? 21.578 -8.938 -13.734 1 91 187 VAL A O 1
ATOM 1428 N N . LEU A 1 188 ? 21.766 -11.156 -13.516 1 93.81 188 LEU A N 1
ATOM 1429 C CA . LEU A 1 188 ? 21.547 -11.117 -12.07 1 93.81 188 LEU A CA 1
ATOM 1430 C C . LEU A 1 188 ? 22.828 -10.766 -11.336 1 93.81 188 LEU A C 1
ATOM 1432 O O . LEU A 1 188 ? 22.781 -10.289 -10.195 1 93.81 188 LEU A O 1
ATOM 1436 N N . GLY A 1 189 ? 23.938 -11.047 -11.969 1 92.5 189 GLY A N 1
ATOM 1437 C CA . GLY A 1 189 ? 25.219 -10.836 -11.32 1 92.5 189 GLY A CA 1
ATOM 1438 C C . GLY A 1 189 ? 25.469 -11.812 -10.18 1 92.5 189 GLY A C 1
ATOM 1439 O O . GLY A 1 189 ? 26.141 -11.469 -9.203 1 92.5 189 GLY A O 1
ATOM 1440 N N . ILE A 1 190 ? 24.844 -12.945 -10.156 1 95.31 190 ILE A N 1
ATOM 1441 C CA . ILE A 1 190 ? 24.938 -13.992 -9.141 1 95.31 190 ILE A CA 1
ATOM 1442 C C . ILE A 1 190 ? 25.25 -15.328 -9.797 1 95.31 190 ILE A C 1
ATOM 1444 O O . ILE A 1 190 ? 24.641 -15.695 -10.805 1 95.31 190 ILE A O 1
ATOM 1448 N N . PRO A 1 191 ? 26.266 -16.062 -9.297 1 95.25 191 PRO A N 1
ATOM 1449 C CA . PRO A 1 191 ? 26.531 -17.391 -9.852 1 95.25 191 PRO A CA 1
ATOM 1450 C C . PRO A 1 191 ? 25.312 -18.312 -9.797 1 95.25 191 PRO A C 1
ATOM 1452 O O . PRO A 1 191 ? 24.594 -18.328 -8.789 1 95.25 191 PRO A O 1
ATOM 1455 N N . ILE A 1 192 ? 25.094 -19.062 -10.906 1 96.44 192 ILE A N 1
ATOM 1456 C CA . ILE A 1 192 ? 23.984 -20 -10.961 1 96.44 192 ILE A CA 1
ATOM 1457 C C . ILE A 1 192 ? 24.484 -21.406 -11.281 1 96.44 192 ILE A C 1
ATOM 1459 O O . ILE A 1 192 ? 25.25 -21.594 -12.227 1 96.44 192 ILE A O 1
ATOM 1463 N N . VAL A 1 193 ? 24.156 -22.375 -10.43 1 96.5 193 VAL A N 1
ATOM 1464 C CA . VAL A 1 193 ? 24.391 -23.781 -10.703 1 96.5 193 VAL A CA 1
ATOM 1465 C C . VAL A 1 193 ? 23.141 -24.422 -11.312 1 96.5 193 VAL A C 1
ATOM 1467 O O . VAL A 1 193 ? 22.125 -24.562 -10.641 1 96.5 193 VAL A O 1
ATOM 1470 N N . PHE A 1 194 ? 23.234 -24.875 -12.523 1 95.38 194 PHE A N 1
ATOM 1471 C CA . PHE A 1 194 ? 22.109 -25.469 -13.242 1 95.38 194 PHE A CA 1
ATOM 1472 C C . PHE A 1 194 ? 22.047 -26.969 -13 1 95.38 194 PHE A C 1
ATOM 1474 O O . PHE A 1 194 ? 22.984 -27.562 -12.461 1 95.38 194 PHE A O 1
ATOM 1481 N N . ASP A 1 195 ? 20.938 -27.562 -13.281 1 95.38 195 ASP A N 1
ATOM 1482 C CA . ASP A 1 195 ? 20.703 -29 -13.18 1 95.38 195 ASP A CA 1
ATOM 1483 C C . ASP A 1 195 ? 20.891 -29.484 -11.742 1 95.38 195 ASP A C 1
ATOM 1485 O O . ASP A 1 195 ? 21.438 -30.562 -11.508 1 95.38 195 ASP A O 1
ATOM 1489 N N . ALA A 1 196 ? 20.641 -28.656 -10.797 1 97.19 196 ALA A N 1
ATOM 1490 C CA . ALA A 1 196 ? 20.641 -29.031 -9.383 1 97.19 196 ALA A CA 1
ATOM 1491 C C . ALA A 1 196 ? 19.391 -29.828 -9.031 1 97.19 196 ALA A C 1
ATOM 1493 O O . ALA A 1 196 ? 18.391 -29.797 -9.766 1 97.19 196 ALA A O 1
ATOM 1494 N N . PRO A 1 197 ? 19.438 -30.609 -7.961 1 96.38 197 PRO A N 1
ATOM 1495 C CA . PRO A 1 197 ? 18.266 -31.406 -7.582 1 96.38 197 PRO A CA 1
ATOM 1496 C C . PRO A 1 197 ? 17.094 -30.562 -7.105 1 96.38 197 PRO A C 1
ATOM 1498 O O . PRO A 1 197 ? 15.938 -30.984 -7.203 1 96.38 197 PRO A O 1
ATOM 1501 N N . VAL A 1 198 ? 17.391 -29.406 -6.531 1 96.62 198 VAL A N 1
ATOM 1502 C CA . VAL A 1 198 ? 16.375 -28.484 -6.023 1 96.62 198 VAL A CA 1
ATOM 1503 C C . VAL A 1 198 ? 16.781 -27.047 -6.336 1 96.62 198 VAL A C 1
ATOM 1505 O O . VAL A 1 198 ? 17.969 -26.734 -6.414 1 96.62 198 VAL A O 1
ATOM 1508 N N . THR A 1 199 ? 15.781 -26.234 -6.629 1 98.19 199 THR A N 1
ATOM 1509 C CA . THR A 1 199 ? 16.062 -24.812 -6.785 1 98.19 199 THR A CA 1
ATOM 1510 C C . THR A 1 199 ? 16.125 -24.125 -5.426 1 98.19 199 THR A C 1
ATOM 1512 O O . THR A 1 199 ? 15.188 -24.219 -4.629 1 98.19 199 THR A O 1
ATOM 1515 N N . ARG A 1 200 ? 17.219 -23.453 -5.164 1 98.5 200 ARG A N 1
ATOM 1516 C CA . ARG A 1 200 ? 17.375 -22.734 -3.906 1 98.5 200 ARG A CA 1
ATOM 1517 C C . ARG A 1 200 ? 18.297 -21.531 -4.07 1 98.5 200 ARG A C 1
ATOM 1519 O O . ARG A 1 200 ? 19.172 -21.516 -4.938 1 98.5 200 ARG A O 1
ATOM 1526 N N . TRP A 1 201 ? 18.047 -20.484 -3.365 1 98.56 201 TRP A N 1
ATOM 1527 C CA . TRP A 1 201 ? 18.875 -19.297 -3.217 1 98.56 201 TRP A CA 1
ATOM 1528 C C . TRP A 1 201 ? 19.719 -19.375 -1.951 1 98.56 201 TRP A C 1
ATOM 1530 O O . TRP A 1 201 ? 19.203 -19.234 -0.841 1 98.56 201 TRP A O 1
ATOM 1540 N N . ILE A 1 202 ? 21 -19.625 -2.109 1 98.69 202 ILE A N 1
ATOM 1541 C CA . ILE A 1 202 ? 21.922 -19.734 -0.988 1 98.69 202 ILE A CA 1
ATOM 1542 C C . ILE A 1 202 ? 22.297 -18.328 -0.504 1 98.69 202 ILE A C 1
ATOM 1544 O O . ILE A 1 202 ? 22.734 -17.484 -1.293 1 98.69 202 ILE A O 1
ATOM 1548 N N . LEU A 1 203 ? 22.141 -18.141 0.765 1 98.25 203 LEU A N 1
ATOM 1549 C CA . LEU A 1 203 ? 22.297 -16.797 1.321 1 98.25 203 LEU A CA 1
ATOM 1550 C C . LEU A 1 203 ? 23.734 -16.578 1.776 1 98.25 203 LEU A C 1
ATOM 1552 O O . LEU A 1 203 ? 24.438 -17.531 2.146 1 98.25 203 LEU A O 1
ATOM 1556 N N . MET A 1 204 ? 24.203 -15.289 1.7 1 97.25 204 MET A N 1
ATOM 1557 C CA . MET A 1 204 ? 25.484 -14.906 2.297 1 97.25 204 MET A CA 1
ATOM 1558 C C . MET A 1 204 ? 25.5 -15.195 3.793 1 97.25 204 MET A C 1
ATOM 1560 O O . MET A 1 204 ? 24.5 -14.945 4.484 1 97.25 204 MET A O 1
ATOM 1564 N N . PRO A 1 205 ? 26.625 -15.734 4.27 1 94.44 205 PRO A N 1
ATOM 1565 C CA . PRO A 1 205 ? 26.703 -16.016 5.707 1 94.44 205 PRO A CA 1
ATOM 1566 C C . PRO A 1 205 ? 26.438 -14.781 6.562 1 94.44 205 PRO A C 1
ATOM 1568 O O . PRO A 1 205 ? 26.984 -13.711 6.297 1 94.44 205 PRO A O 1
ATOM 1571 N N . GLY A 1 206 ? 25.547 -14.945 7.504 1 93.25 206 GLY A N 1
ATOM 1572 C CA . GLY A 1 206 ? 25.312 -13.891 8.477 1 93.25 206 GLY A CA 1
ATOM 1573 C C . GLY A 1 206 ? 24.266 -12.883 8.031 1 93.25 206 GLY A C 1
ATOM 1574 O O . GLY A 1 206 ? 23.844 -12.031 8.812 1 93.25 206 GLY A O 1
ATOM 1575 N N . VAL A 1 207 ? 23.797 -12.961 6.781 1 96.19 207 VAL A N 1
ATOM 1576 C CA . VAL A 1 207 ? 22.906 -11.953 6.227 1 96.19 207 VAL A CA 1
ATOM 1577 C C . VAL A 1 207 ? 21.578 -11.938 6.992 1 96.19 207 VAL A C 1
ATOM 1579 O O . VAL A 1 207 ? 20.953 -10.891 7.145 1 96.19 207 VAL A O 1
ATOM 1582 N N . THR A 1 208 ? 21.188 -13.023 7.551 1 96 208 THR A N 1
ATOM 1583 C CA . THR A 1 208 ? 19.891 -13.156 8.211 1 96 208 THR A CA 1
ATOM 1584 C C . THR A 1 208 ? 19.859 -12.336 9.492 1 96 208 THR A C 1
ATOM 1586 O O . THR A 1 208 ? 18.781 -12.016 10 1 96 208 THR A O 1
ATOM 1589 N N . ARG A 1 209 ? 20.984 -11.977 10.062 1 95.44 209 ARG A N 1
ATOM 1590 C CA . ARG A 1 209 ? 21.062 -11.203 11.305 1 95.44 209 ARG A CA 1
ATOM 1591 C C . ARG A 1 209 ? 21.062 -9.711 11.016 1 95.44 209 ARG A C 1
ATOM 1593 O O . ARG A 1 209 ? 20.875 -8.898 11.93 1 95.44 209 ARG A O 1
ATOM 1600 N N . ALA A 1 210 ? 21.219 -9.352 9.766 1 95.62 210 ALA A N 1
ATOM 1601 C CA . ALA A 1 210 ? 21.312 -7.941 9.398 1 95.62 210 ALA A CA 1
ATOM 1602 C C . ALA A 1 210 ? 19.969 -7.246 9.602 1 95.62 210 ALA A C 1
ATOM 1604 O O . ALA A 1 210 ? 18.922 -7.773 9.211 1 95.62 210 ALA A O 1
ATOM 1605 N N . PRO A 1 211 ? 19.969 -6.078 10.234 1 95.88 211 PRO A N 1
ATOM 1606 C CA . PRO A 1 211 ? 18.734 -5.305 10.32 1 95.88 211 PRO A CA 1
ATOM 1607 C C . PRO A 1 211 ? 18.25 -4.812 8.953 1 95.88 211 PRO A C 1
ATOM 1609 O O . PRO A 1 211 ? 19.062 -4.465 8.094 1 95.88 211 PRO A O 1
ATOM 1612 N N . LEU A 1 212 ? 16.969 -4.801 8.75 1 96.31 212 LEU A N 1
ATOM 1613 C CA . LEU A 1 212 ? 16.422 -4.238 7.52 1 96.31 212 LEU A CA 1
ATOM 1614 C C . LEU A 1 212 ? 16.312 -2.719 7.617 1 96.31 212 LEU A C 1
ATOM 1616 O O . LEU A 1 212 ? 15.977 -2.184 8.68 1 96.31 212 LEU A O 1
ATOM 1620 N N . PRO A 1 213 ? 16.562 -2.047 6.559 1 93.62 213 PRO A N 1
ATOM 1621 C CA . PRO A 1 213 ? 16.703 -0.589 6.594 1 93.62 213 PRO A CA 1
ATOM 1622 C C . PRO A 1 213 ? 15.391 0.11 6.969 1 93.62 213 PRO A C 1
ATOM 1624 O O . PRO A 1 213 ? 15.414 1.188 7.57 1 93.62 213 PRO A O 1
ATOM 1627 N N . MET A 1 214 ? 14.234 -0.476 6.641 1 94.44 214 MET A N 1
ATOM 1628 C CA . MET A 1 214 ? 12.961 0.186 6.926 1 94.44 214 MET A CA 1
ATOM 1629 C C . MET A 1 214 ? 12.219 -0.527 8.047 1 94.44 214 MET A C 1
ATOM 1631 O O . MET A 1 214 ? 10.984 -0.477 8.109 1 94.44 214 MET A O 1
ATOM 1635 N N . ALA A 1 215 ? 13.008 -1.196 8.906 1 96.81 215 ALA A N 1
ATOM 1636 C CA . ALA A 1 215 ? 12.43 -1.882 10.055 1 96.81 215 ALA A CA 1
ATOM 1637 C C . ALA A 1 215 ? 11.562 -0.932 10.883 1 96.81 215 ALA A C 1
ATOM 1639 O O . ALA A 1 215 ? 11.969 0.198 11.164 1 96.81 215 ALA A O 1
ATOM 1640 N N . SER A 1 216 ? 10.383 -1.345 11.18 1 96.88 216 SER A N 1
ATOM 1641 C CA . SER A 1 216 ? 9.414 -0.588 11.961 1 96.88 216 SER A CA 1
ATOM 1642 C C . SER A 1 216 ? 8.406 -1.515 12.648 1 96.88 216 SER A C 1
ATOM 1644 O O . SER A 1 216 ? 7.543 -2.092 11.984 1 96.88 216 SER A O 1
ATOM 1646 N N . PRO A 1 217 ? 8.523 -1.593 13.953 1 94.56 217 PRO A N 1
ATOM 1647 C CA . PRO A 1 217 ? 7.57 -2.459 14.656 1 94.56 217 PRO A CA 1
ATOM 1648 C C . PRO A 1 217 ? 6.117 -2.08 14.391 1 94.56 217 PRO A C 1
ATOM 1650 O O . PRO A 1 217 ? 5.258 -2.957 14.266 1 94.56 217 PRO A O 1
ATOM 1653 N N . LEU A 1 218 ? 5.832 -0.822 14.281 1 94.56 218 LEU A N 1
ATOM 1654 C CA . LEU A 1 218 ? 4.469 -0.355 14.047 1 94.56 218 LEU A CA 1
ATOM 1655 C C . LEU A 1 218 ? 3.984 -0.78 12.664 1 94.56 218 LEU A C 1
ATOM 1657 O O . LEU A 1 218 ? 2.863 -1.271 12.523 1 94.56 218 LEU A O 1
ATOM 1661 N N . LEU A 1 219 ? 4.816 -0.573 11.695 1 95.62 219 LEU A N 1
ATOM 1662 C CA . LEU A 1 219 ? 4.43 -0.945 10.336 1 95.62 219 LEU A CA 1
ATOM 1663 C C . LEU A 1 219 ? 4.348 -2.461 10.188 1 95.62 219 LEU A C 1
ATOM 1665 O O . LEU A 1 219 ? 3.488 -2.975 9.469 1 95.62 219 LEU A O 1
ATOM 1669 N N . GLU A 1 220 ? 5.297 -3.174 10.789 1 95.44 220 GLU A N 1
ATOM 1670 C CA . GLU A 1 220 ? 5.238 -4.633 10.766 1 95.44 220 GLU A CA 1
ATOM 1671 C C . GLU A 1 220 ? 3.91 -5.141 11.328 1 95.44 220 GLU A C 1
ATOM 1673 O O . GLU A 1 220 ? 3.311 -6.062 10.773 1 95.44 220 GLU A O 1
ATOM 1678 N N . GLU A 1 221 ? 3.488 -4.547 12.398 1 94.12 221 GLU A N 1
ATOM 1679 C CA . GLU A 1 221 ? 2.201 -4.906 12.984 1 94.12 221 GLU A CA 1
ATOM 1680 C C . GLU A 1 221 ? 1.056 -4.609 12.016 1 94.12 221 GLU A C 1
ATOM 1682 O O . GLU A 1 221 ? 0.182 -5.453 11.805 1 94.12 221 GLU A O 1
ATOM 1687 N N . THR A 1 222 ? 1.072 -3.473 11.477 1 94.75 222 THR A N 1
ATOM 1688 C CA . THR A 1 222 ? 0.02 -3.031 10.562 1 94.75 222 THR A CA 1
ATOM 1689 C C . THR A 1 222 ? -0.097 -3.977 9.375 1 94.75 222 THR A C 1
ATOM 1691 O O . THR A 1 222 ? -1.168 -4.531 9.117 1 94.75 222 THR A O 1
ATOM 1694 N N . TYR A 1 223 ? 0.983 -4.164 8.742 1 96.44 223 TYR A N 1
ATOM 1695 C CA . TYR A 1 223 ? 0.936 -4.938 7.508 1 96.44 223 TYR A CA 1
ATOM 1696 C C . TYR A 1 223 ? 0.814 -6.426 7.801 1 96.44 223 TYR A C 1
ATOM 1698 O O . TYR A 1 223 ? 0.226 -7.176 7.016 1 96.44 223 TYR A O 1
ATOM 1706 N N . GLY A 1 224 ? 1.383 -6.871 8.914 1 96 224 GLY A N 1
ATOM 1707 C CA . GLY A 1 224 ? 1.128 -8.242 9.336 1 96 224 GLY A CA 1
ATOM 1708 C C . GLY A 1 224 ? -0.344 -8.531 9.555 1 96 224 GLY A C 1
ATOM 1709 O O . GLY A 1 224 ? -0.851 -9.562 9.094 1 96 224 GLY A O 1
ATOM 1710 N N . LYS A 1 225 ? -1.015 -7.641 10.25 1 94.5 225 LYS A N 1
ATOM 1711 C CA . LYS A 1 225 ? -2.453 -7.77 10.469 1 94.5 225 LYS A CA 1
ATOM 1712 C C . LYS A 1 225 ? -3.213 -7.766 9.148 1 94.5 225 LYS A C 1
ATOM 1714 O O . LYS A 1 225 ? -4.164 -8.531 8.969 1 94.5 225 LYS A O 1
ATOM 1719 N N . LEU A 1 226 ? -2.824 -6.93 8.258 1 94.44 226 LEU A N 1
ATOM 1720 C CA . LEU A 1 226 ? -3.48 -6.863 6.957 1 94.44 226 LEU A CA 1
ATOM 1721 C C . LEU A 1 226 ? -3.305 -8.172 6.191 1 94.44 226 LEU A C 1
ATOM 1723 O O . LEU A 1 226 ? -4.254 -8.68 5.594 1 94.44 226 LEU A O 1
ATOM 1727 N N . CYS A 1 227 ? -2.094 -8.719 6.172 1 94.94 227 CYS A N 1
ATOM 1728 C CA . CYS A 1 227 ? -1.853 -10 5.523 1 94.94 227 CYS A CA 1
ATOM 1729 C C . CYS A 1 227 ? -2.74 -11.086 6.121 1 94.94 227 CYS A C 1
ATOM 1731 O O . CYS A 1 227 ? -3.379 -11.844 5.391 1 94.94 227 CYS A O 1
ATOM 1733 N N . ALA A 1 228 ? -2.773 -11.125 7.465 1 92.44 228 ALA A N 1
ATOM 1734 C CA . ALA A 1 228 ? -3.59 -12.117 8.156 1 92.44 228 ALA A CA 1
ATOM 1735 C C . ALA A 1 228 ? -5.059 -11.984 7.773 1 92.44 228 ALA A C 1
ATOM 1737 O O . ALA A 1 228 ? -5.742 -12.984 7.547 1 92.44 228 ALA A O 1
ATOM 1738 N N . ARG A 1 229 ? -5.5 -10.797 7.68 1 90.62 229 ARG A N 1
ATOM 1739 C CA . ARG A 1 229 ? -6.887 -10.539 7.309 1 90.62 229 ARG A CA 1
ATOM 1740 C C . ARG A 1 229 ? -7.176 -11.023 5.891 1 90.62 229 ARG A C 1
ATOM 1742 O O . ARG A 1 229 ? -8.227 -11.617 5.637 1 90.62 229 ARG A O 1
ATOM 1749 N N . LEU A 1 230 ? -6.312 -10.742 4.988 1 89.5 230 LEU A N 1
ATOM 1750 C CA . LEU A 1 230 ? -6.484 -11.164 3.602 1 89.5 230 LEU A CA 1
ATOM 1751 C C . LEU A 1 230 ? -6.574 -12.68 3.502 1 89.5 230 LEU A C 1
ATOM 1753 O O . LEU A 1 230 ? -7.418 -13.211 2.775 1 89.5 230 LEU A O 1
ATOM 1757 N N . ILE A 1 231 ? -5.742 -13.352 4.188 1 88.44 231 ILE A N 1
ATOM 1758 C CA . ILE A 1 231 ? -5.734 -14.805 4.188 1 88.44 231 ILE A CA 1
ATOM 1759 C C . ILE A 1 231 ? -7.027 -15.328 4.812 1 88.44 231 ILE A C 1
ATOM 1761 O O . ILE A 1 231 ? -7.645 -16.266 4.293 1 88.44 231 ILE A O 1
ATOM 1765 N N . GLU A 1 232 ? -7.418 -14.703 5.941 1 85.69 232 GLU A N 1
ATOM 1766 C CA . GLU A 1 232 ? -8.648 -15.109 6.613 1 85.69 232 GLU A CA 1
ATOM 1767 C C . GLU A 1 232 ? -9.867 -14.898 5.715 1 85.69 232 GLU A C 1
ATOM 1769 O O . GLU A 1 232 ? -10.766 -15.734 5.68 1 85.69 232 GLU A O 1
ATOM 1774 N N . GLU A 1 233 ? -9.867 -13.812 5.07 1 83.5 233 GLU A N 1
ATOM 1775 C CA . GLU A 1 233 ? -10.961 -13.523 4.152 1 83.5 233 GLU A CA 1
ATOM 1776 C C . GLU A 1 233 ? -11.047 -14.57 3.045 1 83.5 233 GLU A C 1
ATOM 1778 O O . GLU A 1 233 ? -12.133 -14.984 2.654 1 83.5 233 GLU A O 1
ATOM 1783 N N . ALA A 1 234 ? -9.938 -14.906 2.527 1 83.06 234 ALA A N 1
ATOM 1784 C CA . ALA A 1 234 ? -9.898 -15.945 1.502 1 83.06 234 ALA A CA 1
ATOM 1785 C C . ALA A 1 234 ? -10.391 -17.281 2.055 1 83.06 234 ALA A C 1
ATOM 1787 O O . ALA A 1 234 ? -11.125 -18 1.379 1 83.06 234 ALA A O 1
ATOM 1788 N N . ARG A 1 235 ? -9.984 -17.609 3.211 1 78.44 235 ARG A N 1
ATOM 1789 C CA . ARG A 1 235 ? -10.398 -18.844 3.865 1 78.44 235 ARG A CA 1
ATOM 1790 C C . ARG A 1 235 ? -11.914 -18.875 4.062 1 78.44 235 ARG A C 1
ATOM 1792 O O . ARG A 1 235 ? -12.555 -19.891 3.779 1 78.44 235 ARG A O 1
ATOM 1799 N N . VAL A 1 236 ? -12.445 -17.797 4.562 1 76.31 236 VAL A N 1
ATOM 1800 C CA . VAL A 1 236 ? -13.883 -17.703 4.812 1 76.31 236 VAL A CA 1
ATOM 1801 C C . VAL A 1 236 ? -14.648 -17.828 3.496 1 76.31 236 VAL A C 1
ATOM 1803 O O . VAL A 1 236 ? -15.648 -18.547 3.424 1 76.31 236 VAL A O 1
ATOM 1806 N N . SER A 1 237 ? -14.141 -17.141 2.588 1 78.12 237 SER A N 1
ATOM 1807 C CA . SER A 1 237 ? -14.766 -17.25 1.273 1 78.12 237 SER A CA 1
ATOM 1808 C C . SER A 1 237 ? -14.75 -18.672 0.759 1 78.12 237 SER A C 1
ATOM 1810 O O . SER A 1 237 ? -15.75 -19.156 0.217 1 78.12 237 SER A O 1
ATOM 1812 N N . ASP A 1 238 ? -13.68 -19.297 0.914 1 77.88 238 ASP A N 1
ATOM 1813 C CA . ASP A 1 238 ? -13.539 -20.688 0.494 1 77.88 238 ASP A CA 1
ATOM 1814 C C . ASP A 1 238 ? -14.469 -21.609 1.291 1 77.88 238 ASP A C 1
ATOM 1816 O O . ASP A 1 238 ? -15.055 -22.531 0.737 1 77.88 238 ASP A O 1
ATOM 1820 N N . GLU A 1 239 ? -14.539 -21.328 2.52 1 80.12 239 GLU A N 1
ATOM 1821 C CA . GLU A 1 239 ? -15.406 -22.109 3.387 1 80.12 239 GLU A CA 1
ATOM 1822 C C . GLU A 1 239 ? -16.875 -21.969 2.984 1 80.12 239 GLU A C 1
ATOM 1824 O O . GLU A 1 239 ? -17.609 -22.953 2.945 1 80.12 239 GLU A O 1
ATOM 1829 N N . VAL A 1 240 ? -17.281 -20.797 2.746 1 83.94 240 VAL A N 1
ATOM 1830 C CA . VAL A 1 240 ? -18.656 -20.547 2.344 1 83.94 240 VAL A CA 1
ATOM 1831 C C . VAL A 1 240 ? -18.953 -21.266 1.03 1 83.94 240 VAL A C 1
ATOM 1833 O O . VAL A 1 240 ? -19.984 -21.906 0.892 1 83.94 240 VAL A O 1
ATOM 1836 N N . VAL A 1 241 ? -18.062 -21.156 0.177 1 82.31 241 VAL A N 1
ATOM 1837 C CA . VAL A 1 241 ? -18.25 -21.812 -1.118 1 82.31 241 VAL A CA 1
ATOM 1838 C C . VAL A 1 241 ? -18.25 -23.328 -0.94 1 82.31 241 VAL A C 1
ATOM 1840 O O . VAL A 1 241 ? -19.078 -24.016 -1.538 1 82.31 241 VAL A O 1
ATOM 1843 N N . SER A 1 242 ? -17.344 -23.734 -0.106 1 80 242 SER A N 1
ATOM 1844 C CA . SER A 1 242 ? -17.281 -25.172 0.183 1 80 242 SER A CA 1
ATOM 1845 C C . SER A 1 242 ? -18.547 -25.656 0.875 1 80 242 SER A C 1
ATOM 1847 O O . SER A 1 242 ? -19.062 -26.719 0.549 1 80 242 SER A O 1
ATOM 1849 N N . GLN A 1 243 ? -18.984 -24.891 1.775 1 83.56 243 GLN A N 1
ATOM 1850 C CA . GLN A 1 243 ? -20.203 -25.25 2.49 1 83.56 243 GLN A CA 1
ATOM 1851 C C . GLN A 1 243 ? -21.406 -25.234 1.555 1 83.56 243 GLN A C 1
ATOM 1853 O O . GLN A 1 243 ? -22.266 -26.125 1.638 1 83.56 243 GLN A O 1
ATOM 1858 N N . LEU A 1 244 ? -21.438 -24.266 0.756 1 86.94 244 LEU A N 1
ATOM 1859 C CA . LEU A 1 244 ? -22.516 -24.219 -0.225 1 86.94 244 LEU A CA 1
ATOM 1860 C C . LEU A 1 244 ? -22.469 -25.438 -1.146 1 86.94 244 LEU A C 1
ATOM 1862 O O . LEU A 1 244 ? -23.5 -26.062 -1.406 1 86.94 244 LEU A O 1
ATOM 1866 N N . TYR A 1 245 ? -21.359 -25.75 -1.544 1 81.94 245 TYR A N 1
ATOM 1867 C CA . TYR A 1 245 ? -21.172 -26.922 -2.398 1 81.94 245 TYR A CA 1
ATOM 1868 C C . TYR A 1 245 ? -21.656 -28.188 -1.698 1 81.94 245 TYR A C 1
ATOM 1870 O O . TYR A 1 245 ? -22.391 -28.984 -2.277 1 81.94 245 TYR A O 1
ATOM 1878 N N . ALA A 1 246 ? -21.234 -28.312 -0.542 1 80.94 246 ALA A N 1
ATOM 1879 C CA . ALA A 1 246 ? -21.625 -29.484 0.237 1 80.94 246 ALA A CA 1
ATOM 1880 C C . ALA A 1 246 ? -23.141 -29.547 0.417 1 80.94 246 ALA A C 1
ATOM 1882 O O . ALA A 1 246 ? -23.734 -30.625 0.333 1 80.94 246 ALA A O 1
ATOM 1883 N N . LEU A 1 247 ? -23.703 -28.438 0.703 1 85.62 247 LEU A N 1
ATOM 1884 C CA . LEU A 1 247 ? -25.141 -28.328 0.857 1 85.62 247 LEU A CA 1
ATOM 1885 C C . LEU A 1 247 ? -25.859 -28.75 -0.427 1 85.62 247 LEU A C 1
ATOM 1887 O O . LEU A 1 247 ? -26.844 -29.484 -0.384 1 85.62 247 LEU A O 1
ATOM 1891 N N . LEU A 1 248 ? -25.375 -28.297 -1.519 1 86.44 248 LEU A N 1
ATOM 1892 C CA . LEU A 1 248 ? -25.969 -28.609 -2.811 1 86.44 248 LEU A CA 1
ATOM 1893 C C . LEU A 1 248 ? -25.812 -30.094 -3.146 1 86.44 248 LEU A C 1
ATOM 1895 O O . LEU A 1 248 ? -26.734 -30.719 -3.666 1 86.44 248 LEU A O 1
ATOM 1899 N N . VAL A 1 249 ? -24.734 -30.672 -2.809 1 80.38 249 VAL A N 1
ATOM 1900 C CA . VAL A 1 249 ? -24.469 -32.094 -3.068 1 80.38 249 VAL A CA 1
ATOM 1901 C C . VAL A 1 249 ? -25.406 -32.969 -2.246 1 80.38 249 VAL A C 1
ATOM 1903 O O . VAL A 1 249 ? -25.891 -33.969 -2.723 1 80.38 249 VAL A O 1
ATOM 1906 N N . ARG A 1 250 ? -25.625 -32.469 -1.087 1 79.44 250 ARG A N 1
ATOM 1907 C CA . ARG A 1 250 ? -26.469 -33.25 -0.17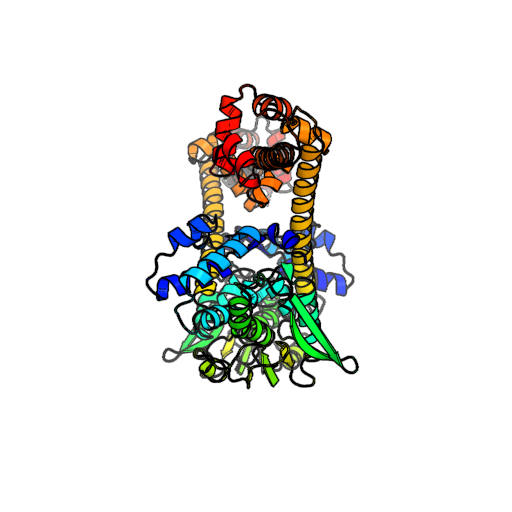3 1 79.44 250 ARG A CA 1
ATOM 1908 C C . ARG A 1 250 ? -27.938 -33.062 -0.52 1 79.44 250 ARG A C 1
ATOM 1910 O O . ARG A 1 250 ? -28.781 -33.875 -0.07 1 79.44 250 ARG A O 1
ATOM 1917 N N . SER A 1 251 ? -28.109 -32.062 -1.2 1 77.56 251 SER A N 1
ATOM 1918 C CA . SER A 1 251 ? -29.5 -31.797 -1.538 1 77.56 251 SER A CA 1
ATOM 1919 C C . SER A 1 251 ? -30.062 -32.844 -2.498 1 77.56 251 SER A C 1
ATOM 1921 O O . SER A 1 251 ? -29.328 -33.344 -3.361 1 77.56 251 SER A O 1
ATOM 1923 N N . ALA A 1 252 ? -31.188 -33.5 -2.174 1 65.44 252 ALA A N 1
ATOM 1924 C CA . ALA A 1 252 ? -31.812 -34.562 -2.973 1 65.44 252 ALA A CA 1
ATOM 1925 C C . ALA A 1 252 ? -32.219 -34.031 -4.352 1 65.44 252 ALA A C 1
ATOM 1927 O O . ALA A 1 252 ? -31.438 -33.312 -4.992 1 65.44 252 ALA A O 1
ATOM 1928 N N . ARG A 1 253 ? -33.406 -34.281 -4.832 1 62.91 253 ARG A N 1
ATOM 1929 C CA . ARG A 1 253 ? -33.938 -34 -6.156 1 62.91 253 ARG A CA 1
ATOM 1930 C C . ARG A 1 253 ? -34.094 -32.5 -6.359 1 62.91 253 ARG A C 1
ATOM 1932 O O . ARG A 1 253 ? -33.688 -31.953 -7.402 1 62.91 253 ARG A O 1
ATOM 1939 N N . ARG A 1 254 ? -34.406 -31.734 -5.305 1 77.75 254 ARG A N 1
ATOM 1940 C CA . ARG A 1 254 ? -34.656 -30.297 -5.438 1 77.75 254 ARG A CA 1
ATOM 1941 C C . ARG A 1 254 ? -33.531 -29.5 -4.789 1 77.75 254 ARG A C 1
ATOM 1943 O O . ARG A 1 254 ? -33.281 -29.609 -3.584 1 77.75 254 ARG A O 1
ATOM 1950 N N . PHE A 1 255 ? -32.781 -28.75 -5.672 1 87.44 255 PHE A N 1
ATOM 1951 C CA . PHE A 1 255 ? -31.797 -27.844 -5.137 1 87.44 255 PHE A CA 1
ATOM 1952 C C . PHE A 1 255 ? -32.438 -26.656 -4.441 1 87.44 255 PHE A C 1
ATOM 1954 O O . PHE A 1 255 ? -33.469 -26.141 -4.918 1 87.44 255 PHE A O 1
ATOM 1961 N N . PRO A 1 256 ? -31.922 -26.281 -3.354 1 89.44 256 PRO A N 1
ATOM 1962 C CA . PRO A 1 256 ? -32.438 -25.078 -2.701 1 89.44 256 PRO A CA 1
ATOM 1963 C C . PRO A 1 256 ? -32.219 -23.812 -3.521 1 89.44 256 PRO A C 1
ATOM 1965 O O . PRO A 1 256 ? -31.25 -23.719 -4.277 1 89.44 256 PRO A O 1
ATOM 1968 N N . SER A 1 257 ? -33.219 -22.938 -3.357 1 91.31 257 SER A N 1
ATOM 1969 C CA . SER A 1 257 ? -32.969 -21.594 -3.869 1 91.31 257 SER A CA 1
ATOM 1970 C C . SER A 1 257 ? -31.906 -20.875 -3.068 1 91.31 257 SER A C 1
ATOM 1972 O O . SER A 1 257 ? -31.484 -21.344 -2.006 1 91.31 257 SER A O 1
ATOM 1974 N N . ALA A 1 258 ? -31.406 -19.75 -3.604 1 92.25 258 ALA A N 1
ATOM 1975 C CA . ALA A 1 258 ? -30.375 -18.969 -2.906 1 92.25 258 ALA A CA 1
ATOM 1976 C C . ALA A 1 258 ? -30.859 -18.547 -1.522 1 92.25 258 ALA A C 1
ATOM 1978 O O . ALA A 1 258 ? -30.141 -18.734 -0.53 1 92.25 258 ALA A O 1
ATOM 1979 N N . PRO A 1 259 ? -32.094 -18.047 -1.398 1 92.75 259 PRO A N 1
ATOM 1980 C CA . PRO A 1 259 ? -32.562 -17.703 -0.063 1 92.75 259 PRO A CA 1
ATOM 1981 C C . PRO A 1 259 ? -32.656 -18.906 0.875 1 92.75 259 PRO A C 1
ATOM 1983 O O . PRO A 1 259 ? -32.344 -18.781 2.062 1 92.75 259 PRO A O 1
ATOM 1986 N N . GLU A 1 260 ? -33.062 -20.016 0.358 1 91.62 260 GLU A N 1
ATOM 1987 C CA . GLU A 1 260 ? -33.156 -21.234 1.164 1 91.62 260 GLU A CA 1
ATOM 1988 C C . GLU A 1 260 ? -31.766 -21.672 1.63 1 91.62 260 GLU A C 1
ATOM 1990 O O . GLU A 1 260 ? -31.594 -22.062 2.789 1 91.62 260 GLU A O 1
ATOM 1995 N N . ALA A 1 261 ? -30.875 -21.656 0.679 1 92.5 261 ALA A N 1
ATOM 1996 C CA . ALA A 1 261 ? -29.516 -22.016 1.015 1 92.5 261 ALA A CA 1
ATOM 1997 C C . ALA A 1 261 ? -28.938 -21.109 2.1 1 92.5 261 ALA A C 1
ATOM 1999 O O . ALA A 1 261 ? -28.25 -21.578 3.014 1 92.5 261 ALA A O 1
ATOM 2000 N N . CYS A 1 262 ? -29.141 -19.844 2.021 1 93.38 262 CYS A N 1
ATOM 2001 C CA . CYS A 1 262 ? -28.688 -18.859 2.998 1 93.38 262 CYS A CA 1
ATOM 2002 C C . CYS A 1 262 ? -29.203 -19.188 4.391 1 93.38 262 CYS A C 1
ATOM 2004 O O . CYS A 1 262 ? -28.453 -19.141 5.367 1 93.38 262 CYS A O 1
ATOM 2006 N N . ARG A 1 263 ? -30.484 -19.484 4.41 1 91.44 263 ARG A N 1
ATOM 2007 C CA . ARG A 1 263 ? -31.094 -19.859 5.684 1 91.44 263 ARG A CA 1
ATOM 2008 C C . ARG A 1 263 ? -30.422 -21.094 6.277 1 91.44 263 ARG A C 1
ATOM 2010 O O . ARG A 1 263 ? -30.156 -21.141 7.477 1 91.44 263 ARG A O 1
ATOM 2017 N N . MET A 1 264 ? -30.172 -22.031 5.457 1 89.75 264 MET A N 1
ATOM 2018 C CA . MET A 1 264 ? -29.562 -23.281 5.906 1 89.75 264 MET A CA 1
ATOM 2019 C C . MET A 1 264 ? -28.141 -23.062 6.371 1 89.75 264 MET A C 1
ATOM 2021 O O . MET A 1 264 ? -27.656 -23.75 7.27 1 89.75 264 MET A O 1
ATOM 2025 N N . LEU A 1 265 ? -27.453 -22.156 5.766 1 91.75 265 LEU A N 1
ATOM 2026 C CA . LEU A 1 265 ? -26.047 -21.906 6.07 1 91.75 265 LEU A CA 1
ATOM 2027 C C . LEU A 1 265 ? -25.906 -20.812 7.125 1 91.75 265 LEU A C 1
ATOM 2029 O O . LEU A 1 265 ? -24.812 -20.547 7.602 1 91.75 265 LEU A O 1
ATOM 2033 N N . GLY A 1 266 ? -27.016 -20.172 7.434 1 92.44 266 GLY A N 1
ATOM 2034 C CA . GLY A 1 266 ? -26.969 -19.078 8.398 1 92.44 266 GLY A CA 1
ATOM 2035 C C . GLY A 1 266 ? -26.297 -17.844 7.855 1 92.44 266 GLY A C 1
ATOM 2036 O O . GLY A 1 266 ? -25.562 -17.156 8.578 1 92.44 266 GLY A O 1
ATOM 2037 N N . LEU A 1 267 ? -26.422 -17.531 6.648 1 91.56 267 LEU A N 1
ATOM 2038 C CA . LEU A 1 267 ? -25.797 -16.375 5.992 1 91.56 267 LEU A CA 1
ATOM 2039 C C . LEU A 1 267 ? -26.859 -15.453 5.406 1 91.56 267 LEU A C 1
ATOM 2041 O O . LEU A 1 267 ? -27.969 -15.898 5.074 1 91.56 267 LEU A O 1
ATOM 2045 N N . SER A 1 268 ? -26.531 -14.203 5.332 1 92.06 268 SER A N 1
ATOM 2046 C CA . SER A 1 268 ? -27.359 -13.305 4.539 1 92.06 268 SER A CA 1
ATOM 2047 C C . SER A 1 268 ? -27.125 -13.5 3.045 1 92.06 268 SER A C 1
ATOM 2049 O O . SER A 1 268 ? -26.047 -13.961 2.639 1 92.06 268 SER A O 1
ATOM 2051 N N . GLU A 1 269 ? -28.125 -13.172 2.266 1 90.94 269 GLU A N 1
ATOM 2052 C CA . GLU A 1 269 ? -27.953 -13.242 0.817 1 90.94 269 GLU A CA 1
ATOM 2053 C C . GLU A 1 269 ? -26.812 -12.344 0.353 1 90.94 269 GLU A C 1
ATOM 2055 O O . GLU A 1 269 ? -26.062 -12.711 -0.546 1 90.94 269 GLU A O 1
ATOM 2060 N N . ARG A 1 270 ? -26.75 -11.266 1.055 1 88.38 270 ARG A N 1
ATOM 2061 C CA . ARG A 1 270 ? -25.688 -10.336 0.702 1 88.38 270 ARG A CA 1
ATOM 2062 C C . ARG A 1 270 ? -24.312 -10.977 0.901 1 88.38 270 ARG A C 1
ATOM 2064 O O . ARG A 1 270 ? -23.453 -10.883 0.03 1 88.38 270 ARG A O 1
ATOM 2071 N N . THR A 1 271 ? -24.188 -11.625 1.957 1 89 271 THR A N 1
ATOM 2072 C CA . THR A 1 271 ? -22.922 -12.273 2.279 1 89 271 THR A CA 1
ATOM 2073 C C . THR A 1 271 ? -22.625 -13.406 1.301 1 89 271 THR A C 1
ATOM 2075 O O . THR A 1 271 ? -21.5 -13.531 0.813 1 89 271 THR A O 1
ATOM 2078 N N . LEU A 1 272 ? -23.641 -14.195 1.021 1 90.44 272 LEU A N 1
ATOM 2079 C CA . LEU A 1 272 ? -23.453 -15.312 0.101 1 90.44 272 LEU A CA 1
ATOM 2080 C C . LEU A 1 272 ? -23.016 -14.812 -1.271 1 90.44 272 LEU A C 1
ATOM 2082 O O . LEU A 1 272 ? -22.016 -15.289 -1.817 1 90.44 272 LEU A O 1
ATOM 2086 N N . TYR A 1 273 ? -23.672 -13.812 -1.738 1 88.56 273 TYR A N 1
ATOM 2087 C CA . TYR A 1 273 ? -23.375 -13.312 -3.074 1 88.56 273 TYR A CA 1
ATOM 2088 C C . TYR A 1 273 ? -22 -12.641 -3.107 1 88.56 273 TYR A C 1
ATOM 2090 O O . TYR A 1 273 ? -21.266 -12.773 -4.086 1 88.56 273 TYR A O 1
ATOM 2098 N N . ARG A 1 274 ? -21.703 -11.984 -2.057 1 86.12 274 ARG A N 1
ATOM 2099 C CA . ARG A 1 274 ? -20.391 -11.352 -1.981 1 86.12 274 ARG A CA 1
ATOM 2100 C C . ARG A 1 274 ? -19.281 -12.391 -2 1 86.12 274 ARG A C 1
ATOM 2102 O O . ARG A 1 274 ? -18.281 -12.219 -2.703 1 86.12 274 ARG A O 1
ATOM 2109 N N . LYS A 1 275 ? -19.5 -13.422 -1.273 1 84.94 275 LYS A N 1
ATOM 2110 C CA . LYS A 1 275 ? -18.484 -14.461 -1.175 1 84.94 275 LYS A CA 1
ATOM 2111 C C . LYS A 1 275 ? -18.375 -15.25 -2.48 1 84.94 275 LYS A C 1
ATOM 2113 O O . LYS A 1 275 ? -17.266 -15.633 -2.887 1 84.94 275 LYS A O 1
ATOM 2118 N N . LEU A 1 276 ? -19.484 -15.469 -3.129 1 86.12 276 LEU A N 1
ATOM 2119 C CA . LEU A 1 276 ? -19.469 -16.109 -4.441 1 86.12 276 LEU A CA 1
ATOM 2120 C C . LEU A 1 276 ? -18.781 -15.219 -5.469 1 86.12 276 LEU A C 1
ATOM 2122 O O . LEU A 1 276 ? -17.938 -15.688 -6.238 1 86.12 276 LEU A O 1
ATOM 2126 N N . ALA A 1 277 ? -19.094 -13.984 -5.312 1 80.56 277 ALA A N 1
ATOM 2127 C CA . ALA A 1 277 ? -18.516 -13.023 -6.25 1 80.56 277 ALA A CA 1
ATOM 2128 C C . ALA A 1 277 ? -17.016 -12.938 -6.078 1 80.56 277 ALA A C 1
ATOM 2130 O O . ALA A 1 277 ? -16.281 -12.773 -7.059 1 80.56 277 ALA A O 1
ATOM 2131 N N . ALA A 1 278 ? -16.656 -13.055 -4.902 1 76.19 278 ALA A N 1
ATOM 2132 C CA . ALA A 1 278 ? -15.227 -13.016 -4.594 1 76.19 278 ALA A CA 1
ATOM 2133 C C . ALA A 1 278 ? -14.484 -14.133 -5.32 1 76.19 278 ALA A C 1
ATOM 2135 O O . ALA A 1 278 ? -13.289 -14.016 -5.602 1 76.19 278 ALA A O 1
ATOM 2136 N N . GLN A 1 279 ? -15.203 -15.156 -5.684 1 74.12 279 GLN A N 1
ATOM 2137 C CA . GLN A 1 279 ? -14.609 -16.297 -6.387 1 74.12 279 GLN A CA 1
ATOM 2138 C C . GLN A 1 279 ? -15.141 -16.391 -7.812 1 74.12 279 GLN A C 1
ATOM 2140 O O . GLN A 1 279 ? -14.969 -17.422 -8.469 1 74.12 279 GLN A O 1
ATOM 2145 N N . ARG A 1 280 ? -15.922 -15.289 -8.086 1 75.19 280 ARG A N 1
ATOM 2146 C CA . ARG A 1 280 ? -16.516 -15.18 -9.414 1 75.19 280 ARG A CA 1
ATOM 2147 C C . ARG A 1 280 ? -17.453 -16.344 -9.695 1 75.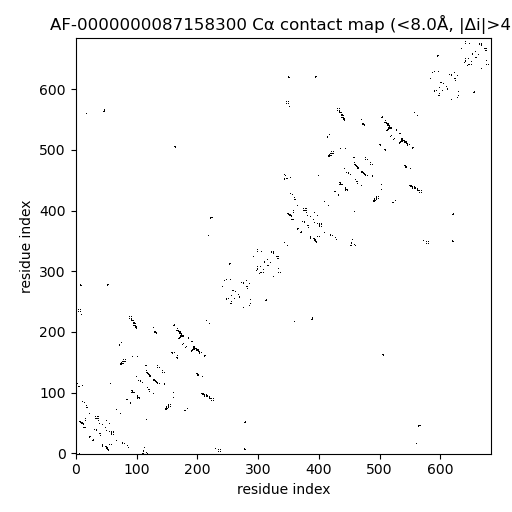19 280 ARG A C 1
ATOM 2149 O O . ARG A 1 280 ? -17.469 -16.891 -10.797 1 75.19 280 ARG A O 1
ATOM 2156 N N . LEU A 1 281 ? -18.031 -16.719 -8.836 1 80.81 281 LEU A N 1
ATOM 2157 C CA . LEU A 1 281 ? -19.062 -17.75 -8.93 1 80.81 281 LEU A CA 1
ATOM 2158 C C . LEU A 1 281 ? -20.438 -17.141 -8.719 1 80.81 281 LEU A C 1
ATOM 2160 O O . LEU A 1 281 ? -20.578 -16.094 -8.086 1 80.81 281 LEU A O 1
ATOM 2164 N N . THR A 1 282 ? -21.375 -17.734 -9.383 1 88.5 282 THR A N 1
ATOM 2165 C CA . THR A 1 282 ? -22.766 -17.438 -9.086 1 88.5 282 THR A CA 1
ATOM 2166 C C . THR A 1 282 ? -23.453 -18.641 -8.453 1 88.5 282 THR A C 1
ATOM 2168 O O . THR A 1 282 ? -22.953 -19.766 -8.539 1 88.5 282 THR A O 1
ATOM 2171 N N . PHE A 1 283 ? -24.484 -18.328 -7.824 1 90.88 283 PHE A N 1
ATOM 2172 C CA . PHE A 1 283 ? -25.25 -19.406 -7.242 1 90.88 283 PHE A CA 1
ATOM 2173 C C . PHE A 1 283 ? -25.688 -20.406 -8.312 1 90.88 283 PHE A C 1
ATOM 2175 O O . PHE A 1 283 ? -25.578 -21.625 -8.117 1 90.88 283 PHE A O 1
ATOM 2182 N N . GLY A 1 284 ? -26.109 -19.891 -9.438 1 88.31 284 GLY A N 1
ATOM 2183 C CA . GLY A 1 284 ? -26.516 -20.75 -10.539 1 88.31 284 GLY A CA 1
ATOM 2184 C C . GLY A 1 284 ? -25.391 -21.641 -11.047 1 88.31 284 GLY A C 1
ATOM 2185 O O . GLY A 1 284 ? -25.609 -22.812 -11.32 1 88.31 284 GLY A O 1
ATOM 2186 N N . GLN A 1 285 ? -24.219 -21.062 -11.109 1 87.69 285 GLN A N 1
ATOM 2187 C CA . GLN A 1 285 ? -23.062 -21.828 -11.562 1 87.69 285 GLN A CA 1
ATOM 2188 C C . GLN A 1 285 ? -22.734 -22.969 -10.602 1 87.69 285 GLN A C 1
ATOM 2190 O O . GLN A 1 285 ? -22.344 -24.062 -11.023 1 87.69 285 GLN A O 1
ATOM 2195 N N . MET A 1 286 ? -22.812 -22.641 -9.367 1 87.75 286 MET A N 1
ATOM 2196 C CA . MET A 1 286 ? -22.562 -23.656 -8.359 1 87.75 286 MET A CA 1
ATOM 2197 C C . MET A 1 286 ? -23.562 -24.797 -8.461 1 87.75 286 MET A C 1
ATOM 2199 O O . MET A 1 286 ? -23.188 -25.969 -8.367 1 87.75 286 MET A O 1
ATOM 2203 N N . VAL A 1 287 ? -24.828 -24.5 -8.68 1 88.06 287 VAL A N 1
ATOM 2204 C CA . VAL A 1 287 ? -25.875 -25.5 -8.852 1 88.06 287 VAL A CA 1
ATOM 2205 C C . VAL A 1 287 ? -25.578 -26.344 -10.094 1 88.06 287 VAL A C 1
ATOM 2207 O O . VAL A 1 287 ? -25.672 -27.578 -10.055 1 88.06 287 VAL A O 1
ATOM 2210 N N . ASP A 1 288 ? -25.203 -25.641 -11.133 1 86.94 288 ASP A N 1
ATOM 2211 C CA . ASP A 1 288 ? -24.906 -26.328 -12.383 1 86.94 288 ASP A CA 1
ATOM 2212 C C . ASP A 1 288 ? -23.734 -27.297 -12.219 1 86.94 288 ASP A C 1
ATOM 2214 O O . ASP A 1 288 ? -23.766 -28.406 -12.758 1 86.94 288 ASP A O 1
ATOM 2218 N N . GLN A 1 289 ? -22.781 -26.828 -11.523 1 84.62 289 GLN A N 1
ATOM 2219 C CA . GLN A 1 289 ? -21.609 -27.672 -11.289 1 84.62 289 GLN A CA 1
ATOM 2220 C C . GLN A 1 289 ? -21.984 -28.969 -10.57 1 84.62 289 GLN A C 1
ATOM 2222 O O . GLN A 1 289 ? -21.531 -30.047 -10.938 1 84.62 289 GLN A O 1
ATOM 2227 N N . VAL A 1 290 ? -22.75 -28.844 -9.562 1 85.25 290 VAL A N 1
ATOM 2228 C CA . VAL A 1 290 ? -23.172 -30 -8.781 1 85.25 290 VAL A CA 1
ATOM 2229 C C . VAL A 1 290 ? -24.094 -30.891 -9.633 1 85.25 290 VAL A C 1
ATOM 2231 O O . VAL A 1 290 ? -23.984 -32.125 -9.602 1 85.25 290 VAL A O 1
ATOM 2234 N N . ARG A 1 291 ? -24.969 -30.266 -10.398 1 86.25 291 ARG A N 1
ATOM 2235 C CA . ARG A 1 291 ? -25.859 -31 -11.289 1 86.25 291 ARG A CA 1
ATOM 2236 C C . ARG A 1 291 ? -25.062 -31.812 -12.312 1 86.25 291 ARG A C 1
ATOM 2238 O O . ARG A 1 291 ? -25.375 -32.969 -12.578 1 86.25 291 ARG A O 1
ATOM 2245 N N . GLU A 1 292 ? -24.141 -31.172 -12.867 1 87.25 292 GLU A N 1
ATOM 2246 C CA . GLU A 1 292 ? -23.297 -31.828 -13.844 1 87.25 292 GLU A CA 1
ATOM 2247 C C . GLU A 1 292 ? -22.594 -33.031 -13.234 1 87.25 292 GLU A C 1
ATOM 2249 O O . GLU A 1 292 ? -22.547 -34.125 -13.844 1 87.25 292 GLU A O 1
ATOM 2254 N N . GLN A 1 293 ? -22.031 -32.844 -12.086 1 82.5 293 GLN A N 1
ATOM 2255 C CA . GLN A 1 293 ? -21.328 -33.938 -11.406 1 82.5 293 GLN A CA 1
ATOM 2256 C C . GLN A 1 293 ? -22.281 -35.094 -11.109 1 82.5 293 GLN A C 1
ATOM 2258 O O . GLN A 1 293 ? -21.922 -36.25 -11.32 1 82.5 293 GLN A O 1
ATOM 2263 N N . ARG A 1 294 ? -23.406 -34.812 -10.664 1 84.12 294 ARG A N 1
ATOM 2264 C CA . ARG A 1 294 ? -24.406 -35.812 -10.367 1 84.12 294 ARG A CA 1
ATOM 2265 C C . ARG A 1 294 ? -24.859 -36.531 -11.641 1 84.12 294 ARG A C 1
ATOM 2267 O O . ARG A 1 294 ? -25.031 -37.75 -11.656 1 84.12 294 ARG A O 1
ATOM 2274 N N . ALA A 1 295 ? -25.078 -35.75 -12.625 1 88.62 295 ALA A N 1
ATOM 2275 C CA . ALA A 1 295 ? -25.484 -36.312 -13.914 1 88.62 295 ALA A CA 1
ATOM 2276 C C . ALA A 1 295 ? -24.438 -37.281 -14.445 1 88.62 295 ALA A C 1
ATOM 2278 O O . ALA A 1 295 ? -24.781 -38.406 -14.836 1 88.62 295 ALA A O 1
ATOM 2279 N N . THR A 1 296 ? -23.234 -36.844 -14.422 1 87.12 296 THR A N 1
ATOM 2280 C CA . THR A 1 296 ? -22.125 -37.656 -14.898 1 87.12 296 THR A CA 1
ATOM 2281 C C . THR A 1 296 ? -22.031 -38.938 -14.086 1 87.12 296 THR A C 1
ATOM 2283 O O . THR A 1 296 ? -21.859 -40.031 -14.648 1 87.12 296 THR A O 1
ATOM 2286 N N . TYR A 1 297 ? -22.156 -38.812 -12.82 1 81.25 297 TYR A N 1
ATOM 2287 C CA . TYR A 1 297 ? -22.109 -39.969 -11.938 1 81.25 297 TYR A CA 1
ATOM 2288 C C . TYR A 1 297 ? -23.234 -40.969 -12.25 1 81.25 297 TYR A C 1
ATOM 2290 O O . TYR A 1 297 ? -22.984 -42.156 -12.383 1 81.25 297 TYR A O 1
ATOM 2298 N N . LEU A 1 298 ? -24.438 -40.438 -12.414 1 85.62 298 LEU A N 1
ATOM 2299 C CA . LEU A 1 298 ? -25.594 -41.281 -12.672 1 85.62 298 LEU A CA 1
ATOM 2300 C C . LEU A 1 298 ? -25.484 -41.938 -14.039 1 85.62 298 LEU A C 1
ATOM 2302 O O . LEU A 1 298 ? -25.812 -43.125 -14.188 1 85.62 298 LEU A O 1
ATOM 2306 N N . LEU A 1 299 ? -24.969 -41.219 -14.977 1 89.25 299 LEU A N 1
ATOM 2307 C CA . LEU A 1 299 ? -24.859 -41.75 -16.328 1 89.25 299 LEU A CA 1
ATOM 2308 C C . LEU A 1 299 ? -23.75 -42.781 -16.422 1 89.25 299 LEU A C 1
ATOM 2310 O O . LEU A 1 299 ? -23.859 -43.75 -17.172 1 89.25 299 LEU A O 1
ATOM 2314 N N . ASP A 1 300 ? -22.766 -42.625 -15.602 1 84.06 300 ASP A N 1
ATOM 2315 C CA . ASP A 1 300 ? -21.609 -43.531 -15.625 1 84.06 300 ASP A CA 1
ATOM 2316 C C . ASP A 1 300 ? -21.859 -44.75 -14.75 1 84.06 300 ASP A C 1
ATOM 2318 O O . ASP A 1 300 ? -21.359 -45.844 -15.047 1 84.06 300 ASP A O 1
ATOM 2322 N N . ASN A 1 301 ? -22.641 -44.562 -13.711 1 80.38 301 ASN A N 1
ATOM 2323 C CA . ASN A 1 301 ? -22.625 -45.594 -12.672 1 80.38 301 ASN A CA 1
ATOM 2324 C C . ASN A 1 301 ? -23.984 -46.25 -12.492 1 80.38 301 ASN A C 1
ATOM 2326 O O . ASN A 1 301 ? -24.156 -47.125 -11.648 1 80.38 301 ASN A O 1
ATOM 2330 N N . THR A 1 302 ? -24.938 -45.75 -13.25 1 83.5 302 THR A N 1
ATOM 2331 C CA . THR A 1 302 ? -26.25 -46.375 -13.125 1 83.5 302 THR A CA 1
ATOM 2332 C C . THR A 1 302 ? -26.812 -46.719 -14.5 1 83.5 302 THR A C 1
ATOM 2334 O O . THR A 1 302 ? -26.219 -46.406 -15.523 1 83.5 302 THR A O 1
ATOM 2337 N N . ARG A 1 303 ? -27.922 -47.5 -14.547 1 87.56 303 ARG A N 1
ATOM 2338 C CA . ARG A 1 303 ? -28.609 -47.844 -15.781 1 87.56 303 ARG A CA 1
ATOM 2339 C C . ARG A 1 303 ? -29.875 -47 -15.977 1 87.56 303 ARG A C 1
ATOM 2341 O O . ARG A 1 303 ? -30.766 -47.406 -16.734 1 87.56 303 ARG A O 1
ATOM 2348 N N . MET A 1 304 ? -29.891 -45.906 -15.227 1 90.5 304 MET A N 1
ATOM 2349 C CA . MET A 1 304 ? -31.047 -45 -15.336 1 90.5 304 MET A CA 1
ATOM 2350 C C . MET A 1 304 ? -31.156 -44.438 -16.75 1 90.5 304 MET A C 1
ATOM 2352 O O . MET A 1 304 ? -30.156 -44.125 -17.375 1 90.5 304 MET A O 1
ATOM 2356 N N . SER A 1 305 ? -32.406 -44.5 -17.219 1 92.31 305 SER A N 1
ATOM 2357 C CA . SER A 1 305 ? -32.625 -43.844 -18.5 1 92.31 305 SER A CA 1
ATOM 2358 C C . SER A 1 305 ? -32.312 -42.344 -18.422 1 92.31 305 SER A C 1
ATOM 2360 O O . SER A 1 305 ? -32.25 -41.781 -17.344 1 92.31 305 SER A O 1
ATOM 2362 N N . VAL A 1 306 ? -32.062 -41.719 -19.484 1 93.31 306 VAL A N 1
ATOM 2363 C CA . VAL A 1 306 ? -31.766 -40.281 -19.547 1 93.31 306 VAL A CA 1
ATOM 2364 C C . VAL A 1 306 ? -32.938 -39.5 -18.953 1 93.31 306 VAL A C 1
ATOM 2366 O O . VAL A 1 306 ? -32.719 -38.5 -18.281 1 93.31 306 VAL A O 1
ATOM 2369 N N . GLU A 1 307 ? -34.094 -40.062 -19.188 1 92.94 307 GLU A N 1
ATOM 2370 C CA . GLU A 1 307 ? -35.281 -39.438 -18.625 1 92.94 307 GLU A CA 1
ATOM 2371 C C . GLU A 1 307 ? -35.281 -39.5 -17.109 1 92.94 307 GLU A C 1
ATOM 2373 O O . GLU A 1 307 ? -35.625 -38.531 -16.438 1 92.94 307 GLU A O 1
ATOM 2378 N N . ALA A 1 308 ? -34.906 -40.594 -16.625 1 92.31 308 ALA A N 1
ATOM 2379 C CA . ALA A 1 308 ? -34.844 -40.812 -15.18 1 92.31 308 ALA A CA 1
ATOM 2380 C C . ALA A 1 308 ? -33.781 -39.938 -14.547 1 92.31 308 ALA A C 1
ATOM 2382 O O . ALA A 1 308 ? -33.969 -39.406 -13.445 1 92.31 308 ALA A O 1
ATOM 2383 N N . VAL A 1 309 ? -32.656 -39.844 -15.164 1 92.62 309 VAL A N 1
ATOM 2384 C CA . VAL A 1 309 ? -31.562 -39 -14.68 1 92.62 309 VAL A CA 1
ATOM 2385 C C . VAL A 1 309 ? -32.031 -37.531 -14.656 1 92.62 309 VAL A C 1
ATOM 2387 O O . VAL A 1 309 ? -31.766 -36.812 -13.703 1 92.62 309 VAL A O 1
ATOM 2390 N N . ALA A 1 310 ? -32.688 -37.094 -15.695 1 92.25 310 ALA A N 1
ATOM 2391 C CA . ALA A 1 310 ? -33.219 -35.75 -15.758 1 92.25 310 ALA A CA 1
ATOM 2392 C C . ALA A 1 310 ? -34.156 -35.469 -14.57 1 92.25 310 ALA A C 1
ATOM 2394 O O . ALA A 1 310 ? -34.062 -34.406 -13.945 1 92.25 310 ALA A O 1
ATOM 2395 N N . GLU A 1 311 ? -35 -36.406 -14.328 1 87.56 311 GLU A N 1
ATOM 2396 C CA . GLU A 1 311 ? -35.938 -36.281 -13.219 1 87.56 311 GLU A CA 1
ATOM 2397 C C . GLU A 1 311 ? -35.188 -36.25 -11.883 1 87.56 311 GLU A C 1
ATOM 2399 O O . GLU A 1 311 ? -35.562 -35.438 -11 1 87.56 311 GLU A O 1
ATOM 2404 N N . ALA A 1 312 ? -34.25 -37.031 -11.781 1 86.19 312 ALA A N 1
ATOM 2405 C CA . ALA A 1 312 ? -33.469 -37.125 -10.547 1 86.19 312 ALA A CA 1
ATOM 2406 C C . ALA A 1 312 ? -32.75 -35.812 -10.273 1 86.19 312 ALA A C 1
ATOM 2408 O O . ALA A 1 312 ? -32.438 -35.5 -9.125 1 86.19 312 ALA A O 1
ATOM 2409 N N . LEU A 1 313 ? -32.469 -35.125 -11.25 1 88.75 313 LEU A N 1
ATOM 2410 C CA . LEU A 1 313 ? -31.703 -33.875 -11.141 1 88.75 313 LEU A CA 1
ATOM 2411 C C . LEU A 1 313 ? -32.656 -32.688 -11.055 1 88.75 313 LEU A C 1
ATOM 2413 O O . LEU A 1 313 ? -32.188 -31.547 -10.906 1 88.75 313 LEU A O 1
ATOM 2417 N N . GLY A 1 314 ? -33.906 -32.906 -11.195 1 84.75 314 GLY A N 1
ATOM 2418 C CA . GLY A 1 314 ? -34.906 -31.875 -10.977 1 84.75 314 GLY A CA 1
ATOM 2419 C C . GLY A 1 314 ? -35.219 -31.094 -12.234 1 84.75 314 GLY A C 1
ATOM 2420 O O . GLY A 1 314 ? -35.719 -29.969 -12.156 1 84.75 314 GLY A O 1
ATOM 2421 N N . PHE A 1 315 ? -34.906 -31.625 -13.367 1 88.56 315 PHE A N 1
ATOM 2422 C CA . PHE A 1 315 ? -35.281 -30.969 -14.609 1 88.56 315 PHE A CA 1
ATOM 2423 C C . PHE A 1 315 ? -36.75 -31.234 -14.93 1 88.56 315 PHE A C 1
ATOM 2425 O O . PHE A 1 315 ? -37.25 -32.344 -14.719 1 88.56 315 PHE A O 1
ATOM 2432 N N . ALA A 1 316 ? -37.344 -30.203 -15.414 1 85.56 316 ALA A N 1
ATOM 2433 C CA . ALA A 1 316 ? -38.75 -30.328 -15.773 1 85.56 316 ALA A CA 1
ATOM 2434 C C . ALA A 1 316 ? -38.906 -31.188 -17.016 1 85.56 316 ALA A C 1
ATOM 2436 O O . ALA A 1 316 ? -39.906 -31.891 -17.172 1 85.56 316 ALA A O 1
ATOM 2437 N N . GLU A 1 317 ? -38 -31.109 -17.953 1 91 317 GLU A N 1
ATOM 2438 C CA . GLU A 1 317 ? -38.062 -31.828 -19.219 1 91 317 GLU A CA 1
ATOM 2439 C C . GLU A 1 317 ? -36.719 -32.469 -19.547 1 91 317 GLU A C 1
ATOM 2441 O O . GLU A 1 317 ? -35.656 -31.891 -19.297 1 91 317 GLU A O 1
ATOM 2446 N N . THR A 1 318 ? -36.781 -33.594 -20.125 1 92.06 318 THR A N 1
ATOM 2447 C CA . THR A 1 318 ? -35.594 -34.344 -20.562 1 92.06 318 THR A CA 1
ATOM 2448 C C . THR A 1 318 ? -34.812 -33.531 -21.594 1 92.06 318 THR A C 1
ATOM 2450 O O . THR A 1 318 ? -33.594 -33.562 -21.609 1 92.06 318 THR A O 1
ATOM 2453 N N . ALA A 1 319 ? -35.562 -32.812 -22.344 1 92.81 319 ALA A N 1
ATOM 2454 C CA . ALA A 1 319 ? -34.938 -32 -23.375 1 92.81 319 ALA A CA 1
ATOM 2455 C C . ALA A 1 319 ? -34.062 -30.922 -22.75 1 92.81 319 ALA A C 1
ATOM 2457 O O . ALA A 1 319 ? -32.969 -30.609 -23.25 1 92.81 319 ALA A O 1
ATOM 2458 N N . SER A 1 320 ? -34.625 -30.359 -21.672 1 93.12 320 SER A N 1
ATOM 2459 C CA . SER A 1 320 ? -33.875 -29.328 -20.984 1 93.12 320 SER A CA 1
ATOM 2460 C C . SER A 1 320 ? -32.594 -29.875 -20.375 1 93.12 320 SER A C 1
ATOM 2462 O O . SER A 1 320 ? -31.531 -29.219 -20.406 1 93.12 320 SER A O 1
ATOM 2464 N N . PHE A 1 321 ? -32.688 -31.047 -19.875 1 93.25 321 PHE A N 1
ATOM 2465 C CA . PHE A 1 321 ? -31.5 -31.719 -19.328 1 93.25 321 PHE A CA 1
ATOM 2466 C C . PHE A 1 321 ? -30.5 -32 -20.438 1 93.25 321 PHE A C 1
ATOM 2468 O O . PHE A 1 321 ? -29.312 -31.734 -20.281 1 93.25 321 PHE A O 1
ATOM 2475 N N . SER A 1 322 ? -30.906 -32.531 -21.484 1 92.81 322 SER A N 1
ATOM 2476 C CA . SER A 1 322 ? -30.031 -32.906 -22.594 1 92.81 322 SER A CA 1
ATOM 2477 C C . SER A 1 322 ? -29.281 -31.688 -23.141 1 92.81 322 SER A C 1
ATOM 2479 O O . SER A 1 322 ? -28.094 -31.766 -23.438 1 92.81 322 SER A O 1
ATOM 2481 N N . ARG A 1 323 ? -29.984 -30.641 -23.141 1 92.25 323 ARG A N 1
ATOM 2482 C CA . ARG A 1 323 ? -29.359 -29.406 -23.609 1 92.25 323 ARG A CA 1
ATOM 2483 C C . ARG A 1 323 ? -28.297 -28.906 -22.625 1 92.25 323 ARG A C 1
ATOM 2485 O O . ARG A 1 323 ? -27.203 -28.5 -23.047 1 92.25 323 ARG A O 1
ATOM 2492 N N . ALA A 1 324 ? -28.672 -28.953 -21.453 1 91.69 324 ALA A N 1
ATOM 2493 C CA . ALA A 1 324 ? -27.734 -28.516 -20.422 1 91.69 324 ALA A CA 1
ATOM 2494 C C . ALA A 1 324 ? -26.484 -29.406 -20.422 1 91.69 324 ALA A C 1
ATOM 2496 O O . ALA A 1 324 ? -25.359 -28.891 -20.359 1 91.69 324 ALA A O 1
ATOM 2497 N N . PHE A 1 325 ? -26.703 -30.656 -20.516 1 91.62 325 PHE A N 1
ATOM 2498 C CA . PHE A 1 325 ? -25.594 -31.609 -20.469 1 91.62 325 PHE A CA 1
ATOM 2499 C C . PHE A 1 325 ? -24.672 -31.406 -21.672 1 91.62 325 PHE A C 1
ATOM 2501 O O . PHE A 1 325 ? -23.453 -31.469 -21.516 1 91.62 325 PHE A O 1
ATOM 2508 N N . LYS A 1 326 ? -25.219 -31.188 -22.703 1 91.06 326 LYS A N 1
ATOM 2509 C CA . LYS A 1 326 ? -24.422 -30.891 -23.891 1 91.06 326 LYS A CA 1
ATOM 2510 C C . LYS A 1 326 ? -23.578 -29.625 -23.688 1 91.06 326 LYS A C 1
ATOM 2512 O O . LYS A 1 326 ? -22.422 -29.562 -24.125 1 91.06 326 LYS A O 1
ATOM 2517 N N . ARG A 1 327 ? -24.203 -28.719 -23.109 1 89.69 327 ARG A N 1
ATOM 2518 C CA . ARG A 1 327 ? -23.469 -27.484 -22.812 1 89.69 327 ARG A CA 1
ATOM 2519 C C . ARG A 1 327 ? -22.328 -27.766 -21.859 1 89.69 327 ARG A C 1
ATOM 2521 O O . ARG A 1 327 ? -21.25 -27.172 -21.984 1 89.69 327 ARG A O 1
ATOM 2528 N N . TRP A 1 328 ? -22.562 -28.688 -20.984 1 85.31 328 TRP A N 1
ATOM 2529 C CA . TRP A 1 328 ? -21.578 -28.984 -19.953 1 85.31 328 TRP A CA 1
ATOM 2530 C C . TRP A 1 328 ? -20.438 -29.844 -20.5 1 85.31 328 TRP A C 1
ATOM 2532 O O . TRP A 1 328 ? -19.266 -29.594 -20.219 1 85.31 328 TRP A O 1
ATOM 2542 N N . LYS A 1 329 ? -20.766 -30.875 -21.328 1 83.75 329 LYS A N 1
ATOM 2543 C CA . LYS A 1 329 ? -19.812 -31.938 -21.641 1 83.75 329 LYS A CA 1
ATOM 2544 C C . LYS A 1 329 ? -19.5 -31.969 -23.141 1 83.75 329 LYS A C 1
ATOM 2546 O O . LYS A 1 329 ? -18.625 -32.719 -23.578 1 83.75 329 LYS A O 1
ATOM 2551 N N . GLY A 1 330 ? -20.188 -31.125 -23.812 1 87.12 330 GLY A N 1
ATOM 2552 C CA . GLY A 1 330 ? -19.922 -31.016 -25.234 1 87.12 330 GLY A CA 1
ATOM 2553 C C . GLY A 1 330 ? -20.578 -32.125 -26.047 1 87.12 330 GLY A C 1
ATOM 2554 O O . GLY A 1 330 ? -20.422 -32.188 -27.266 1 87.12 330 GLY A O 1
ATOM 2555 N N . MET A 1 331 ? -21.312 -33.031 -25.359 1 87.69 331 MET A N 1
ATOM 2556 C CA . MET A 1 331 ? -22.016 -34.156 -26.016 1 87.69 331 MET A CA 1
ATOM 2557 C C . MET A 1 331 ? -23.312 -34.469 -25.281 1 87.69 331 MET A C 1
ATOM 2559 O O . MET A 1 331 ? -23.5 -34.062 -24.125 1 87.69 331 MET A O 1
ATOM 2563 N N . SER A 1 332 ? -24.172 -35.25 -25.969 1 91.19 332 SER A N 1
ATOM 2564 C CA . SER A 1 332 ? -25.453 -35.625 -25.375 1 91.19 332 SER A CA 1
ATOM 2565 C C . SER A 1 332 ? -25.266 -36.688 -24.281 1 91.19 332 SER A C 1
ATOM 2567 O O . SER A 1 332 ? -24.266 -37.406 -24.281 1 91.19 332 SER A O 1
ATOM 2569 N N . PRO A 1 333 ? -26.188 -36.688 -23.375 1 92.31 333 PRO A N 1
ATOM 2570 C CA . PRO A 1 333 ? -26.109 -37.719 -22.328 1 92.31 333 PRO A CA 1
ATOM 2571 C C . PRO A 1 333 ? -26 -39.125 -22.906 1 92.31 333 PRO A C 1
ATOM 2573 O O . PRO A 1 333 ? -25.25 -39.969 -22.375 1 92.31 333 PRO A O 1
ATOM 2576 N N . LEU A 1 334 ? -26.75 -39.438 -23.938 1 89.56 334 LEU A N 1
ATOM 2577 C CA . LEU A 1 334 ? -26.719 -40.75 -24.547 1 89.56 334 LEU A CA 1
ATOM 2578 C C . LEU A 1 334 ? -25.344 -41.062 -25.125 1 89.56 334 LEU A C 1
ATOM 2580 O O . LEU A 1 334 ? -24.828 -42.156 -24.969 1 89.56 334 LEU A O 1
ATOM 2584 N N . ARG A 1 335 ? -24.859 -40.125 -25.797 1 90.31 335 ARG A N 1
ATOM 2585 C CA . ARG A 1 335 ? -23.516 -40.281 -26.359 1 90.31 335 ARG A CA 1
ATOM 2586 C C . ARG A 1 335 ? -22.484 -40.469 -25.266 1 90.31 335 ARG A C 1
ATOM 2588 O O . ARG A 1 335 ? -21.547 -41.25 -25.406 1 90.31 335 ARG A O 1
ATOM 2595 N N . PHE A 1 336 ? -22.641 -39.719 -24.281 1 89.44 336 PHE A N 1
ATOM 2596 C CA . PHE A 1 336 ? -21.719 -39.781 -23.141 1 89.44 336 PHE A CA 1
ATOM 2597 C C . PHE A 1 336 ? -21.734 -41.188 -22.531 1 89.44 336 PHE A C 1
ATOM 2599 O O . PHE A 1 336 ? -20.672 -41.75 -22.203 1 89.44 336 PHE A O 1
ATOM 2606 N N . ARG A 1 337 ? -22.875 -41.781 -22.312 1 85.06 337 ARG A N 1
ATOM 2607 C CA . ARG A 1 337 ? -23 -43.125 -21.766 1 85.06 337 ARG A CA 1
ATOM 2608 C C . ARG A 1 337 ? -22.359 -44.156 -22.688 1 85.06 337 ARG A C 1
ATOM 2610 O O . ARG A 1 337 ? -21.781 -45.125 -22.219 1 85.06 337 ARG A O 1
ATOM 2617 N N . GLY A 1 338 ? -22.469 -43.906 -23.969 1 80.5 338 GLY A N 1
ATOM 2618 C CA . GLY A 1 338 ? -21.938 -44.844 -24.953 1 80.5 338 GLY A CA 1
ATOM 2619 C C . GLY A 1 338 ? -20.422 -44.781 -25.094 1 80.5 338 GLY A C 1
ATOM 2620 O O . GLY A 1 338 ? -19.812 -45.656 -25.688 1 80.5 338 GLY A O 1
ATOM 2621 N N . ARG A 1 339 ? -19.906 -43.719 -24.719 1 70.69 339 ARG A N 1
ATOM 2622 C CA . ARG A 1 339 ? -18.469 -43.562 -24.875 1 70.69 339 ARG A CA 1
ATOM 2623 C C . ARG A 1 339 ? -17.719 -44.625 -24.078 1 70.69 339 ARG A C 1
ATOM 2625 O O . ARG A 1 339 ? -16.578 -44.969 -24.406 1 70.69 339 ARG A O 1
ATOM 2632 N N . GLY A 1 340 ? -18.125 -44.906 -22.938 1 54.19 340 GLY A N 1
ATOM 2633 C CA . GLY A 1 340 ? -17.5 -46 -22.188 1 54.19 340 GLY A CA 1
ATOM 2634 C C . GLY A 1 340 ? -17.688 -47.344 -22.844 1 54.19 340 GLY A C 1
ATOM 2635 O O . GLY A 1 340 ? -16.922 -48.281 -22.562 1 54.19 340 GLY A O 1
ATOM 2636 N N . ALA A 1 341 ? -18.734 -47.656 -23.609 1 50.62 341 ALA A N 1
ATOM 2637 C CA . ALA A 1 341 ? -18.938 -48.938 -24.281 1 50.62 341 ALA A CA 1
ATOM 2638 C C . ALA A 1 341 ? -18.016 -49.062 -25.5 1 50.62 341 ALA A C 1
ATOM 2640 O O . ALA A 1 341 ? -17.938 -50.125 -26.109 1 50.62 341 ALA A O 1
ATOM 2641 N N . MET A 1 342 ? -17.453 -48 -25.953 1 39.78 342 MET A N 1
ATOM 2642 C CA . MET A 1 342 ? -16.438 -48.312 -26.953 1 39.78 342 MET A CA 1
ATOM 2643 C C . MET A 1 342 ? -15.102 -48.688 -26.297 1 39.78 342 MET A C 1
ATOM 2645 O O . MET A 1 342 ? -14.742 -48.094 -25.281 1 39.78 342 MET A O 1
ATOM 2649 N N . MET B 1 1 ? 0.434 24.062 -1.201 1 40.78 1 MET B N 1
ATOM 2650 C CA . MET B 1 1 ? -0.939 23.609 -0.996 1 40.78 1 MET B CA 1
ATOM 2651 C C . MET B 1 1 ? -1.558 24.297 0.224 1 40.78 1 MET B C 1
ATOM 2653 O O . MET B 1 1 ? -0.915 24.406 1.27 1 40.78 1 MET B O 1
ATOM 2657 N N . ARG B 1 2 ? -2.531 25.141 0.094 1 49.59 2 ARG B N 1
ATOM 2658 C CA . ARG B 1 2 ? -3.225 25.844 1.167 1 49.59 2 ARG B CA 1
ATOM 2659 C C . ARG B 1 2 ? -3.693 24.875 2.246 1 49.59 2 ARG B C 1
ATOM 2661 O O . ARG B 1 2 ? -4.023 23.734 1.951 1 49.59 2 ARG B O 1
ATOM 2668 N N . LEU B 1 3 ? -3.434 25.203 3.436 1 53.28 3 LEU B N 1
ATOM 2669 C CA . LEU B 1 3 ? -3.896 24.453 4.598 1 53.28 3 LEU B CA 1
ATOM 2670 C C . LEU B 1 3 ? -5.312 23.922 4.379 1 53.28 3 LEU B C 1
ATOM 2672 O O . LEU B 1 3 ? -5.648 22.828 4.836 1 53.28 3 LEU B O 1
ATOM 2676 N N . GLU B 1 4 ? -5.961 24.672 3.584 1 54.72 4 GLU B N 1
ATOM 2677 C CA . GLU B 1 4 ? -7.348 24.281 3.344 1 54.72 4 GLU B CA 1
ATOM 2678 C C . GLU B 1 4 ? -7.426 23.016 2.484 1 54.72 4 GLU B C 1
ATOM 2680 O O . GLU B 1 4 ? -8.258 22.156 2.725 1 54.72 4 GLU B O 1
ATOM 2685 N N . SER B 1 5 ? -6.586 22.938 1.539 1 61.94 5 SER B N 1
ATOM 2686 C CA . SER B 1 5 ? -6.598 21.766 0.668 1 61.94 5 SER B CA 1
ATOM 2687 C C . SER B 1 5 ? -6.078 20.531 1.395 1 61.94 5 SER B C 1
ATOM 2689 O O . SER B 1 5 ? -6.5 19.422 1.102 1 61.94 5 SER B O 1
ATOM 2691 N N . PHE B 1 6 ? -5.402 20.75 2.469 1 68.62 6 PHE B N 1
ATOM 2692 C CA . PHE B 1 6 ? -4.859 19.656 3.27 1 68.62 6 PHE B CA 1
ATOM 2693 C C . PHE B 1 6 ? -5.949 19 4.105 1 68.62 6 PHE B C 1
ATOM 2695 O O . PHE B 1 6 ? -5.969 17.781 4.27 1 68.62 6 PHE B O 1
ATOM 2702 N N . ALA B 1 7 ? -6.918 19.797 4.414 1 74.31 7 ALA B N 1
ATOM 2703 C CA . ALA B 1 7 ? -7.926 19.328 5.359 1 74.31 7 ALA B CA 1
ATOM 2704 C C . ALA B 1 7 ? -8.781 18.219 4.742 1 74.31 7 ALA B C 1
ATOM 2706 O O . ALA B 1 7 ? -9.242 17.328 5.445 1 74.31 7 ALA B O 1
ATOM 2707 N N . ALA B 1 8 ? -8.867 18.25 3.461 1 78.19 8 ALA B N 1
ATOM 2708 C CA . ALA B 1 8 ? -9.773 17.312 2.795 1 78.19 8 ALA B CA 1
ATOM 2709 C C . ALA B 1 8 ? -9.039 16.047 2.369 1 78.19 8 ALA B C 1
ATOM 2711 O O . ALA B 1 8 ? -9.656 15.07 1.932 1 78.19 8 ALA B O 1
ATOM 2712 N N . ILE B 1 9 ? -7.75 16.078 2.59 1 86.44 9 ILE B N 1
ATOM 2713 C CA . ILE B 1 9 ? -6.965 14.914 2.182 1 86.44 9 ILE B CA 1
ATOM 2714 C C . ILE B 1 9 ? -7.176 13.773 3.174 1 86.44 9 ILE B C 1
ATOM 2716 O O . ILE B 1 9 ? -7.363 14.008 4.367 1 86.44 9 ILE B O 1
ATOM 2720 N N . ARG B 1 10 ? -7.258 12.562 2.682 1 88.5 10 ARG B N 1
ATOM 2721 C CA . ARG B 1 10 ? -7.324 11.367 3.508 1 88.5 10 ARG B CA 1
ATOM 2722 C C . ARG B 1 10 ? -5.965 10.68 3.588 1 88.5 10 ARG B C 1
ATOM 2724 O O . ARG B 1 10 ? -5.375 10.336 2.561 1 88.5 10 ARG B O 1
ATOM 2731 N N . LEU B 1 11 ? -5.441 10.508 4.785 1 91.94 11 LEU B N 1
ATOM 2732 C CA . LEU B 1 11 ? -4.105 9.961 5.027 1 91.94 11 LEU B CA 1
ATOM 2733 C C . LEU B 1 11 ? -4.184 8.664 5.828 1 91.94 11 LEU B C 1
ATOM 2735 O O . LEU B 1 11 ? -5.066 8.508 6.676 1 91.94 11 LEU B O 1
ATOM 2739 N N . PRO B 1 12 ? -3.238 7.734 5.539 1 93.81 12 PRO B N 1
ATOM 2740 C CA . PRO B 1 12 ? -3.143 6.586 6.445 1 93.81 12 PRO B CA 1
ATOM 2741 C C . PRO B 1 12 ? -2.949 6.996 7.902 1 93.81 12 PRO B C 1
ATOM 2743 O O . PRO B 1 12 ? -2.377 8.055 8.18 1 93.81 12 PRO B O 1
ATOM 2746 N N . ASN B 1 13 ? -3.4 6.184 8.844 1 95.25 13 ASN B N 1
ATOM 2747 C CA . ASN B 1 13 ? -3.367 6.52 10.258 1 95.25 13 ASN B CA 1
ATOM 2748 C C . ASN B 1 13 ? -1.98 6.301 10.859 1 95.25 13 ASN B C 1
ATOM 2750 O O . ASN B 1 13 ? -1.832 6.211 12.078 1 95.25 13 ASN B O 1
ATOM 2754 N N . GLN B 1 14 ? -0.95 6.168 10.023 1 94.75 14 GLN B N 1
ATOM 2755 C CA . GLN B 1 14 ? 0.389 5.824 10.484 1 94.75 14 GLN B CA 1
ATOM 2756 C C . GLN B 1 14 ? 0.962 6.922 11.375 1 94.75 14 GLN B C 1
ATOM 2758 O O . GLN B 1 14 ? 1.595 6.637 12.398 1 94.75 14 GLN B O 1
ATOM 2763 N N . SER B 1 15 ? 0.809 8.195 10.961 1 95.81 15 SER B N 1
ATOM 2764 C CA . SER B 1 15 ? 1.271 9.305 11.789 1 95.81 15 SER B CA 1
ATOM 2765 C C . SER B 1 15 ? 0.62 9.273 13.164 1 95.81 15 SER B C 1
ATOM 2767 O O . SER B 1 15 ? 1.295 9.461 14.18 1 95.81 15 SER B O 1
ATOM 2769 N N . ALA B 1 16 ? -0.699 9.039 13.211 1 95.38 16 ALA B N 1
ATOM 2770 C CA . ALA B 1 16 ? -1.423 8.93 14.469 1 95.38 16 ALA B CA 1
ATOM 2771 C C . ALA B 1 16 ? -0.877 7.785 15.32 1 95.38 16 ALA B C 1
ATOM 2773 O O . ALA B 1 16 ? -0.717 7.926 16.531 1 95.38 16 ALA B O 1
ATOM 2774 N N . ARG B 1 17 ? -0.574 6.68 14.703 1 95.44 17 ARG B N 1
ATOM 2775 C CA . ARG B 1 17 ? -0.037 5.527 15.422 1 95.44 17 ARG B CA 1
ATOM 2776 C C . ARG B 1 17 ? 1.336 5.84 16.016 1 95.44 17 ARG B C 1
ATOM 2778 O O . ARG B 1 17 ? 1.646 5.43 17.125 1 95.44 17 ARG B O 1
ATOM 2785 N N . ILE B 1 18 ? 2.152 6.512 15.25 1 96.75 18 ILE B N 1
ATOM 2786 C CA . ILE B 1 18 ? 3.48 6.898 15.711 1 96.75 18 ILE B CA 1
ATOM 2787 C C . ILE B 1 18 ? 3.359 7.82 16.922 1 96.75 18 ILE B C 1
ATOM 2789 O O . ILE B 1 18 ? 3.986 7.582 17.953 1 96.75 18 ILE B O 1
ATOM 2793 N N . MET B 1 19 ? 2.541 8.859 16.828 1 96.31 19 MET B N 1
ATOM 2794 C CA . MET B 1 19 ? 2.367 9.789 17.938 1 96.31 19 MET B CA 1
ATOM 2795 C C . MET B 1 19 ? 1.788 9.078 19.172 1 96.31 19 MET B C 1
ATOM 2797 O O . MET B 1 19 ? 2.195 9.344 20.297 1 96.31 19 MET B O 1
ATOM 2801 N N . ARG B 1 20 ? 0.835 8.164 18.922 1 94.69 20 ARG B N 1
ATOM 2802 C CA . ARG B 1 20 ? 0.295 7.355 20.016 1 94.69 20 ARG B CA 1
ATOM 2803 C C . ARG B 1 20 ? 1.402 6.586 20.719 1 94.69 20 ARG B C 1
ATOM 2805 O O . ARG B 1 20 ? 1.451 6.559 21.953 1 94.69 20 ARG B O 1
ATOM 2812 N N . SER B 1 21 ? 2.289 5.98 19.953 1 94.56 21 SER B N 1
ATOM 2813 C CA . SER B 1 21 ? 3.355 5.18 20.547 1 94.56 21 SER B CA 1
ATOM 2814 C C . SER B 1 21 ? 4.262 6.035 21.422 1 94.56 21 SER B C 1
ATOM 2816 O O . SER B 1 21 ? 4.723 5.578 22.484 1 94.56 21 SER B O 1
ATOM 2818 N N . VAL B 1 22 ? 4.543 7.266 21.062 1 94.25 22 VAL B N 1
ATOM 2819 C CA . VAL B 1 22 ? 5.391 8.18 21.812 1 94.25 22 VAL B CA 1
ATOM 2820 C C . VAL B 1 22 ? 4.684 8.594 23.109 1 94.25 22 VAL B C 1
ATOM 2822 O O . VAL B 1 22 ? 5.289 8.609 24.172 1 94.25 22 VAL B O 1
ATOM 2825 N N . ILE B 1 23 ? 3.408 8.844 23.016 1 94.12 23 ILE B N 1
ATOM 2826 C CA . ILE B 1 23 ? 2.604 9.25 24.156 1 94.12 23 ILE B CA 1
ATOM 2827 C C . ILE B 1 23 ? 2.535 8.102 25.172 1 94.12 23 ILE B C 1
ATOM 2829 O O . ILE B 1 23 ? 2.744 8.312 26.359 1 94.12 23 ILE B O 1
ATOM 2833 N N . GLU B 1 24 ? 2.316 6.945 24.641 1 93.06 24 GLU B N 1
ATOM 2834 C CA . GLU B 1 24 ? 2.209 5.77 25.5 1 93.06 24 GLU B CA 1
ATOM 2835 C C . GLU B 1 24 ? 3.545 5.449 26.172 1 93.06 24 GLU B C 1
ATOM 2837 O O . GLU B 1 24 ? 3.584 5.086 27.344 1 93.06 24 GLU B O 1
ATOM 2842 N N . ALA B 1 25 ? 4.598 5.531 25.453 1 92.94 25 ALA B N 1
ATOM 2843 C CA . ALA B 1 25 ? 5.93 5.293 26 1 92.94 25 ALA B CA 1
ATOM 2844 C C . ALA B 1 25 ? 6.246 6.281 27.125 1 92.94 25 ALA B C 1
ATOM 2846 O O . ALA B 1 25 ? 7.004 5.969 28.047 1 92.94 25 ALA B O 1
ATOM 2847 N N . ALA B 1 26 ? 5.648 7.504 27.109 1 92.56 26 ALA B N 1
ATOM 2848 C CA . ALA B 1 26 ? 5.855 8.531 28.125 1 92.56 26 ALA B CA 1
ATOM 2849 C C . ALA B 1 26 ? 4.914 8.336 29.297 1 92.56 26 ALA B C 1
ATOM 2851 O O . ALA B 1 26 ? 4.941 9.109 30.266 1 92.56 26 ALA B O 1
ATOM 2852 N N . GLY B 1 27 ? 4.02 7.316 29.266 1 92.56 27 GLY B N 1
ATOM 2853 C CA . GLY B 1 27 ? 3.096 7.02 30.344 1 92.56 27 GLY B CA 1
ATOM 2854 C C . GLY B 1 27 ? 1.872 7.918 30.344 1 92.56 27 GLY B C 1
ATOM 2855 O O . GLY B 1 27 ? 1.175 8.023 31.359 1 92.56 27 GLY B O 1
ATOM 2856 N N . LEU B 1 28 ? 1.629 8.602 29.266 1 92.62 28 LEU B N 1
ATOM 2857 C CA . LEU B 1 28 ? 0.484 9.5 29.156 1 92.62 28 LEU B CA 1
ATOM 2858 C C . LEU B 1 28 ? -0.712 8.789 28.547 1 92.62 28 LEU B C 1
ATOM 2860 O O . LEU B 1 28 ? -0.551 7.77 27.859 1 92.62 28 LEU B O 1
ATOM 2864 N N . ALA B 1 29 ? -1.896 9.328 28.828 1 92.81 29 ALA B N 1
ATOM 2865 C CA . ALA B 1 29 ? -3.121 8.789 28.25 1 92.81 29 ALA B CA 1
ATOM 2866 C C . ALA B 1 29 ? -3.305 9.266 26.812 1 92.81 29 ALA B C 1
ATOM 2868 O O . ALA B 1 29 ? -3.268 10.469 26.547 1 92.81 29 ALA B O 1
ATOM 2869 N N . TRP B 1 30 ? -3.482 8.375 25.891 1 91.88 30 TRP B N 1
ATOM 2870 C CA . TRP B 1 30 ? -3.549 8.688 24.469 1 91.88 30 TRP B CA 1
ATOM 2871 C C . TRP B 1 30 ? -4.992 8.898 24.031 1 91.88 30 TRP B C 1
ATOM 2873 O O . TRP B 1 30 ? -5.262 9.688 23.125 1 91.88 30 TRP B O 1
ATOM 2883 N N . ARG B 1 31 ? -5.996 8.281 24.578 1 92.12 31 ARG B N 1
ATOM 2884 C CA . ARG B 1 31 ? -7.379 8.273 24.125 1 92.12 31 ARG B CA 1
ATOM 2885 C C . ARG B 1 31 ? -7.988 9.672 24.203 1 92.12 31 ARG B C 1
ATOM 2887 O O . ARG B 1 31 ? -8.656 10.117 23.281 1 92.12 31 ARG B O 1
ATOM 2894 N N . PRO B 1 32 ? -7.742 10.391 25.312 1 92.31 32 PRO B N 1
ATOM 2895 C CA . PRO B 1 32 ? -8.273 11.75 25.359 1 92.31 32 PRO B CA 1
ATOM 2896 C C . PRO B 1 32 ? -7.711 12.648 24.266 1 92.31 32 PRO B C 1
ATOM 2898 O O . PRO B 1 32 ? -8.414 13.539 23.766 1 92.31 32 PRO B O 1
ATOM 2901 N N . LEU B 1 33 ? -6.484 12.43 23.859 1 91.44 33 LEU B N 1
ATOM 2902 C CA . LEU B 1 33 ? -5.859 13.227 22.812 1 91.44 33 LEU B CA 1
ATOM 2903 C C . LEU B 1 33 ? -6.516 12.961 21.469 1 91.44 33 LEU B C 1
ATOM 2905 O O . LEU B 1 33 ? -6.75 13.891 20.688 1 91.44 33 LEU B O 1
ATOM 2909 N N . LEU B 1 34 ? -6.812 11.672 21.203 1 91.88 34 LEU B N 1
ATOM 2910 C CA . LEU B 1 34 ? -7.512 11.328 19.969 1 91.88 34 LEU B CA 1
ATOM 2911 C C . LEU B 1 34 ? -8.891 11.969 19.922 1 91.88 34 LEU B C 1
ATOM 2913 O O . LEU B 1 34 ? -9.305 12.492 18.891 1 91.88 34 LEU B O 1
ATOM 2917 N N . SER B 1 35 ? -9.539 11.891 21.031 1 90.38 35 SER B N 1
ATOM 2918 C CA . SER B 1 35 ? -10.867 12.484 21.125 1 90.38 35 SER B CA 1
ATOM 2919 C C . SER B 1 35 ? -10.82 13.984 20.844 1 90.38 35 SER B C 1
ATOM 2921 O O . SER B 1 35 ? -11.672 14.516 20.125 1 90.38 35 SER B O 1
ATOM 2923 N N . GLU B 1 36 ? -9.891 14.625 21.359 1 88.88 36 GLU B N 1
ATOM 2924 C CA . GLU B 1 36 ? -9.727 16.062 21.141 1 88.88 36 GLU B CA 1
ATOM 2925 C C . GLU B 1 36 ? -9.461 16.375 19.672 1 88.88 36 GLU B C 1
ATOM 2927 O O . GLU B 1 36 ? -9.859 17.422 19.172 1 88.88 36 GLU B O 1
ATOM 2932 N N . ALA B 1 37 ? -8.828 15.445 19.016 1 88.31 37 ALA B N 1
ATOM 2933 C CA . ALA B 1 37 ? -8.5 15.633 17.609 1 88.31 37 ALA B CA 1
ATOM 2934 C C . ALA B 1 37 ? -9.656 15.188 16.719 1 88.31 37 ALA B C 1
ATOM 2936 O O . ALA B 1 37 ? -9.562 15.273 15.484 1 88.31 37 ALA B O 1
ATOM 2937 N N . GLY B 1 38 ? -10.734 14.641 17.297 1 85.94 38 GLY B N 1
ATOM 2938 C CA . GLY B 1 38 ? -11.867 14.156 16.531 1 85.94 38 GLY B CA 1
ATOM 2939 C C . GLY B 1 38 ? -11.609 12.828 15.852 1 85.94 38 GLY B C 1
ATOM 2940 O O . GLY B 1 38 ? -12.219 12.516 14.828 1 85.94 38 GLY B O 1
ATOM 2941 N N . ILE B 1 39 ? -10.656 12.109 16.312 1 89.75 39 ILE B N 1
ATOM 2942 C CA . ILE B 1 39 ? -10.297 10.805 15.758 1 89.75 39 ILE B CA 1
ATOM 2943 C C . ILE B 1 39 ? -10.867 9.695 16.625 1 89.75 39 ILE B C 1
ATOM 2945 O O . ILE B 1 39 ? -10.617 9.648 17.828 1 89.75 39 ILE B O 1
ATOM 2949 N N . PRO B 1 40 ? -11.664 8.852 16.031 1 87.69 40 PRO B N 1
ATOM 2950 C CA . PRO B 1 40 ? -12.164 7.715 16.812 1 87.69 40 PRO B CA 1
ATOM 2951 C C . PRO B 1 40 ? -11.047 6.855 17.391 1 87.69 40 PRO B C 1
ATOM 2953 O O . PRO B 1 40 ? -10.016 6.652 16.75 1 87.69 40 PRO B O 1
ATOM 2956 N N . ALA B 1 41 ? -11.281 6.277 18.516 1 83.31 41 ALA B N 1
ATOM 2957 C CA . ALA B 1 41 ? -10.273 5.566 19.281 1 83.31 41 ALA B CA 1
ATOM 2958 C C . ALA B 1 41 ? -9.812 4.305 18.562 1 83.31 41 ALA B C 1
ATOM 2960 O O . ALA B 1 41 ? -8.664 3.881 18.703 1 83.31 41 ALA B O 1
ATOM 2961 N N . ASP B 1 42 ? -10.617 3.803 17.734 1 89.31 42 ASP B N 1
ATOM 2962 C CA . ASP B 1 42 ? -10.328 2.51 17.125 1 89.31 42 ASP B CA 1
ATOM 2963 C C . ASP B 1 42 ? -9.586 2.682 15.805 1 89.31 42 ASP B C 1
ATOM 2965 O O . ASP B 1 42 ? -9.102 1.708 15.227 1 89.31 42 ASP B O 1
ATOM 2969 N N . ILE B 1 43 ? -9.414 3.852 15.414 1 89.62 43 ILE B N 1
ATOM 2970 C CA . ILE B 1 43 ? -8.797 4.109 14.117 1 89.62 43 ILE B CA 1
ATOM 2971 C C . ILE B 1 43 ? -7.344 3.654 14.133 1 89.62 43 ILE B C 1
ATOM 2973 O O . ILE B 1 43 ? -6.828 3.154 13.133 1 89.62 43 ILE B O 1
ATOM 2977 N N . THR B 1 44 ? -6.652 3.834 15.227 1 91.69 44 THR B N 1
ATOM 2978 C CA . THR B 1 44 ? -5.234 3.5 15.312 1 91.69 44 THR B CA 1
ATOM 2979 C C . THR B 1 44 ? -5.043 1.99 15.43 1 91.69 44 THR B C 1
ATOM 2981 O O . THR B 1 44 ? -3.928 1.488 15.281 1 91.69 44 THR B O 1
ATOM 2984 N N . ASP B 1 45 ? -6.148 1.305 15.641 1 90 45 ASP B N 1
ATOM 2985 C CA . ASP B 1 45 ? -6.074 -0.15 15.719 1 90 45 ASP B CA 1
ATOM 2986 C C . ASP B 1 45 ? -6.438 -0.795 14.383 1 90 45 ASP B C 1
ATOM 2988 O O . ASP B 1 45 ? -6.219 -1.993 14.188 1 90 45 ASP B O 1
ATOM 2992 N N . ASP B 1 46 ? -6.977 -0.04 13.539 1 91.5 46 ASP B N 1
ATOM 2993 C CA . ASP B 1 46 ? -7.371 -0.518 12.219 1 91.5 46 ASP B CA 1
ATOM 2994 C C . ASP B 1 46 ? -6.215 -0.413 11.227 1 91.5 46 ASP B C 1
ATOM 2996 O O . ASP B 1 46 ? -5.781 0.689 10.891 1 91.5 46 ASP B O 1
ATOM 3000 N N . PRO B 1 47 ? -5.758 -1.518 10.719 1 89.69 47 PRO B N 1
ATOM 3001 C CA . PRO B 1 47 ? -4.645 -1.469 9.766 1 89.69 47 PRO B CA 1
ATOM 3002 C C . PRO B 1 47 ? -4.988 -0.687 8.5 1 89.69 47 PRO B C 1
ATOM 3004 O O . PRO B 1 47 ? -4.09 -0.246 7.781 1 89.69 47 PRO B O 1
ATOM 3007 N N . ASN B 1 48 ? -6.238 -0.514 8.234 1 90.62 48 ASN B N 1
ATOM 3008 C CA . ASN B 1 48 ? -6.688 0.264 7.082 1 90.62 48 ASN B CA 1
ATOM 3009 C C . ASN B 1 48 ? -7.191 1.643 7.5 1 90.62 48 ASN B C 1
ATOM 3011 O O . ASN B 1 48 ? -7.879 2.316 6.734 1 90.62 48 ASN B O 1
ATOM 3015 N N . GLY B 1 49 ? -6.918 2.033 8.672 1 92.19 49 GLY B N 1
ATOM 3016 C CA . GLY B 1 49 ? -7.434 3.293 9.18 1 92.19 49 GLY B CA 1
ATOM 3017 C C . GLY B 1 49 ? -6.941 4.5 8.406 1 92.19 49 GLY B C 1
ATOM 3018 O O . GLY B 1 49 ? -5.785 4.535 7.98 1 92.19 49 GLY B O 1
ATOM 3019 N N . VAL B 1 50 ? -7.805 5.445 8.258 1 91.69 50 VAL B N 1
ATOM 3020 C CA . VAL B 1 50 ? -7.5 6.699 7.578 1 91.69 50 VAL B CA 1
ATOM 3021 C C . VAL B 1 50 ? -7.984 7.879 8.414 1 91.69 50 VAL B C 1
ATOM 3023 O O . VAL B 1 50 ? -8.984 7.77 9.133 1 91.69 50 VAL B O 1
ATOM 3026 N N . VAL B 1 51 ? -7.238 8.945 8.367 1 90.19 51 VAL B N 1
ATOM 3027 C CA . VAL B 1 51 ? -7.602 10.18 9.055 1 90.19 51 VAL B CA 1
ATOM 3028 C C . VAL B 1 51 ? -7.617 11.336 8.055 1 90.19 51 VAL B C 1
ATOM 3030 O O . VAL B 1 51 ? -6.852 11.344 7.09 1 90.19 51 VAL B O 1
ATOM 3033 N N . SER B 1 52 ? -8.5 12.289 8.273 1 85.69 52 SER B N 1
ATOM 3034 C CA . SER B 1 52 ? -8.516 13.469 7.418 1 85.69 52 SER B CA 1
ATOM 3035 C C . SER B 1 52 ? -7.34 14.391 7.73 1 85.69 52 SER B C 1
ATOM 3037 O O . SER B 1 52 ? -6.766 14.328 8.82 1 85.69 52 SER B O 1
ATOM 3039 N N . GLY B 1 53 ? -6.984 15.203 6.762 1 87.62 53 GLY B N 1
ATOM 3040 C CA . GLY B 1 53 ? -5.969 16.219 7.008 1 87.62 53 GLY B CA 1
ATOM 3041 C C . GLY B 1 53 ? -6.289 17.109 8.188 1 87.62 53 GLY B C 1
ATOM 3042 O O . GLY B 1 53 ? -5.398 17.469 8.961 1 87.62 53 GLY B O 1
ATOM 3043 N N . ALA B 1 54 ? -7.578 17.422 8.312 1 82.62 54 ALA B N 1
ATOM 3044 C CA . ALA B 1 54 ? -8.023 18.25 9.43 1 82.62 54 ALA B CA 1
ATOM 3045 C C . ALA B 1 54 ? -7.777 17.531 10.766 1 82.62 54 ALA B C 1
ATOM 3047 O O . ALA B 1 54 ? -7.336 18.156 11.734 1 82.62 54 ALA B O 1
ATOM 3048 N N . GLN B 1 55 ? -8.055 16.281 10.805 1 86.38 55 GLN B N 1
ATOM 3049 C CA . GLN B 1 55 ? -7.824 15.484 11.992 1 86.38 55 GLN B CA 1
ATOM 3050 C C . GLN B 1 55 ? -6.332 15.383 12.305 1 86.38 55 GLN B C 1
ATOM 3052 O O . GLN B 1 55 ? -5.926 15.469 13.461 1 86.38 55 GLN B O 1
ATOM 3057 N N . GLU B 1 56 ? -5.551 15.188 11.266 1 91.19 56 GLU B N 1
ATOM 3058 C CA . GLU B 1 56 ? -4.102 15.133 11.43 1 91.19 56 GLU B CA 1
ATOM 3059 C C . GLU B 1 56 ? -3.553 16.438 12 1 91.19 56 GLU B C 1
ATOM 3061 O O . GLU B 1 56 ? -2.711 16.422 12.898 1 91.19 56 GLU B O 1
ATOM 3066 N N . LEU B 1 57 ? -4.008 17.531 11.508 1 86.25 57 LEU B N 1
ATOM 3067 C CA . LEU B 1 57 ? -3.58 18.844 11.992 1 86.25 57 LEU B CA 1
ATOM 3068 C C . LEU B 1 57 ? -3.916 19.016 13.469 1 86.25 57 LEU B C 1
ATOM 3070 O O . LEU B 1 57 ? -3.068 19.438 14.258 1 86.25 57 LEU B O 1
ATOM 3074 N N . ARG B 1 58 ? -5.133 18.688 13.812 1 86.94 58 ARG B N 1
ATOM 3075 C CA . ARG B 1 58 ? -5.562 18.812 15.203 1 86.94 58 ARG B CA 1
ATOM 3076 C C . ARG B 1 58 ? -4.781 17.875 16.109 1 86.94 58 ARG B C 1
ATOM 3078 O O . ARG B 1 58 ? -4.434 18.234 17.234 1 86.94 58 ARG B O 1
ATOM 3085 N N . LEU B 1 59 ? -4.535 16.719 15.594 1 92.75 59 LEU B N 1
ATOM 3086 C CA . LEU B 1 59 ? -3.758 15.742 16.359 1 92.75 59 LEU B CA 1
ATOM 3087 C C . LEU B 1 59 ? -2.352 16.266 16.625 1 92.75 59 LEU B C 1
ATOM 3089 O O . LEU B 1 59 ? -1.836 16.125 17.734 1 92.75 59 LEU B O 1
ATOM 3093 N N . GLN B 1 60 ? -1.72 16.844 15.641 1 93.38 60 GLN B N 1
ATOM 3094 C CA . GLN B 1 60 ? -0.39 17.422 15.836 1 93.38 60 GLN B CA 1
ATOM 3095 C C . GLN B 1 60 ? -0.412 18.531 16.875 1 93.38 60 GLN B C 1
ATOM 3097 O O . GLN B 1 60 ? 0.489 18.625 17.703 1 93.38 60 GLN B O 1
ATOM 3102 N N . GLU B 1 61 ? -1.455 19.312 16.906 1 89.88 61 GLU B N 1
ATOM 3103 C CA . GLU B 1 61 ? -1.593 20.406 17.875 1 89.88 61 GLU B CA 1
ATOM 3104 C C . GLU B 1 61 ? -1.674 19.859 19.297 1 89.88 61 GLU B C 1
ATOM 3106 O O . GLU B 1 61 ? -0.968 20.344 20.188 1 89.88 61 GLU B O 1
ATOM 3111 N N . VAL B 1 62 ? -2.529 18.906 19.438 1 91.56 62 VAL B N 1
ATOM 3112 C CA . VAL B 1 62 ? -2.719 18.344 20.781 1 91.56 62 VAL B CA 1
ATOM 3113 C C . VAL B 1 62 ? -1.462 17.578 21.203 1 91.56 62 VAL B C 1
ATOM 3115 O O . VAL B 1 62 ? -1.084 17.609 22.375 1 91.56 62 VAL B O 1
ATOM 3118 N N . PHE B 1 63 ? -0.838 16.922 20.312 1 96.06 63 PHE B N 1
ATOM 3119 C CA . PHE B 1 63 ? 0.398 16.203 20.578 1 96.06 63 PHE B CA 1
ATOM 3120 C C . PHE B 1 63 ? 1.489 17.141 21.062 1 96.06 63 PHE B C 1
ATOM 3122 O O . PHE B 1 63 ? 2.197 16.844 22.031 1 96.06 63 PHE B O 1
ATOM 3129 N N . VAL B 1 64 ? 1.636 18.281 20.359 1 94.06 64 VAL B N 1
ATOM 3130 C CA . VAL B 1 64 ? 2.645 19.266 20.719 1 94.06 64 VAL B CA 1
ATOM 3131 C C . VAL B 1 64 ? 2.408 19.766 22.141 1 94.06 64 VAL B C 1
ATOM 3133 O O . VAL B 1 64 ? 3.344 19.844 22.938 1 94.06 64 VAL B O 1
ATOM 3136 N N . GLN B 1 65 ? 1.167 20.047 22.453 1 92.38 65 GLN B N 1
ATOM 3137 C CA . GLN B 1 65 ? 0.832 20.547 23.781 1 92.38 65 GLN B CA 1
ATOM 3138 C C . GLN B 1 65 ? 1.153 19.516 24.844 1 92.38 65 GLN B C 1
ATOM 3140 O O . GLN B 1 65 ? 1.679 19.844 25.906 1 92.38 65 GLN B O 1
ATOM 3145 N N . ALA B 1 66 ? 0.939 18.25 24.516 1 93.56 66 ALA B N 1
ATOM 3146 C CA . ALA B 1 66 ? 1.102 17.172 25.484 1 93.56 66 ALA B CA 1
ATOM 3147 C C . ALA B 1 66 ? 2.574 16.812 25.672 1 93.56 66 ALA B C 1
ATOM 3149 O O . ALA B 1 66 ? 2.955 16.234 26.688 1 93.56 66 ALA B O 1
ATOM 3150 N N . THR B 1 67 ? 3.455 17.188 24.734 1 94.12 67 THR B N 1
ATOM 3151 C CA . THR B 1 67 ? 4.816 16.656 24.766 1 94.12 67 THR B CA 1
ATOM 3152 C C . THR B 1 67 ? 5.832 17.797 24.812 1 94.12 67 THR B C 1
ATOM 3154 O O . THR B 1 67 ? 7.039 17.562 24.734 1 94.12 67 THR B O 1
ATOM 3157 N N . ARG B 1 68 ? 5.418 19.016 24.891 1 90.81 68 ARG B N 1
ATOM 3158 C CA . ARG B 1 68 ? 6.293 20.172 24.875 1 90.81 68 ARG B CA 1
ATOM 3159 C C . ARG B 1 68 ? 7.359 20.078 25.953 1 90.81 68 ARG B C 1
ATOM 3161 O O . ARG B 1 68 ? 8.469 20.609 25.797 1 90.81 68 ARG B O 1
ATOM 3168 N N . HIS B 1 69 ? 7.074 19.406 27.031 1 89.25 69 HIS B N 1
ATOM 3169 C CA . HIS B 1 69 ? 7.973 19.328 28.172 1 89.25 69 HIS B CA 1
ATOM 3170 C C . HIS B 1 69 ? 8.969 18.188 28 1 89.25 69 HIS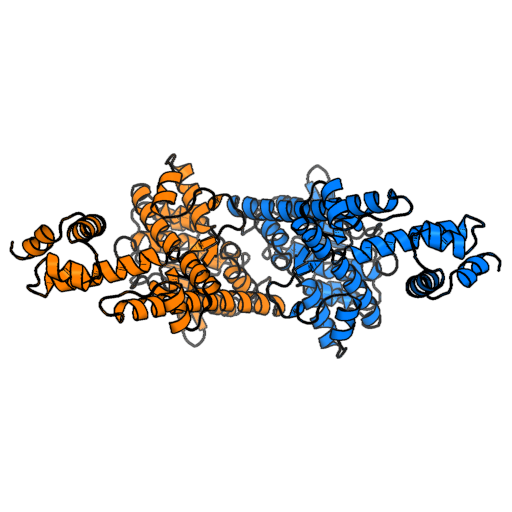 B C 1
ATOM 3172 O O . HIS B 1 69 ? 9.844 17.984 28.859 1 89.25 69 HIS B O 1
ATOM 3178 N N . MET B 1 70 ? 8.914 17.422 27 1 89.5 70 MET B N 1
ATOM 3179 C CA . MET B 1 70 ? 9.758 16.25 26.766 1 89.5 70 MET B CA 1
ATOM 3180 C C . MET B 1 70 ? 10.82 16.547 25.719 1 89.5 70 MET B C 1
ATOM 3182 O O . MET B 1 70 ? 10.594 16.328 24.516 1 89.5 70 MET B O 1
ATOM 3186 N N . PRO B 1 71 ? 11.969 16.922 26.141 1 86.56 71 PRO B N 1
ATOM 3187 C CA . PRO B 1 71 ? 13.016 17.219 25.156 1 86.56 71 PRO B CA 1
ATOM 3188 C C . PRO B 1 71 ? 13.32 16.047 24.234 1 86.56 71 PRO B C 1
ATOM 3190 O O . PRO B 1 71 ? 13.438 14.914 24.688 1 86.56 71 PRO B O 1
ATOM 3193 N N . GLY B 1 72 ? 13.375 16.344 22.953 1 88.56 72 GLY B N 1
ATOM 3194 C CA . GLY B 1 72 ? 13.766 15.336 21.984 1 88.56 72 GLY B CA 1
ATOM 3195 C C . GLY B 1 72 ? 12.602 14.484 21.5 1 88.56 72 GLY B C 1
ATOM 3196 O O . GLY B 1 72 ? 12.75 13.68 20.578 1 88.56 72 GLY B O 1
ATOM 3197 N N . ALA B 1 73 ? 11.445 14.625 22.125 1 91.88 73 ALA B N 1
ATOM 3198 C CA . ALA B 1 73 ? 10.297 13.797 21.781 1 91.88 73 ALA B CA 1
ATOM 3199 C C . ALA B 1 73 ? 9.883 14 20.328 1 91.88 73 ALA B C 1
ATOM 3201 O O . ALA B 1 73 ? 9.484 13.055 19.641 1 91.88 73 ALA B O 1
ATOM 3202 N N . TRP B 1 74 ? 9.984 15.211 19.844 1 94.88 74 TRP B N 1
ATOM 3203 C CA . TRP B 1 74 ? 9.539 15.539 18.5 1 94.88 74 TRP B CA 1
ATOM 3204 C C . TRP B 1 74 ? 10.492 14.953 17.453 1 94.88 74 TRP B C 1
ATOM 3206 O O . TRP B 1 74 ? 10.055 14.422 16.438 1 94.88 74 TRP B O 1
ATOM 3216 N N . PHE B 1 75 ? 11.789 14.984 17.797 1 94.75 75 PHE B N 1
ATOM 3217 C CA . PHE B 1 75 ? 12.797 14.359 16.938 1 94.75 75 PHE B CA 1
ATOM 3218 C C . PHE B 1 75 ? 12.609 12.844 16.922 1 94.75 75 PHE B C 1
ATOM 3220 O O . PHE B 1 75 ? 12.609 12.234 15.844 1 94.75 75 PHE B O 1
ATOM 3227 N N . ARG B 1 76 ? 12.406 12.242 18.016 1 92.75 76 ARG B N 1
ATOM 3228 C CA . ARG B 1 76 ? 12.203 10.797 18.125 1 92.75 76 ARG B CA 1
ATOM 3229 C C . ARG B 1 76 ? 10.945 10.359 17.391 1 92.75 76 ARG B C 1
ATOM 3231 O O . ARG B 1 76 ? 10.906 9.273 16.812 1 92.75 76 ARG B O 1
ATOM 3238 N N . THR B 1 77 ? 9.898 11.195 17.469 1 96.12 77 THR B N 1
ATOM 3239 C CA . THR B 1 77 ? 8.695 10.945 16.688 1 96.12 77 THR B CA 1
ATOM 3240 C C . THR B 1 77 ? 9.023 10.906 15.195 1 96.12 77 THR B C 1
ATOM 3242 O O . THR B 1 77 ? 8.609 9.984 14.484 1 96.12 77 THR B O 1
ATOM 3245 N N . GLY B 1 78 ? 9.812 11.891 14.773 1 96.75 78 GLY B N 1
ATOM 3246 C CA . GLY B 1 78 ? 10.203 11.969 13.367 1 96.75 78 GLY B CA 1
ATOM 3247 C C . GLY B 1 78 ? 10.961 10.75 12.891 1 96.75 78 GLY B C 1
ATOM 3248 O O . GLY B 1 78 ? 10.789 10.305 11.758 1 96.75 78 GLY B O 1
ATOM 3249 N N . LEU B 1 79 ? 11.742 10.148 13.766 1 95.69 79 LEU B N 1
ATOM 3250 C CA . LEU B 1 79 ? 12.609 9.016 13.438 1 95.69 79 LEU B CA 1
ATOM 3251 C C . LEU B 1 79 ? 11.781 7.77 13.141 1 95.69 79 LEU B C 1
ATOM 3253 O O . LEU B 1 79 ? 12.297 6.801 12.578 1 95.69 79 LEU B O 1
ATOM 3257 N N . GLN B 1 80 ? 10.523 7.793 13.484 1 96.75 80 GLN B N 1
ATOM 3258 C CA . GLN B 1 80 ? 9.719 6.586 13.359 1 96.75 80 GLN B CA 1
ATOM 3259 C C . GLN B 1 80 ? 9.016 6.527 12.008 1 96.75 80 GLN B C 1
ATOM 3261 O O . GLN B 1 80 ? 8.453 5.496 11.641 1 96.75 80 GLN B O 1
ATOM 3266 N N . TYR B 1 81 ? 9.078 7.629 11.273 1 97.12 81 TYR B N 1
ATOM 3267 C CA . TYR B 1 81 ? 8.445 7.641 9.961 1 97.12 81 TYR B CA 1
ATOM 3268 C C . TYR B 1 81 ? 9.289 6.883 8.938 1 97.12 81 TYR B C 1
ATOM 3270 O O . TYR B 1 81 ? 10.516 6.996 8.938 1 97.12 81 TYR B O 1
ATOM 3278 N N . ARG B 1 82 ? 8.68 6.047 8.156 1 96.81 82 ARG B N 1
ATOM 3279 C CA . ARG B 1 82 ? 9.297 5.344 7.035 1 96.81 82 ARG B CA 1
ATOM 3280 C C . ARG B 1 82 ? 8.594 5.672 5.723 1 96.81 82 ARG B C 1
ATOM 3282 O O . ARG B 1 82 ? 7.375 5.844 5.688 1 96.81 82 ARG B O 1
ATOM 3289 N N . LEU B 1 83 ? 9.383 5.688 4.695 1 96.62 83 LEU B N 1
ATOM 3290 C CA . LEU B 1 83 ? 8.898 6.082 3.377 1 96.62 83 LEU B CA 1
ATOM 3291 C C . LEU B 1 83 ? 7.664 5.277 2.986 1 96.62 83 LEU B C 1
ATOM 3293 O O . LEU B 1 83 ? 6.684 5.836 2.496 1 96.62 83 LEU B O 1
ATOM 3297 N N . MET B 1 84 ? 7.66 4 3.221 1 93.94 84 MET B N 1
ATOM 3298 C CA . MET B 1 84 ? 6.562 3.127 2.811 1 93.94 84 MET B CA 1
ATOM 3299 C C . MET B 1 84 ? 5.305 3.418 3.619 1 93.94 84 MET B C 1
ATOM 3301 O O . MET B 1 84 ? 4.207 2.998 3.244 1 93.94 84 MET B O 1
ATOM 3305 N N . GLY B 1 85 ? 5.43 4.148 4.73 1 94.62 85 GLY B N 1
ATOM 3306 C CA . GLY B 1 85 ? 4.301 4.465 5.594 1 94.62 85 GLY B CA 1
ATOM 3307 C C . GLY B 1 85 ? 3.455 5.609 5.078 1 94.62 85 GLY B C 1
ATOM 3308 O O . GLY B 1 85 ? 2.387 5.895 5.625 1 94.62 85 GLY B O 1
ATOM 3309 N N . TYR B 1 86 ? 3.875 6.242 4.039 1 95.31 86 TYR B N 1
ATOM 3310 C CA . TYR B 1 86 ? 3.145 7.363 3.461 1 95.31 86 TYR B CA 1
ATOM 3311 C C . TYR B 1 86 ? 2.123 6.883 2.438 1 95.31 86 TYR B C 1
ATOM 3313 O O . TYR B 1 86 ? 1.582 7.68 1.667 1 95.31 86 TYR B O 1
ATOM 3321 N N . GLY B 1 87 ? 1.885 5.539 2.41 1 93.94 87 GLY B N 1
ATOM 3322 C CA . GLY B 1 87 ? 0.908 4.996 1.479 1 93.94 87 GLY B CA 1
ATOM 3323 C C . GLY B 1 87 ? 1.374 5.035 0.035 1 93.94 87 GLY B C 1
ATOM 3324 O O . GLY B 1 87 ? 2.533 4.73 -0.257 1 93.94 87 GLY B O 1
ATOM 3325 N N . PRO B 1 88 ? 0.456 5.367 -0.912 1 95.31 88 PRO B N 1
ATOM 3326 C CA . PRO B 1 88 ? 0.799 5.395 -2.336 1 95.31 88 PRO B CA 1
ATOM 3327 C C . PRO B 1 88 ? 1.945 6.352 -2.648 1 95.31 88 PRO B C 1
ATOM 3329 O O . PRO B 1 88 ? 2.746 6.09 -3.549 1 95.31 88 PRO B O 1
ATOM 3332 N N . LEU B 1 89 ? 2.041 7.441 -1.93 1 96.19 89 LEU B N 1
ATOM 3333 C CA . LEU B 1 89 ? 3.117 8.391 -2.182 1 96.19 89 LEU B CA 1
ATOM 3334 C C . LEU B 1 89 ? 4.48 7.738 -1.967 1 96.19 89 LEU B C 1
ATOM 3336 O O . LEU B 1 89 ? 5.359 7.836 -2.824 1 96.19 89 LEU B O 1
ATOM 3340 N N . GLY B 1 90 ? 4.641 7.102 -0.812 1 97.69 90 GLY B N 1
ATOM 3341 C CA . GLY B 1 90 ? 5.906 6.441 -0.535 1 97.69 90 GLY B CA 1
ATOM 3342 C C . GLY B 1 90 ? 6.281 5.406 -1.58 1 97.69 90 GLY B C 1
ATOM 3343 O O . GLY B 1 90 ? 7.438 5.324 -1.995 1 97.69 90 GLY B O 1
ATOM 3344 N N . LEU B 1 91 ? 5.301 4.684 -1.99 1 97.56 91 LEU B N 1
ATOM 3345 C CA . LEU B 1 91 ? 5.539 3.633 -2.977 1 97.56 91 LEU B CA 1
ATOM 3346 C C . LEU B 1 91 ? 5.848 4.234 -4.344 1 97.56 91 LEU B C 1
ATOM 3348 O O . LEU B 1 91 ? 6.672 3.699 -5.09 1 97.56 91 LEU B O 1
ATOM 3352 N N . ALA B 1 92 ? 5.207 5.336 -4.68 1 97.56 92 ALA B N 1
ATOM 3353 C CA . ALA B 1 92 ? 5.5 6.031 -5.93 1 97.56 92 ALA B CA 1
ATOM 3354 C C . ALA B 1 92 ? 6.945 6.527 -5.957 1 97.56 92 ALA B C 1
ATOM 3356 O O . ALA B 1 92 ? 7.625 6.418 -6.977 1 97.56 92 ALA B O 1
ATOM 3357 N N . VAL B 1 93 ? 7.379 7.039 -4.863 1 98 93 VAL B N 1
ATOM 3358 C CA . VAL B 1 93 ? 8.742 7.543 -4.754 1 98 93 VAL B CA 1
ATOM 3359 C C . VAL B 1 93 ? 9.734 6.387 -4.895 1 98 93 VAL B C 1
ATOM 3361 O O . VAL B 1 93 ? 10.711 6.484 -5.641 1 98 93 VAL B O 1
ATOM 3364 N N . LEU B 1 94 ? 9.484 5.254 -4.258 1 97.06 94 LEU B N 1
ATOM 3365 C CA . LEU B 1 94 ? 10.359 4.09 -4.312 1 97.06 94 LEU B CA 1
ATOM 3366 C C . LEU B 1 94 ? 10.445 3.535 -5.73 1 97.06 94 LEU B C 1
ATOM 3368 O O . LEU B 1 94 ? 11.477 3.004 -6.133 1 97.06 94 LEU B O 1
ATOM 3372 N N . ALA B 1 95 ? 9.367 3.711 -6.438 1 97.38 95 ALA B N 1
ATOM 3373 C CA . ALA B 1 95 ? 9.273 3.107 -7.766 1 97.38 95 ALA B CA 1
ATOM 3374 C C . ALA B 1 95 ? 9.898 4.012 -8.82 1 97.38 95 ALA B C 1
ATOM 3376 O O . ALA B 1 95 ? 10.023 3.621 -9.984 1 97.38 95 ALA B O 1
ATOM 3377 N N . ALA B 1 96 ? 10.297 5.234 -8.477 1 97.75 96 ALA B N 1
ATOM 3378 C CA . ALA B 1 96 ? 10.844 6.184 -9.445 1 97.75 96 ALA B CA 1
ATOM 3379 C C . ALA B 1 96 ? 12.148 5.672 -10.039 1 97.75 96 ALA B C 1
ATOM 3381 O O . ALA B 1 96 ? 12.797 4.785 -9.477 1 97.75 96 ALA B O 1
ATOM 3382 N N . ASP B 1 97 ? 12.484 6.242 -11.164 1 97.5 97 ASP B N 1
ATOM 3383 C CA . ASP B 1 97 ? 13.633 5.777 -11.945 1 97.5 97 ASP B CA 1
ATOM 3384 C C . ASP B 1 97 ? 14.945 6.117 -11.25 1 97.5 97 ASP B C 1
ATOM 3386 O O . ASP B 1 97 ? 15.859 5.289 -11.195 1 97.5 97 ASP B O 1
ATOM 3390 N N . THR B 1 98 ? 15.07 7.348 -10.812 1 97.44 98 THR B N 1
ATOM 3391 C CA . THR B 1 98 ? 16.281 7.84 -10.156 1 97.44 98 THR B CA 1
ATOM 3392 C C . THR B 1 98 ? 15.93 8.547 -8.852 1 97.44 98 THR B C 1
ATOM 3394 O O . THR B 1 98 ? 14.766 8.867 -8.602 1 97.44 98 THR B O 1
ATOM 3397 N N . PHE B 1 99 ? 16.969 8.781 -8.07 1 97.62 99 PHE B N 1
ATOM 3398 C CA . PHE B 1 99 ? 16.781 9.516 -6.824 1 97.62 99 PHE B CA 1
ATOM 3399 C C . PHE B 1 99 ? 16.156 10.883 -7.094 1 97.62 99 PHE B C 1
ATOM 3401 O O . PHE B 1 99 ? 15.219 11.289 -6.406 1 97.62 99 PHE B O 1
ATOM 3408 N N . GLY B 1 100 ? 16.703 11.547 -8.125 1 97.06 100 GLY B N 1
ATOM 3409 C CA . GLY B 1 100 ? 16.156 12.844 -8.508 1 97.06 100 GLY B CA 1
ATOM 3410 C C . GLY B 1 100 ? 14.703 12.781 -8.938 1 97.06 100 GLY B C 1
ATOM 3411 O O . GLY B 1 100 ? 13.898 13.633 -8.562 1 97.06 100 GLY B O 1
ATOM 3412 N N . ALA B 1 101 ? 14.344 11.797 -9.734 1 97 101 ALA B N 1
ATOM 3413 C CA . ALA B 1 101 ? 12.953 11.602 -10.141 1 97 101 ALA B CA 1
ATOM 3414 C C . ALA B 1 101 ? 12.055 11.359 -8.938 1 97 101 ALA B C 1
ATOM 3416 O O . ALA B 1 101 ? 10.922 11.852 -8.891 1 97 101 ALA B O 1
ATOM 3417 N N . GLY B 1 102 ? 12.57 10.547 -7.984 1 98.06 102 GLY B N 1
ATOM 3418 C CA . GLY B 1 102 ? 11.82 10.32 -6.762 1 98.06 102 GLY B CA 1
ATOM 3419 C C . GLY B 1 102 ? 11.531 11.594 -5.988 1 98.06 102 GLY B C 1
ATOM 3420 O O . GLY B 1 102 ? 10.43 11.766 -5.461 1 98.06 102 GLY B O 1
ATOM 3421 N N . LEU B 1 103 ? 12.516 12.508 -5.918 1 97.56 103 LEU B N 1
ATOM 3422 C CA . LEU B 1 103 ? 12.328 13.789 -5.25 1 97.56 103 LEU B CA 1
ATOM 3423 C C . LEU B 1 103 ? 11.234 14.602 -5.938 1 97.56 103 LEU B C 1
ATOM 3425 O O . LEU B 1 103 ? 10.438 15.273 -5.273 1 97.56 103 LEU B O 1
ATOM 3429 N N . ARG B 1 104 ? 11.172 14.531 -7.207 1 95.62 104 ARG B N 1
ATOM 3430 C CA . ARG B 1 104 ? 10.156 15.266 -7.961 1 95.62 104 ARG B CA 1
ATOM 3431 C C . ARG B 1 104 ? 8.766 14.688 -7.703 1 95.62 104 ARG B C 1
ATOM 3433 O O . ARG B 1 104 ? 7.789 15.438 -7.605 1 95.62 104 ARG B O 1
ATOM 3440 N N . VAL B 1 105 ? 8.688 13.375 -7.609 1 96.25 105 VAL B N 1
ATOM 3441 C CA . VAL B 1 105 ? 7.422 12.742 -7.25 1 96.25 105 VAL B CA 1
ATOM 3442 C C . VAL B 1 105 ? 6.977 13.219 -5.871 1 96.25 105 VAL B C 1
ATOM 3444 O O . VAL B 1 105 ? 5.82 13.602 -5.684 1 96.25 105 VAL B O 1
ATOM 3447 N N . MET B 1 106 ? 7.887 13.211 -4.945 1 95.81 106 MET B N 1
ATOM 3448 C CA . MET B 1 106 ? 7.59 13.641 -3.582 1 95.81 106 MET B CA 1
ATOM 3449 C C . MET B 1 106 ? 7.051 15.07 -3.564 1 95.81 106 MET B C 1
ATOM 3451 O O . MET B 1 106 ? 6.039 15.344 -2.918 1 95.81 106 MET B O 1
ATOM 3455 N N . THR B 1 107 ? 7.641 15.961 -4.297 1 92.62 107 THR B N 1
ATOM 3456 C CA . THR B 1 107 ? 7.246 17.359 -4.273 1 92.62 107 THR B CA 1
ATOM 3457 C C . THR B 1 107 ? 5.93 17.562 -5.016 1 92.62 107 THR B C 1
ATOM 3459 O O . THR B 1 107 ? 5.172 18.484 -4.703 1 92.62 107 THR B O 1
ATOM 3462 N N . SER B 1 108 ? 5.609 16.688 -5.973 1 92.31 108 SER B N 1
ATOM 3463 C CA . SER B 1 108 ? 4.367 16.797 -6.73 1 92.31 108 SER B CA 1
ATOM 3464 C C . SER B 1 108 ? 3.17 16.375 -5.887 1 92.31 108 SER B C 1
ATOM 3466 O O . SER B 1 108 ? 2.041 16.797 -6.148 1 92.31 108 SER B O 1
ATOM 3468 N N . PHE B 1 109 ? 3.443 15.586 -4.859 1 93.38 109 PHE B N 1
ATOM 3469 C CA . PHE B 1 109 ? 2.338 15.055 -4.078 1 93.38 109 PHE B CA 1
ATOM 3470 C C . PHE B 1 109 ? 2.537 15.328 -2.594 1 93.38 109 PHE B C 1
ATOM 3472 O O . PHE B 1 109 ? 2.227 14.484 -1.75 1 93.38 109 PHE B O 1
ATOM 3479 N N . LEU B 1 110 ? 3.041 16.484 -2.262 1 91 110 LEU B N 1
ATOM 3480 C CA . LEU B 1 110 ? 3.375 16.875 -0.894 1 91 110 LEU B CA 1
ATOM 3481 C C . LEU B 1 110 ? 2.145 16.812 0.005 1 91 110 LEU B C 1
ATOM 3483 O O . LEU B 1 110 ? 2.26 16.562 1.206 1 91 110 LEU B O 1
ATOM 3487 N N . ALA B 1 111 ? 0.959 17 -0.576 1 88.56 111 ALA B N 1
ATOM 3488 C CA . ALA B 1 111 ? -0.29 17 0.181 1 88.56 111 ALA B CA 1
ATOM 3489 C C . ALA B 1 111 ? -0.551 15.648 0.828 1 88.56 111 ALA B C 1
ATOM 3491 O O . ALA B 1 111 ? -1.331 15.547 1.777 1 88.56 111 ALA B O 1
ATOM 3492 N N . LEU B 1 112 ? 0.084 14.656 0.332 1 93.06 112 LEU B N 1
ATOM 3493 C CA . LEU B 1 112 ? -0.159 13.305 0.827 1 93.06 112 LEU B CA 1
ATOM 3494 C C . LEU B 1 112 ? 0.817 12.953 1.943 1 93.06 112 LEU B C 1
ATOM 3496 O O . LEU B 1 112 ? 0.841 11.812 2.414 1 93.06 112 LEU B O 1
ATOM 3500 N N . THR B 1 113 ? 1.662 13.883 2.352 1 92.62 113 THR B N 1
ATOM 3501 C CA . THR B 1 113 ? 2.525 13.688 3.514 1 92.62 113 THR B CA 1
ATOM 3502 C C . THR B 1 113 ? 1.813 14.125 4.793 1 92.62 113 THR B C 1
ATOM 3504 O O . THR B 1 113 ? 0.684 14.617 4.746 1 92.62 113 THR B O 1
ATOM 3507 N N . TYR B 1 114 ? 2.516 13.914 5.93 1 91.69 114 TYR B N 1
ATOM 3508 C CA . TYR B 1 114 ? 1.986 14.297 7.234 1 91.69 114 TYR B CA 1
ATOM 3509 C C . TYR B 1 114 ? 2.523 15.656 7.664 1 91.69 114 TYR B C 1
ATOM 3511 O O . TYR B 1 114 ? 2.289 16.094 8.797 1 91.69 114 TYR B O 1
ATOM 3519 N N . SER B 1 115 ? 3.234 16.297 6.758 1 90.75 115 SER B N 1
ATOM 3520 C CA . SER B 1 115 ? 3.934 17.531 7.109 1 90.75 115 SER B CA 1
ATOM 3521 C C . SER B 1 115 ? 3.068 18.766 6.84 1 90.75 115 SER B C 1
ATOM 3523 O O . SER B 1 115 ? 2.301 18.781 5.875 1 90.75 115 SER B O 1
ATOM 3525 N N . LEU B 1 116 ? 3.207 19.734 7.664 1 85.81 116 LEU B N 1
ATOM 3526 C CA . LEU B 1 116 ? 2.57 21.031 7.453 1 85.81 116 LEU B CA 1
ATOM 3527 C C . LEU B 1 116 ? 3.484 21.969 6.676 1 85.81 116 LEU B C 1
ATOM 3529 O O . LEU B 1 116 ? 3.049 23.016 6.211 1 85.81 116 LEU B O 1
ATOM 3533 N N . MET B 1 117 ? 4.664 21.516 6.535 1 91.31 117 MET B N 1
ATOM 3534 C CA . MET B 1 117 ? 5.629 22.344 5.816 1 91.31 117 MET B CA 1
ATOM 3535 C C . MET B 1 117 ? 5.609 22.031 4.324 1 91.31 117 MET B C 1
ATOM 3537 O O . MET B 1 117 ? 5.133 20.984 3.916 1 91.31 117 MET B O 1
ATOM 3541 N N . GLN B 1 118 ? 6.059 23.016 3.604 1 91.25 118 GLN B N 1
ATOM 3542 C CA . GLN B 1 118 ? 6.312 22.797 2.184 1 91.25 118 GLN B CA 1
ATOM 3543 C C . GLN B 1 118 ? 7.77 22.422 1.937 1 91.25 118 GLN B C 1
ATOM 3545 O O . GLN B 1 118 ? 8.656 22.797 2.713 1 91.25 118 GLN B O 1
ATOM 3550 N N . TYR B 1 119 ? 7.934 21.656 0.937 1 95.38 119 TYR B N 1
ATOM 3551 C CA . TYR B 1 119 ? 9.281 21.266 0.536 1 95.38 119 TYR B CA 1
ATOM 3552 C C . TYR B 1 119 ? 9.539 21.609 -0.925 1 95.38 119 TYR B C 1
ATOM 3554 O O . TYR B 1 119 ? 8.672 21.406 -1.78 1 95.38 119 TYR B O 1
ATOM 3562 N N . THR B 1 120 ? 10.672 22.188 -1.188 1 95.06 120 THR B N 1
ATOM 3563 C CA . THR B 1 120 ? 11.07 22.547 -2.547 1 95.06 120 THR B CA 1
ATOM 3564 C C . THR B 1 120 ? 12.453 21.984 -2.871 1 95.06 120 THR B C 1
ATOM 3566 O O . THR B 1 120 ? 13.242 21.703 -1.968 1 95.06 120 THR B O 1
ATOM 3569 N N . LEU B 1 121 ? 12.656 21.781 -4.141 1 97.06 121 LEU B N 1
ATOM 3570 C CA . LEU B 1 121 ? 13.969 21.344 -4.602 1 97.06 121 LEU B CA 1
ATOM 3571 C C . LEU B 1 121 ? 14.852 22.531 -4.957 1 97.06 121 LEU B C 1
ATOM 3573 O O . LEU B 1 121 ? 14.414 23.453 -5.641 1 97.06 121 LEU B O 1
ATOM 3577 N N . VAL B 1 122 ? 16.016 22.578 -4.371 1 97.31 122 VAL B N 1
ATOM 3578 C CA . VAL B 1 122 ? 17.016 23.594 -4.707 1 97.31 122 VAL B CA 1
ATOM 3579 C C . VAL B 1 122 ? 17.906 23.094 -5.844 1 97.31 122 VAL B C 1
ATOM 3581 O O . VAL B 1 122 ? 18.547 22.062 -5.715 1 97.31 122 VAL B O 1
ATOM 3584 N N . GLU B 1 123 ? 17.938 23.828 -6.883 1 95.19 123 GLU B N 1
ATOM 3585 C CA . GLU B 1 123 ? 18.688 23.406 -8.062 1 95.19 123 GLU B CA 1
ATOM 3586 C C . GLU B 1 123 ? 19.828 24.375 -8.375 1 95.19 123 GLU B C 1
ATOM 3588 O O . GLU B 1 123 ? 19.672 25.578 -8.219 1 95.19 123 GLU B O 1
ATOM 3593 N N . GLU B 1 124 ? 20.953 23.875 -8.711 1 93.69 124 GLU B N 1
ATOM 3594 C CA . GLU B 1 124 ? 22.125 24.609 -9.195 1 93.69 124 GLU B CA 1
ATOM 3595 C C . GLU B 1 124 ? 22.688 23.969 -10.461 1 93.69 124 GLU B C 1
ATOM 3597 O O . GLU B 1 124 ? 23 22.766 -10.461 1 93.69 124 GLU B O 1
ATOM 3602 N N . ALA B 1 125 ? 22.875 24.766 -11.508 1 91.5 125 ALA B N 1
ATOM 3603 C CA . ALA B 1 125 ? 23.438 24.297 -12.773 1 91.5 125 ALA B CA 1
ATOM 3604 C C . ALA B 1 125 ? 22.688 23.078 -13.289 1 91.5 125 ALA B C 1
ATOM 3606 O O . ALA B 1 125 ? 23.312 22.094 -13.688 1 91.5 125 ALA B O 1
ATOM 3607 N N . GLY B 1 126 ? 21.375 22.984 -13.039 1 87.31 126 GLY B N 1
ATOM 3608 C CA . GLY B 1 126 ? 20.531 21.938 -13.586 1 87.31 126 GLY B CA 1
ATOM 3609 C C . GLY B 1 126 ? 20.469 20.703 -12.719 1 87.31 126 GLY B C 1
ATOM 3610 O O . GLY B 1 126 ? 19.812 19.719 -13.07 1 87.31 126 GLY B O 1
ATOM 3611 N N . GLU B 1 127 ? 21.109 20.734 -11.586 1 92 127 GLU B N 1
ATOM 3612 C CA . GLU B 1 127 ? 21.109 19.578 -10.68 1 92 127 GLU B CA 1
ATOM 3613 C C . GLU B 1 127 ? 20.469 19.938 -9.344 1 92 127 GLU B C 1
ATOM 3615 O O . GLU B 1 127 ? 20.688 21.031 -8.812 1 92 127 GLU B O 1
ATOM 3620 N N . VAL B 1 128 ? 19.672 19 -8.898 1 95.88 128 VAL B N 1
ATOM 3621 C CA . VAL B 1 128 ? 19.109 19.188 -7.562 1 95.88 128 VAL B CA 1
ATOM 3622 C C . VAL B 1 128 ? 20.203 18.984 -6.516 1 95.88 128 VAL B C 1
ATOM 3624 O O . VAL B 1 128 ? 20.812 17.906 -6.453 1 95.88 128 VAL B O 1
ATOM 3627 N N . ILE B 1 129 ? 20.438 19.984 -5.656 1 97.19 129 ILE B N 1
ATOM 3628 C CA . ILE B 1 129 ? 21.547 19.891 -4.719 1 97.19 129 ILE B CA 1
ATOM 3629 C C . ILE B 1 129 ? 21.016 19.844 -3.289 1 97.19 129 ILE B C 1
ATOM 3631 O O . ILE B 1 129 ? 21.766 19.547 -2.355 1 97.19 129 ILE B O 1
ATOM 3635 N N . ALA B 1 130 ? 19.719 20.172 -3.119 1 98.38 130 ALA B N 1
ATOM 3636 C CA . ALA B 1 130 ? 19.172 20.156 -1.767 1 98.38 130 ALA B CA 1
ATOM 3637 C C . ALA B 1 130 ? 17.641 20.094 -1.798 1 98.38 130 ALA B C 1
ATOM 3639 O O . ALA B 1 130 ? 17.031 20.375 -2.828 1 98.38 130 ALA B O 1
ATOM 3640 N N . VAL B 1 131 ? 17.047 19.594 -0.715 1 98.31 131 VAL B N 1
ATOM 3641 C CA . VAL B 1 131 ? 15.625 19.75 -0.4 1 98.31 131 VAL B CA 1
ATOM 3642 C C . VAL B 1 131 ? 15.453 20.781 0.707 1 98.31 131 VAL B C 1
ATOM 3644 O O . VAL B 1 131 ? 16.062 20.672 1.774 1 98.31 131 VAL B O 1
ATOM 3647 N N . ALA B 1 132 ? 14.672 21.781 0.464 1 98.38 132 ALA B N 1
ATOM 3648 C CA . ALA B 1 132 ? 14.484 22.859 1.433 1 98.38 132 ALA B CA 1
ATOM 3649 C C . ALA B 1 132 ? 13.07 22.828 2.016 1 98.38 132 ALA B C 1
ATOM 3651 O O . ALA B 1 132 ? 12.102 22.594 1.297 1 98.38 132 ALA B O 1
ATOM 3652 N N . ALA B 1 133 ? 13 23.062 3.297 1 97.06 133 ALA B N 1
ATOM 3653 C CA . ALA B 1 133 ? 11.719 23.125 3.996 1 97.06 133 ALA B CA 1
ATOM 3654 C C . ALA B 1 133 ? 11.273 24.562 4.191 1 97.06 133 ALA B C 1
ATOM 3656 O O . ALA B 1 133 ? 12.086 25.453 4.473 1 97.06 133 ALA B O 1
ATOM 3657 N N . ASP B 1 134 ? 10.016 24.812 3.994 1 93.12 134 ASP B N 1
ATOM 3658 C CA . ASP B 1 134 ? 9.383 26.109 4.164 1 93.12 134 ASP B CA 1
ATOM 3659 C C . ASP B 1 134 ? 8.227 26.031 5.16 1 93.12 134 ASP B C 1
ATOM 3661 O O . ASP B 1 134 ? 7.215 25.391 4.898 1 93.12 134 ASP B O 1
ATOM 3665 N N . ASP B 1 135 ? 8.344 26.703 6.316 1 91.69 135 ASP B N 1
ATOM 3666 C CA . ASP B 1 135 ? 7.316 26.641 7.352 1 91.69 135 ASP B CA 1
ATOM 3667 C C . ASP B 1 135 ? 6.504 27.938 7.387 1 91.69 135 ASP B C 1
ATOM 3669 O O . ASP B 1 135 ? 5.863 28.25 8.391 1 91.69 135 ASP B O 1
ATOM 3673 N N . THR B 1 136 ? 6.504 28.75 6.324 1 87.81 136 THR B N 1
ATOM 3674 C CA . THR B 1 136 ? 5.863 30.062 6.289 1 87.81 136 THR B CA 1
ATOM 3675 C C . THR B 1 136 ? 4.363 29.938 6.543 1 87.81 136 THR B C 1
ATOM 3677 O O . THR B 1 136 ? 3.756 30.828 7.137 1 87.81 136 THR B O 1
ATOM 3680 N N . GLN B 1 137 ? 3.789 28.812 6.16 1 80.94 137 GLN B N 1
ATOM 3681 C CA . GLN B 1 137 ? 2.346 28.656 6.281 1 80.94 137 GLN B CA 1
ATOM 3682 C C . GLN B 1 137 ? 1.983 27.891 7.559 1 80.94 137 GLN B C 1
ATOM 3684 O O . GLN B 1 137 ? 0.805 27.672 7.836 1 80.94 137 GLN B O 1
ATOM 3689 N N . VAL B 1 138 ? 3.014 27.484 8.289 1 85.69 138 VAL B N 1
ATOM 3690 C CA . VAL B 1 138 ? 2.795 26.781 9.547 1 85.69 138 VAL B CA 1
ATOM 3691 C C . VAL B 1 138 ? 2.531 27.781 10.672 1 85.69 138 VAL B C 1
ATOM 3693 O O . VAL B 1 138 ? 3.262 28.766 10.812 1 85.69 138 VAL B O 1
ATOM 3696 N N . PRO B 1 139 ? 1.415 27.547 11.445 1 80.88 139 PRO B N 1
ATOM 3697 C CA . PRO B 1 139 ? 1.214 28.422 12.602 1 80.88 139 PRO B CA 1
ATOM 3698 C C . PRO B 1 139 ? 2.445 28.5 13.508 1 80.88 139 PRO B C 1
ATOM 3700 O O . PRO B 1 139 ? 3.121 27.484 13.719 1 80.88 139 PRO B O 1
ATOM 3703 N N . ALA B 1 140 ? 2.715 29.656 14.047 1 86.5 140 ALA B N 1
ATOM 3704 C CA . ALA B 1 140 ? 3.941 29.969 14.781 1 86.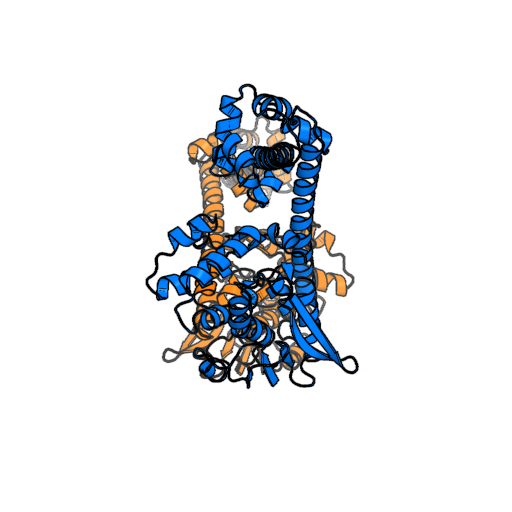5 140 ALA B CA 1
ATOM 3705 C C . ALA B 1 140 ? 4.137 29 15.945 1 86.5 140 ALA B C 1
ATOM 3707 O O . ALA B 1 140 ? 5.254 28.547 16.203 1 86.5 140 ALA B O 1
ATOM 3708 N N . ASP B 1 141 ? 3.025 28.625 16.578 1 86.19 141 ASP B N 1
ATOM 3709 C CA . ASP B 1 141 ? 3.09 27.812 17.797 1 86.19 141 ASP B CA 1
ATOM 3710 C C . ASP B 1 141 ? 3.551 26.391 17.469 1 86.19 141 ASP B C 1
ATOM 3712 O O . ASP B 1 141 ? 3.961 25.656 18.375 1 86.19 141 ASP B O 1
ATOM 3716 N N . TYR B 1 142 ? 3.576 26.062 16.188 1 88.75 142 TYR B N 1
ATOM 3717 C CA . TYR B 1 142 ? 3.859 24.672 15.828 1 88.75 142 TYR B CA 1
ATOM 3718 C C . TYR B 1 142 ? 5.062 24.578 14.898 1 88.75 142 TYR B C 1
ATOM 3720 O O . TYR B 1 142 ? 5.43 23.5 14.453 1 88.75 142 TYR B O 1
ATOM 3728 N N . ARG B 1 143 ? 5.68 25.703 14.672 1 91.94 143 ARG B N 1
ATOM 3729 C CA . ARG B 1 143 ? 6.805 25.734 13.75 1 91.94 143 ARG B CA 1
ATOM 3730 C C . ARG B 1 143 ? 7.984 24.938 14.289 1 91.94 143 ARG B C 1
ATOM 3732 O O . ARG B 1 143 ? 8.602 24.156 13.555 1 91.94 143 ARG B O 1
ATOM 3739 N N . GLU B 1 144 ? 8.242 25.141 15.602 1 93.62 144 GLU B N 1
ATOM 3740 C CA . GLU B 1 144 ? 9.367 24.438 16.203 1 93.62 144 GLU B CA 1
ATOM 3741 C C . GLU B 1 144 ? 9.164 22.922 16.141 1 93.62 144 GLU B C 1
ATOM 3743 O O . GLU B 1 144 ? 10.086 22.172 15.812 1 93.62 144 GLU B O 1
ATOM 3748 N N . PHE B 1 145 ? 7.992 22.469 16.453 1 95.25 145 PHE B N 1
ATOM 3749 C CA . PHE B 1 145 ? 7.648 21.062 16.359 1 95.25 145 PHE B CA 1
ATOM 3750 C C . PHE B 1 145 ? 7.84 20.547 14.938 1 95.25 145 PHE B C 1
ATOM 3752 O O . PHE B 1 145 ? 8.453 19.5 14.727 1 95.25 145 PHE B O 1
ATOM 3759 N N . SER B 1 146 ? 7.301 21.297 13.922 1 96.19 146 SER B N 1
ATOM 3760 C CA . SER B 1 146 ? 7.375 20.891 12.523 1 96.19 146 SER B CA 1
ATOM 3761 C C . SER B 1 146 ? 8.82 20.75 12.062 1 96.19 146 SER B C 1
ATOM 3763 O O . SER B 1 146 ? 9.164 19.781 11.367 1 96.19 146 SER B O 1
ATOM 3765 N N . GLN B 1 147 ? 9.656 21.672 12.508 1 95.81 147 GLN B N 1
ATOM 3766 C CA . GLN B 1 147 ? 11.062 21.672 12.141 1 95.81 147 GLN B CA 1
ATOM 3767 C C . GLN B 1 147 ? 11.805 20.516 12.805 1 95.81 147 GLN B C 1
ATOM 3769 O O . GLN B 1 147 ? 12.562 19.797 12.141 1 95.81 147 GLN B O 1
ATOM 3774 N N . GLU B 1 148 ? 11.586 20.312 14.047 1 95.19 148 GLU B N 1
ATOM 3775 C CA . GLU B 1 148 ? 12.289 19.266 14.773 1 95.19 148 GLU B CA 1
ATOM 3776 C C . GLU B 1 148 ? 11.852 17.875 14.297 1 95.19 148 GLU B C 1
ATOM 3778 O O . GLU B 1 148 ? 12.688 17 14.102 1 95.19 148 GLU B O 1
ATOM 3783 N N . ARG B 1 149 ? 10.578 17.641 14.172 1 95.88 149 ARG B N 1
ATOM 3784 C CA . ARG B 1 149 ? 10.086 16.375 13.648 1 95.88 149 ARG B CA 1
ATOM 3785 C C . ARG B 1 149 ? 10.648 16.094 12.258 1 95.88 149 ARG B C 1
ATOM 3787 O O . ARG B 1 149 ? 10.953 14.953 11.922 1 95.88 149 ARG B O 1
ATOM 3794 N N . ALA B 1 150 ? 10.828 17.172 11.469 1 96.62 150 ALA B N 1
ATOM 3795 C CA . ALA B 1 150 ? 11.312 17.031 10.094 1 96.62 150 ALA B CA 1
ATOM 3796 C C . ALA B 1 150 ? 12.773 16.594 10.07 1 96.62 150 ALA B C 1
ATOM 3798 O O . ALA B 1 150 ? 13.211 15.898 9.148 1 96.62 150 ALA B O 1
ATOM 3799 N N . LEU B 1 151 ? 13.547 16.984 11.078 1 95.25 151 LEU B N 1
ATOM 3800 C CA . LEU B 1 151 ? 14.914 16.484 11.156 1 95.25 151 LEU B CA 1
ATOM 3801 C C . LEU B 1 151 ? 14.953 14.969 11.109 1 95.25 151 LEU B C 1
ATOM 3803 O O . LEU B 1 151 ? 15.828 14.383 10.461 1 95.25 151 LEU B O 1
ATOM 3807 N N . GLY B 1 152 ? 14.016 14.367 11.773 1 96.12 152 GLY B N 1
ATOM 3808 C CA . GLY B 1 152 ? 13.93 12.922 11.75 1 96.12 152 GLY B CA 1
ATOM 3809 C C . GLY B 1 152 ? 13.211 12.383 10.531 1 96.12 152 GLY B C 1
ATOM 3810 O O . GLY B 1 152 ? 13.766 11.602 9.758 1 96.12 152 GLY B O 1
ATOM 3811 N N . SER B 1 153 ? 11.992 12.891 10.312 1 97.25 153 SER B N 1
ATOM 3812 C CA . SER B 1 153 ? 11.094 12.297 9.32 1 97.25 153 SER B CA 1
ATOM 3813 C C . SER B 1 153 ? 11.617 12.5 7.906 1 97.25 153 SER B C 1
ATOM 3815 O O . SER B 1 153 ? 11.672 11.562 7.113 1 97.25 153 SER B O 1
ATOM 3817 N N . ALA B 1 154 ? 12.016 13.727 7.582 1 97.94 154 ALA B N 1
ATOM 3818 C CA . ALA B 1 154 ? 12.523 14 6.242 1 97.94 154 ALA B CA 1
ATOM 3819 C C . ALA B 1 154 ? 13.828 13.25 5.988 1 97.94 154 ALA B C 1
ATOM 3821 O O . ALA B 1 154 ? 14.07 12.766 4.883 1 97.94 154 ALA B O 1
ATOM 3822 N N . THR B 1 155 ? 14.672 13.164 7 1 97.5 155 THR B N 1
ATOM 3823 C CA . THR B 1 155 ? 15.922 12.422 6.871 1 97.5 155 THR B CA 1
ATOM 3824 C C . THR B 1 155 ? 15.648 10.945 6.609 1 97.5 155 THR B C 1
ATOM 3826 O O . THR B 1 155 ? 16.25 10.344 5.711 1 97.5 155 THR B O 1
ATOM 3829 N N . GLN B 1 156 ? 14.742 10.367 7.414 1 96.5 156 GLN B N 1
ATOM 3830 C CA . GLN B 1 156 ? 14.375 8.969 7.203 1 96.5 156 GLN B CA 1
ATOM 3831 C C . GLN B 1 156 ? 13.773 8.758 5.816 1 96.5 156 GLN B C 1
ATOM 3833 O O . GLN B 1 156 ? 14.062 7.762 5.156 1 96.5 156 GLN B O 1
ATOM 3838 N N . PHE B 1 157 ? 12.906 9.664 5.402 1 97.69 157 PHE B N 1
ATOM 3839 C CA . PHE B 1 157 ? 12.281 9.617 4.086 1 97.69 157 PHE B CA 1
ATOM 3840 C C . PHE B 1 157 ? 13.328 9.539 2.988 1 97.69 157 PHE B C 1
ATOM 3842 O O . PHE B 1 157 ? 13.289 8.641 2.143 1 97.69 157 PHE B O 1
ATOM 3849 N N . LEU B 1 158 ? 14.336 10.43 3.018 1 97.69 158 LEU B N 1
ATOM 3850 C CA . LEU B 1 158 ? 15.383 10.5 2.004 1 97.69 158 LEU B CA 1
ATOM 3851 C C . LEU B 1 158 ? 16.281 9.266 2.055 1 97.69 158 LEU B C 1
ATOM 3853 O O . LEU B 1 158 ? 16.625 8.703 1.016 1 97.69 158 LEU B O 1
ATOM 3857 N N . ASN B 1 159 ? 16.578 8.797 3.219 1 96.19 159 ASN B N 1
ATOM 3858 C CA . ASN B 1 159 ? 17.422 7.605 3.367 1 96.19 159 ASN B CA 1
ATOM 3859 C C . ASN B 1 159 ? 16.703 6.355 2.855 1 96.19 159 ASN B C 1
ATOM 3861 O O . ASN B 1 159 ? 17.344 5.469 2.279 1 96.19 159 ASN B O 1
ATOM 3865 N N . ASP B 1 160 ? 15.406 6.297 3.115 1 96.56 160 ASP B N 1
ATOM 3866 C CA . ASP B 1 160 ? 14.617 5.129 2.738 1 96.56 160 ASP B CA 1
ATOM 3867 C C . ASP B 1 160 ? 14.539 4.984 1.221 1 96.56 160 ASP B C 1
ATOM 3869 O O . ASP B 1 160 ? 14.242 3.902 0.71 1 96.56 160 ASP B O 1
ATOM 3873 N N . MET B 1 161 ? 14.742 6.09 0.442 1 96.25 161 MET B N 1
ATOM 3874 C CA . MET B 1 161 ? 14.68 6.023 -1.015 1 96.25 161 MET B CA 1
ATOM 3875 C C . MET B 1 161 ? 15.719 5.051 -1.564 1 96.25 161 MET B C 1
ATOM 3877 O O . MET B 1 161 ? 15.438 4.312 -2.512 1 96.25 161 MET B O 1
ATOM 3881 N N . ASP B 1 162 ? 16.828 5.059 -0.991 1 94 162 ASP B N 1
ATOM 3882 C CA . ASP B 1 162 ? 17.906 4.121 -1.303 1 94 162 ASP B CA 1
ATOM 3883 C C . ASP B 1 162 ? 18.766 3.848 -0.072 1 94 162 ASP B C 1
ATOM 3885 O O . ASP B 1 162 ? 19.781 4.516 0.148 1 94 162 ASP B O 1
ATOM 3889 N N . PRO B 1 163 ? 18.422 2.809 0.64 1 88.75 163 PRO B N 1
ATOM 3890 C CA . PRO B 1 163 ? 19.125 2.535 1.894 1 88.75 163 PRO B CA 1
ATOM 3891 C C . PRO B 1 163 ? 20.609 2.236 1.685 1 88.75 163 PRO B C 1
ATOM 3893 O O . PRO B 1 163 ? 21.406 2.336 2.625 1 88.75 163 PRO B O 1
ATOM 3896 N N . GLY B 1 164 ? 20.969 1.886 0.615 1 84 164 GLY B N 1
ATOM 3897 C CA . GLY B 1 164 ? 22.359 1.606 0.344 1 84 164 GLY B CA 1
ATOM 3898 C C . GLY B 1 164 ? 23.172 2.854 0.043 1 84 164 GLY B C 1
ATOM 3899 O O . GLY B 1 164 ? 24.406 2.805 -0.01 1 84 164 GLY B O 1
ATOM 3900 N N . LEU B 1 165 ? 22.391 3.855 -0.015 1 81.75 165 LEU B N 1
ATOM 3901 C CA . LEU B 1 165 ? 23.016 5.137 -0.306 1 81.75 165 LEU B CA 1
ATOM 3902 C C . LEU B 1 165 ? 23.047 6.027 0.93 1 81.75 165 LEU B C 1
ATOM 3904 O O . LEU B 1 165 ? 22.328 5.758 1.906 1 81.75 165 LEU B O 1
ATOM 3908 N N . SER B 1 166 ? 23.969 6.891 1.192 1 88.06 166 SER B N 1
ATOM 3909 C CA . SER B 1 166 ? 24.016 8.016 2.117 1 88.06 166 SER B CA 1
ATOM 3910 C C . SER B 1 166 ? 23.828 9.344 1.383 1 88.06 166 SER B C 1
ATOM 3912 O O . SER B 1 166 ? 24.797 10.062 1.146 1 88.06 166 SER B O 1
ATOM 3914 N N . PRO B 1 167 ? 22.531 9.586 1.095 1 95.5 167 PRO B N 1
ATOM 3915 C CA . PRO B 1 167 ? 22.328 10.648 0.117 1 95.5 167 PRO B CA 1
ATOM 3916 C C . PRO B 1 167 ? 22.531 12.047 0.708 1 95.5 167 PRO B C 1
ATOM 3918 O O . PRO B 1 167 ? 22.641 13.023 -0.033 1 95.5 167 PRO B O 1
ATOM 3921 N N . ILE B 1 168 ? 22.594 12.219 1.993 1 97.75 168 ILE B N 1
ATOM 3922 C CA . ILE B 1 168 ? 22.625 13.531 2.635 1 97.75 168 ILE B CA 1
ATOM 3923 C C . ILE B 1 168 ? 24.062 13.859 3.061 1 97.75 168 ILE B C 1
ATOM 3925 O O . ILE B 1 168 ? 24.672 13.125 3.84 1 97.75 168 ILE B O 1
ATOM 3929 N N . LEU B 1 169 ? 24.594 14.938 2.574 1 97.75 169 LEU B N 1
ATOM 3930 C CA . LEU B 1 169 ? 25.922 15.43 2.934 1 97.75 169 LEU B CA 1
ATOM 3931 C C . LEU B 1 169 ? 25.891 16.109 4.293 1 97.75 169 LEU B C 1
ATOM 3933 O O . LEU B 1 169 ? 26.781 15.891 5.125 1 97.75 169 LEU B O 1
ATOM 3937 N N . ARG B 1 170 ? 24.922 16.922 4.484 1 97.88 170 ARG B N 1
ATOM 3938 C CA . ARG B 1 170 ? 24.703 17.625 5.746 1 97.88 170 ARG B CA 1
ATOM 3939 C C . ARG B 1 170 ? 23.297 18.203 5.816 1 97.88 170 ARG B C 1
ATOM 3941 O O . ARG B 1 170 ? 22.625 18.344 4.789 1 97.88 170 ARG B O 1
ATOM 3948 N N . ILE B 1 171 ? 22.875 18.516 7.031 1 98 171 ILE B N 1
ATOM 3949 C CA . ILE B 1 171 ? 21.609 19.188 7.266 1 98 171 ILE B CA 1
ATOM 3950 C C . ILE B 1 171 ? 21.844 20.578 7.832 1 98 171 ILE B C 1
ATOM 3952 O O . ILE B 1 171 ? 22.719 20.766 8.688 1 98 171 ILE B O 1
ATOM 3956 N N . GLU B 1 172 ? 21.203 21.578 7.262 1 98.25 172 GLU B N 1
ATOM 3957 C CA . GLU B 1 172 ? 21.109 22.906 7.844 1 98.25 172 GLU B CA 1
ATOM 3958 C C . GLU B 1 172 ? 19.719 23.172 8.406 1 98.25 172 GLU B C 1
ATOM 3960 O O . GLU B 1 172 ? 18.719 22.875 7.754 1 98.25 172 GLU B O 1
ATOM 3965 N N . THR B 1 173 ? 19.641 23.656 9.648 1 96.94 173 THR B N 1
ATOM 3966 C CA . THR B 1 173 ? 18.312 23.828 10.227 1 96.94 173 THR B CA 1
ATOM 3967 C C . THR B 1 173 ? 18.188 25.188 10.922 1 96.94 173 THR B C 1
ATOM 3969 O O . THR B 1 173 ? 19.172 25.703 11.453 1 96.94 173 THR B O 1
ATOM 3972 N N . VAL B 1 174 ? 17.031 25.75 10.891 1 96.38 174 VAL B N 1
ATOM 3973 C CA . VAL B 1 174 ? 16.719 27.016 11.555 1 96.38 174 VAL B CA 1
ATOM 3974 C C . VAL B 1 174 ? 16.734 26.828 13.07 1 96.38 174 VAL B C 1
ATOM 3976 O O . VAL B 1 174 ? 16.781 27.797 13.82 1 96.38 174 VAL B O 1
ATOM 3979 N N . LEU B 1 175 ? 16.656 25.578 13.492 1 94.81 175 LEU B N 1
ATOM 3980 C CA . LEU B 1 175 ? 16.625 25.266 14.922 1 94.81 175 LEU B CA 1
ATOM 3981 C C . LEU B 1 175 ? 17.969 25.609 15.57 1 94.81 175 LEU B C 1
ATOM 3983 O O . LEU B 1 175 ? 19 25.578 14.914 1 94.81 175 LEU B O 1
ATOM 3987 N N . ASP B 1 176 ? 17.891 25.938 16.812 1 91.88 176 ASP B N 1
ATOM 3988 C CA . ASP B 1 176 ? 19.109 26.109 17.594 1 91.88 176 ASP B CA 1
ATOM 3989 C C . ASP B 1 176 ? 19.609 24.766 18.141 1 91.88 176 ASP B C 1
ATOM 3991 O O . ASP B 1 176 ? 18.906 23.766 18.078 1 91.88 176 ASP B O 1
ATOM 3995 N N . SER B 1 177 ? 20.828 24.719 18.594 1 82.62 177 SER B N 1
ATOM 3996 C CA . SER B 1 177 ? 21.438 23.484 19.047 1 82.62 177 SER B CA 1
ATOM 3997 C C . SER B 1 177 ? 21.031 23.156 20.484 1 82.62 177 SER B C 1
ATOM 3999 O O . SER B 1 177 ? 21.484 22.172 21.047 1 82.62 177 SER B O 1
ATOM 4001 N N . GLY B 1 178 ? 20.172 23.906 21.016 1 77.5 178 GLY B N 1
ATOM 4002 C CA . GLY B 1 178 ? 19.75 23.656 22.391 1 77.5 178 GLY B CA 1
ATOM 4003 C C . GLY B 1 178 ? 18.688 22.562 22.484 1 77.5 178 GLY B C 1
ATOM 4004 O O . GLY B 1 178 ? 18.453 21.828 21.531 1 77.5 178 GLY B O 1
ATOM 4005 N N . HIS B 1 179 ? 18.281 22.266 23.672 1 68.44 179 HIS B N 1
ATOM 4006 C CA . HIS B 1 179 ? 17.141 21.438 24 1 68.44 179 HIS B CA 1
ATOM 4007 C C . HIS B 1 179 ? 17.359 19.984 23.609 1 68.44 179 HIS B C 1
ATOM 4009 O O . HIS B 1 179 ? 16.453 19.328 23.109 1 68.44 179 HIS B O 1
ATOM 4015 N N . GLY B 1 180 ? 18.594 19.484 23.688 1 67.25 180 GLY B N 1
ATOM 4016 C CA . GLY B 1 180 ? 18.844 18.062 23.469 1 67.25 180 GLY B CA 1
ATOM 4017 C C . GLY B 1 180 ? 19.078 17.719 22.016 1 67.25 180 GLY B C 1
ATOM 4018 O O . GLY B 1 180 ? 19.156 16.547 21.656 1 67.25 180 GLY B O 1
ATOM 4019 N N . ARG B 1 181 ? 19.266 18.766 21.25 1 76.56 181 ARG B N 1
ATOM 4020 C CA . ARG B 1 181 ? 19.359 18.516 19.812 1 76.56 181 ARG B CA 1
ATOM 4021 C C . ARG B 1 181 ? 20.797 18.141 19.438 1 76.56 181 ARG B C 1
ATOM 4023 O O . ARG B 1 181 ? 21.047 17.688 18.312 1 76.56 181 ARG B O 1
ATOM 4030 N N . HIS B 1 182 ? 21.562 18.125 20.406 1 71.81 182 HIS B N 1
ATOM 4031 C CA . HIS B 1 182 ? 22.922 17.703 20.156 1 71.81 182 HIS B CA 1
ATOM 4032 C C . HIS B 1 182 ? 22.984 16.219 19.828 1 71.81 182 HIS B C 1
ATOM 4034 O O . HIS B 1 182 ? 23.875 15.773 19.094 1 71.81 182 HIS B O 1
ATOM 4040 N N . GLU B 1 183 ? 22.016 15.523 20.234 1 84.38 183 GLU B N 1
ATOM 4041 C CA . GLU B 1 183 ? 22 14.078 20 1 84.38 183 GLU B CA 1
ATOM 4042 C C . GLU B 1 183 ? 21.516 13.742 18.594 1 84.38 183 GLU B C 1
ATOM 4044 O O . GLU B 1 183 ? 21.734 12.633 18.109 1 84.38 183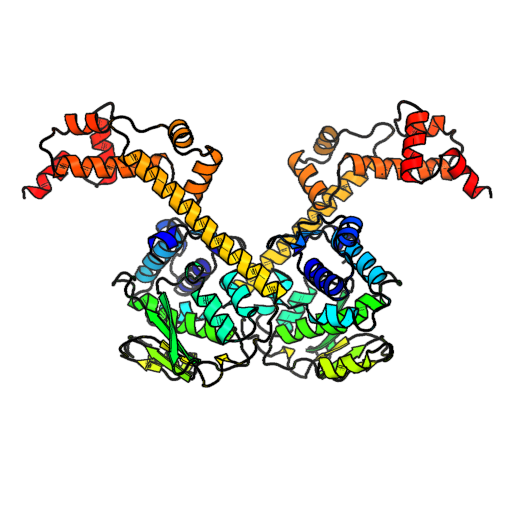 GLU B O 1
ATOM 4049 N N . CYS B 1 184 ? 20.938 14.758 17.984 1 90.19 184 CYS B N 1
ATOM 4050 C CA . CYS B 1 184 ? 20.375 14.492 16.672 1 90.19 184 CYS B CA 1
ATOM 4051 C C . CYS B 1 184 ? 21.469 14.094 15.68 1 90.19 184 CYS B C 1
ATOM 4053 O O . CYS B 1 184 ? 21.281 13.164 14.891 1 90.19 184 CYS B O 1
ATOM 4055 N N . GLU B 1 185 ? 22.594 14.758 15.812 1 90.31 185 GLU B N 1
ATOM 4056 C CA . GLU B 1 185 ? 23.703 14.445 14.914 1 90.31 185 GLU B CA 1
ATOM 4057 C C . GLU B 1 185 ? 24.219 13.023 15.141 1 90.31 185 GLU B C 1
ATOM 4059 O O . GLU B 1 185 ? 24.469 12.297 14.18 1 90.31 185 GLU B O 1
ATOM 4064 N N . ALA B 1 186 ? 24.328 12.703 16.344 1 89.81 186 ALA B N 1
ATOM 4065 C CA . ALA B 1 186 ? 24.828 11.375 16.688 1 89.81 186 ALA B CA 1
ATOM 4066 C C . ALA B 1 186 ? 23.859 10.289 16.234 1 89.81 186 ALA B C 1
ATOM 4068 O O . ALA B 1 186 ? 24.266 9.242 15.742 1 89.81 186 ALA B O 1
ATOM 4069 N N . VAL B 1 187 ? 22.641 10.562 16.359 1 90.88 187 VAL B N 1
ATOM 4070 C CA . VAL B 1 187 ? 21.609 9.578 16.047 1 90.88 187 VAL B CA 1
ATOM 4071 C C . VAL B 1 187 ? 21.5 9.422 14.531 1 90.88 187 VAL B C 1
ATOM 4073 O O . VAL B 1 187 ? 21.406 8.305 14.023 1 90.88 187 VAL B O 1
ATOM 4076 N N . LEU B 1 188 ? 21.609 10.516 13.797 1 93.69 188 LEU B N 1
ATOM 4077 C CA . LEU B 1 188 ? 21.422 10.484 12.352 1 93.69 188 LEU B CA 1
ATOM 4078 C C . LEU B 1 188 ? 22.719 10.117 11.648 1 93.69 188 LEU B C 1
ATOM 4080 O O . LEU B 1 188 ? 22.703 9.641 10.508 1 93.69 188 LEU B O 1
ATOM 4084 N N . GLY B 1 189 ? 23.812 10.414 12.305 1 92.38 189 GLY B N 1
ATOM 4085 C CA . GLY B 1 189 ? 25.109 10.188 11.68 1 92.38 189 GLY B CA 1
ATOM 4086 C C . GLY B 1 189 ? 25.391 11.164 10.555 1 92.38 189 GLY B C 1
ATOM 4087 O O . GLY B 1 189 ? 26.078 10.82 9.594 1 92.38 189 GLY B O 1
ATOM 4088 N N . ILE B 1 190 ? 24.766 12.305 10.516 1 95.25 190 ILE B N 1
ATOM 4089 C CA . ILE B 1 190 ? 24.891 13.344 9.508 1 95.25 190 ILE B CA 1
ATOM 4090 C C . ILE B 1 190 ? 25.203 14.68 10.172 1 95.25 190 ILE B C 1
ATOM 4092 O O . ILE B 1 190 ? 24.578 15.047 11.172 1 95.25 190 ILE B O 1
ATOM 4096 N N . PRO B 1 191 ? 26.25 15.406 9.695 1 95.12 191 PRO B N 1
ATOM 4097 C CA . PRO B 1 191 ? 26.516 16.734 10.258 1 95.12 191 PRO B CA 1
ATOM 4098 C C . PRO B 1 191 ? 25.312 17.656 10.172 1 95.12 191 PRO B C 1
ATOM 4100 O O . PRO B 1 191 ? 24.625 17.688 9.148 1 95.12 191 PRO B O 1
ATOM 4103 N N . ILE B 1 192 ? 25.078 18.422 11.273 1 96.31 192 ILE B N 1
ATOM 4104 C CA . ILE B 1 192 ? 23.969 19.359 11.312 1 96.31 192 ILE B CA 1
ATOM 4105 C C . ILE B 1 192 ? 24.484 20.766 11.641 1 96.31 192 ILE B C 1
ATOM 4107 O O . ILE B 1 192 ? 25.234 20.938 12.602 1 96.31 192 ILE B O 1
ATOM 4111 N N . VAL B 1 193 ? 24.172 21.734 10.773 1 96.38 193 VAL B N 1
ATOM 4112 C CA . VAL B 1 193 ? 24.422 23.156 11.047 1 96.38 193 VAL B CA 1
ATOM 4113 C C . VAL B 1 193 ? 23.172 23.797 11.633 1 96.38 193 VAL B C 1
ATOM 4115 O O . VAL B 1 193 ? 22.172 23.953 10.938 1 96.38 193 VAL B O 1
ATOM 4118 N N . PHE B 1 194 ? 23.234 24.25 12.844 1 95.25 194 PHE B N 1
ATOM 4119 C CA . PHE B 1 194 ? 22.109 24.859 13.531 1 95.25 194 PHE B CA 1
ATOM 4120 C C . PHE B 1 194 ? 22.078 26.359 13.289 1 95.25 194 PHE B C 1
ATOM 4122 O O . PHE B 1 194 ? 23.031 26.938 12.773 1 95.25 194 PHE B O 1
ATOM 4129 N N . ASP B 1 195 ? 20.969 26.969 13.539 1 95.25 195 ASP B N 1
ATOM 4130 C CA . ASP B 1 195 ? 20.75 28.406 13.43 1 95.25 195 ASP B CA 1
ATOM 4131 C C . ASP B 1 195 ? 20.953 28.891 12 1 95.25 195 ASP B C 1
ATOM 4133 O O . ASP B 1 195 ? 21.516 29.969 11.773 1 95.25 195 ASP B O 1
ATOM 4137 N N . ALA B 1 196 ? 20.719 28.047 11.055 1 97.19 196 ALA B N 1
ATOM 4138 C CA . ALA B 1 196 ? 20.75 28.422 9.648 1 97.19 196 ALA B CA 1
ATOM 4139 C C . ALA B 1 196 ? 19.516 29.234 9.266 1 97.19 196 ALA B C 1
ATOM 4141 O O . ALA B 1 196 ? 18.5 29.219 9.977 1 97.19 196 ALA B O 1
ATOM 4142 N N . PRO B 1 197 ? 19.578 30.016 8.195 1 96.31 197 PRO B N 1
ATOM 4143 C CA . PRO B 1 197 ? 18.438 30.828 7.789 1 96.31 197 PRO B CA 1
ATOM 4144 C C . PRO B 1 197 ? 17.266 30 7.293 1 96.31 197 PRO B C 1
ATOM 4146 O O . PRO B 1 197 ? 16.109 30.438 7.371 1 96.31 197 PRO B O 1
ATOM 4149 N N . VAL B 1 198 ? 17.578 28.812 6.73 1 96.69 198 VAL B N 1
ATOM 4150 C CA . VAL B 1 198 ? 16.562 27.906 6.203 1 96.69 198 VAL B CA 1
ATOM 4151 C C . VAL B 1 198 ? 16.953 26.469 6.527 1 96.69 198 VAL B C 1
ATOM 4153 O O . VAL B 1 198 ? 18.141 26.141 6.629 1 96.69 198 VAL B O 1
ATOM 4156 N N . THR B 1 199 ? 15.922 25.672 6.797 1 98.12 199 THR B N 1
ATOM 4157 C CA . THR B 1 199 ? 16.188 24.25 6.957 1 98.12 199 THR B CA 1
ATOM 4158 C C . THR B 1 199 ? 16.266 23.562 5.602 1 98.12 199 THR B C 1
ATOM 4160 O O . THR B 1 199 ? 15.344 23.672 4.785 1 98.12 199 THR B O 1
ATOM 4163 N N . ARG B 1 200 ? 17.359 22.875 5.367 1 98.5 200 ARG B N 1
ATOM 4164 C CA . ARG B 1 200 ? 17.531 22.156 4.113 1 98.5 200 ARG B CA 1
ATOM 4165 C C . ARG B 1 200 ? 18.438 20.938 4.293 1 98.5 200 ARG B C 1
ATOM 4167 O O . ARG B 1 200 ? 19.297 20.922 5.184 1 98.5 200 ARG B O 1
ATOM 4174 N N . TRP B 1 201 ? 18.188 19.906 3.586 1 98.56 201 TRP B N 1
ATOM 4175 C CA . TRP B 1 201 ? 19.016 18.703 3.455 1 98.56 201 TRP B CA 1
ATOM 4176 C C . TRP B 1 201 ? 19.891 18.766 2.207 1 98.56 201 TRP B C 1
ATOM 4178 O O . TRP B 1 201 ? 19.391 18.641 1.086 1 98.56 201 TRP B O 1
ATOM 4188 N N . ILE B 1 202 ? 21.172 19.016 2.396 1 98.69 202 ILE B N 1
ATOM 4189 C CA . ILE B 1 202 ? 22.125 19.094 1.295 1 98.69 202 ILE B CA 1
ATOM 4190 C C . ILE B 1 202 ? 22.484 17.688 0.818 1 98.69 202 ILE B C 1
ATOM 4192 O O . ILE B 1 202 ? 22.906 16.859 1.615 1 98.69 202 ILE B O 1
ATOM 4196 N N . LEU B 1 203 ? 22.359 17.516 -0.456 1 98.25 203 LEU B N 1
ATOM 4197 C CA . LEU B 1 203 ? 22.516 16.172 -1.01 1 98.25 203 LEU B CA 1
ATOM 4198 C C . LEU B 1 203 ? 23.969 15.93 -1.434 1 98.25 203 LEU B C 1
ATOM 4200 O O . LEU B 1 203 ? 24.672 16.875 -1.791 1 98.25 203 LEU B O 1
ATOM 4204 N N . MET B 1 204 ? 24.406 14.641 -1.346 1 97.25 204 MET B N 1
ATOM 4205 C CA . MET B 1 204 ? 25.688 14.242 -1.916 1 97.25 204 MET B CA 1
ATOM 4206 C C . MET B 1 204 ? 25.734 14.531 -3.412 1 97.25 204 MET B C 1
ATOM 4208 O O . MET B 1 204 ? 24.75 14.297 -4.125 1 97.25 204 MET B O 1
ATOM 4212 N N . PRO B 1 205 ? 26.891 15.047 -3.859 1 94.44 205 PRO B N 1
ATOM 4213 C CA . PRO B 1 205 ? 27 15.328 -5.293 1 94.44 205 PRO B CA 1
ATOM 4214 C C . PRO B 1 205 ? 26.75 14.094 -6.156 1 94.44 205 PRO B C 1
ATOM 4216 O O . PRO B 1 205 ? 27.281 13.016 -5.875 1 94.44 205 PRO B O 1
ATOM 4219 N N . GLY B 1 206 ? 25.859 14.266 -7.117 1 93.25 206 GLY B N 1
ATOM 4220 C CA . GLY B 1 206 ? 25.641 13.219 -8.102 1 93.25 206 GLY B CA 1
ATOM 4221 C C . GLY B 1 206 ? 24.578 12.227 -7.672 1 93.25 206 GLY B C 1
ATOM 4222 O O . GLY B 1 206 ? 24.156 11.375 -8.461 1 93.25 206 GLY B O 1
ATOM 4223 N N . VAL B 1 207 ? 24.062 12.32 -6.441 1 96.19 207 VAL B N 1
ATOM 4224 C CA . VAL B 1 207 ? 23.156 11.312 -5.902 1 96.19 207 VAL B CA 1
ATOM 4225 C C . VAL B 1 207 ? 21.844 11.32 -6.699 1 96.19 207 VAL B C 1
ATOM 4227 O O . VAL B 1 207 ? 21.203 10.273 -6.859 1 96.19 207 VAL B O 1
ATOM 4230 N N . THR B 1 208 ? 21.484 12.406 -7.258 1 96 208 THR B N 1
ATOM 4231 C CA . THR B 1 208 ? 20.203 12.547 -7.945 1 96 208 THR B CA 1
ATOM 4232 C C . THR B 1 208 ? 20.188 11.727 -9.234 1 96 208 THR B C 1
ATOM 4234 O O . THR B 1 208 ? 19.109 11.422 -9.758 1 96 208 THR B O 1
ATOM 4237 N N . ARG B 1 209 ? 21.328 11.352 -9.781 1 95.5 209 ARG B N 1
ATOM 4238 C CA . ARG B 1 209 ? 21.406 10.586 -11.016 1 95.5 209 ARG B CA 1
ATOM 4239 C C . ARG B 1 209 ? 21.391 9.086 -10.734 1 95.5 209 ARG B C 1
ATOM 4241 O O . ARG B 1 209 ? 21.219 8.273 -11.648 1 95.5 209 ARG B O 1
ATOM 4248 N N . ALA B 1 210 ? 21.531 8.734 -9.477 1 95.62 210 ALA B N 1
ATOM 4249 C CA . ALA B 1 210 ? 21.578 7.324 -9.109 1 95.62 210 ALA B CA 1
ATOM 4250 C C . ALA B 1 210 ? 20.234 6.641 -9.336 1 95.62 210 ALA B C 1
ATOM 4252 O O . ALA B 1 210 ? 19.188 7.18 -8.969 1 95.62 210 ALA B O 1
ATOM 4253 N N . PRO B 1 211 ? 20.25 5.473 -9.961 1 95.88 211 PRO B N 1
ATOM 4254 C CA . PRO B 1 211 ? 19.016 4.711 -10.078 1 95.88 211 PRO B CA 1
ATOM 4255 C C . PRO B 1 211 ? 18.484 4.223 -8.727 1 95.88 211 PRO B C 1
ATOM 4257 O O . PRO B 1 211 ? 19.281 3.861 -7.855 1 95.88 211 PRO B O 1
ATOM 4260 N N . LEU B 1 212 ? 17.203 4.227 -8.547 1 96.25 212 LEU B N 1
ATOM 4261 C CA . LEU B 1 212 ? 16.625 3.666 -7.332 1 96.25 212 LEU B CA 1
ATOM 4262 C C . LEU B 1 212 ? 16.5 2.15 -7.438 1 96.25 212 LEU B C 1
ATOM 4264 O O . LEU B 1 212 ? 16.172 1.62 -8.5 1 96.25 212 LEU B O 1
ATOM 4268 N N . PRO B 1 213 ? 16.719 1.472 -6.379 1 93.69 213 PRO B N 1
ATOM 4269 C CA . PRO B 1 213 ? 16.828 0.011 -6.41 1 93.69 213 PRO B CA 1
ATOM 4270 C C . PRO B 1 213 ? 15.531 -0.671 -6.812 1 93.69 213 PRO B C 1
ATOM 4272 O O . PRO B 1 213 ? 15.547 -1.748 -7.414 1 93.69 213 PRO B O 1
ATOM 4275 N N . MET B 1 214 ? 14.375 -0.071 -6.512 1 94.44 214 MET B N 1
ATOM 4276 C CA . MET B 1 214 ? 13.102 -0.717 -6.82 1 94.44 214 MET B CA 1
ATOM 4277 C C . MET B 1 214 ? 12.383 0.003 -7.957 1 94.44 214 MET B C 1
ATOM 4279 O O . MET B 1 214 ? 11.156 -0.037 -8.047 1 94.44 214 MET B O 1
ATOM 4283 N N . ALA B 1 215 ? 13.195 0.663 -8.797 1 96.88 215 ALA B N 1
ATOM 4284 C CA . ALA B 1 215 ? 12.648 1.355 -9.961 1 96.88 215 ALA B CA 1
ATOM 4285 C C . ALA B 1 215 ? 11.797 0.416 -10.812 1 96.88 215 ALA B C 1
ATOM 4287 O O . ALA B 1 215 ? 12.195 -0.72 -11.078 1 96.88 215 ALA B O 1
ATOM 4288 N N . SER B 1 216 ? 10.625 0.84 -11.133 1 96.88 216 SER B N 1
ATOM 4289 C CA . SER B 1 216 ? 9.656 0.096 -11.938 1 96.88 216 SER B CA 1
ATOM 4290 C C . SER B 1 216 ? 8.68 1.034 -12.633 1 96.88 216 SER B C 1
ATOM 4292 O O . SER B 1 216 ? 7.805 1.619 -11.992 1 96.88 216 SER B O 1
ATOM 4294 N N . PRO B 1 217 ? 8.82 1.109 -13.945 1 94.62 217 PRO B N 1
ATOM 4295 C CA . PRO B 1 217 ? 7.891 1.986 -14.664 1 94.62 217 PRO B CA 1
ATOM 4296 C C . PRO B 1 217 ? 6.426 1.618 -14.43 1 94.62 217 PRO B C 1
ATOM 4298 O O . PRO B 1 217 ? 5.574 2.504 -14.32 1 94.62 217 PRO B O 1
ATOM 4301 N N . LEU B 1 218 ? 6.129 0.36 -14.32 1 94.62 218 LEU B N 1
ATOM 4302 C CA . LEU B 1 218 ? 4.758 -0.094 -14.109 1 94.62 218 LEU B CA 1
ATOM 4303 C C . LEU B 1 218 ? 4.25 0.333 -12.734 1 94.62 218 LEU B C 1
ATOM 4305 O O . LEU B 1 218 ? 3.131 0.836 -12.609 1 94.62 218 LEU B O 1
ATOM 4309 N N . LEU B 1 219 ? 5.059 0.118 -11.75 1 95.69 219 LEU B N 1
ATOM 4310 C CA . LEU B 1 219 ? 4.648 0.494 -10.398 1 95.69 219 LEU B CA 1
ATOM 4311 C C . LEU B 1 219 ? 4.578 2.01 -10.258 1 95.69 219 LEU B C 1
ATOM 4313 O O . LEU B 1 219 ? 3.707 2.531 -9.555 1 95.69 219 LEU B O 1
ATOM 4317 N N . GLU B 1 220 ? 5.547 2.715 -10.828 1 95.5 220 GLU B N 1
ATOM 4318 C CA . GLU B 1 220 ? 5.504 4.172 -10.812 1 95.5 220 GLU B CA 1
ATOM 4319 C C . GLU B 1 220 ? 4.195 4.695 -11.391 1 95.5 220 GLU B C 1
ATOM 4321 O O . GLU B 1 220 ? 3.594 5.625 -10.852 1 95.5 220 GLU B O 1
ATOM 4326 N N . GLU B 1 221 ? 3.785 4.109 -12.477 1 94.25 221 GLU B N 1
ATOM 4327 C CA . GLU B 1 221 ? 2.514 4.48 -13.086 1 94.25 221 GLU B CA 1
ATOM 4328 C C . GLU B 1 221 ? 1.345 4.195 -12.148 1 94.25 221 GLU B C 1
ATOM 4330 O O . GLU B 1 221 ? 0.474 5.047 -11.961 1 94.25 221 GLU B O 1
ATOM 4335 N N . THR B 1 222 ? 1.342 3.057 -11.602 1 94.81 222 THR B N 1
ATOM 4336 C CA . THR B 1 222 ? 0.267 2.627 -10.719 1 94.81 222 THR B CA 1
ATOM 4337 C C . THR B 1 222 ? 0.136 3.572 -9.523 1 94.81 222 THR B C 1
ATOM 4339 O O . THR B 1 222 ? -0.934 4.137 -9.289 1 94.81 222 THR B O 1
ATOM 4342 N N . TYR B 1 223 ? 1.211 3.744 -8.867 1 96.5 223 TYR B N 1
ATOM 4343 C CA . TYR B 1 223 ? 1.148 4.52 -7.629 1 96.5 223 TYR B CA 1
ATOM 4344 C C . TYR B 1 223 ? 1.047 6.012 -7.926 1 96.5 223 TYR B C 1
ATOM 4346 O O . TYR B 1 223 ? 0.454 6.766 -7.152 1 96.5 223 TYR B O 1
ATOM 4354 N N . GLY B 1 224 ? 1.646 6.453 -9.031 1 96.12 224 GLY B N 1
ATOM 4355 C CA . GLY B 1 224 ? 1.416 7.82 -9.461 1 96.12 224 GLY B CA 1
ATOM 4356 C C . GLY B 1 224 ? -0.049 8.133 -9.703 1 96.12 224 GLY B C 1
ATOM 4357 O O . GLY B 1 224 ? -0.552 9.164 -9.258 1 96.12 224 GLY B O 1
ATOM 4358 N N . LYS B 1 225 ? -0.718 7.246 -10.414 1 94.69 225 LYS B N 1
ATOM 4359 C CA . LYS B 1 225 ? -2.15 7.391 -10.664 1 94.69 225 LYS B CA 1
ATOM 4360 C C . LYS B 1 225 ? -2.938 7.395 -9.352 1 94.69 225 LYS B C 1
ATOM 4362 O O . LYS B 1 225 ? -3.885 8.164 -9.195 1 94.69 225 LYS B O 1
ATOM 4367 N N . LEU B 1 226 ? -2.574 6.555 -8.461 1 94.44 226 LEU B N 1
ATOM 4368 C CA . LEU B 1 226 ? -3.256 6.496 -7.172 1 94.44 226 LEU B CA 1
ATOM 4369 C C . LEU B 1 226 ? -3.082 7.805 -6.406 1 94.44 226 LEU B C 1
ATOM 4371 O O . LEU B 1 226 ? -4.039 8.32 -5.824 1 94.44 226 LEU B O 1
ATOM 4375 N N . CYS B 1 227 ? -1.868 8.336 -6.359 1 95.06 227 CYS B N 1
ATOM 4376 C CA . CYS B 1 227 ? -1.627 9.617 -5.707 1 95.06 227 CYS B CA 1
ATOM 4377 C C . CYS B 1 227 ? -2.49 10.711 -6.328 1 95.06 227 CYS B C 1
ATOM 4379 O O . CYS B 1 227 ? -3.137 11.477 -5.609 1 95.06 227 CYS B O 1
ATOM 4381 N N . ALA B 1 228 ? -2.498 10.742 -7.664 1 92.62 228 ALA B N 1
ATOM 4382 C CA . ALA B 1 228 ? -3.289 11.75 -8.375 1 92.62 228 ALA B CA 1
ATOM 4383 C C . ALA B 1 228 ? -4.77 11.625 -8.023 1 92.62 228 ALA B C 1
ATOM 4385 O O . ALA B 1 228 ? -5.445 12.641 -7.812 1 92.62 228 ALA B O 1
ATOM 4386 N N . ARG B 1 229 ? -5.215 10.453 -7.934 1 90.88 229 ARG B N 1
ATOM 4387 C CA . ARG B 1 229 ? -6.609 10.203 -7.59 1 90.88 229 ARG B CA 1
ATOM 4388 C C . ARG B 1 229 ? -6.926 10.695 -6.184 1 90.88 229 ARG B C 1
ATOM 4390 O O . ARG B 1 229 ? -7.977 11.297 -5.949 1 90.88 229 ARG B O 1
ATOM 4397 N N . LEU B 1 230 ? -6.082 10.406 -5.262 1 89.62 230 LEU B N 1
ATOM 4398 C CA . LEU B 1 230 ? -6.277 10.836 -3.881 1 89.62 230 LEU B CA 1
ATOM 4399 C C . LEU B 1 230 ? -6.352 12.352 -3.785 1 89.62 230 LEU B C 1
ATOM 4401 O O . LEU B 1 230 ? -7.203 12.891 -3.074 1 89.62 230 LEU B O 1
ATOM 4405 N N . ILE B 1 231 ? -5.508 13.008 -4.457 1 88.75 231 ILE B N 1
ATOM 4406 C CA . ILE B 1 231 ? -5.488 14.469 -4.461 1 88.75 231 ILE B CA 1
ATOM 4407 C C . ILE B 1 231 ? -6.762 15 -5.113 1 88.75 231 ILE B C 1
ATOM 4409 O O . ILE B 1 231 ? -7.379 15.938 -4.605 1 88.75 231 ILE B O 1
ATOM 4413 N N . GLU B 1 232 ? -7.141 14.375 -6.242 1 86.06 232 GLU B N 1
ATOM 4414 C CA . GLU B 1 232 ? -8.352 14.797 -6.941 1 86.06 232 GLU B CA 1
ATOM 4415 C C . GLU B 1 232 ? -9.586 14.602 -6.062 1 86.06 232 GLU B C 1
ATOM 4417 O O . GLU B 1 232 ? -10.484 15.445 -6.047 1 86.06 232 GLU B O 1
ATOM 4422 N N . GLU B 1 233 ? -9.609 13.516 -5.426 1 83.75 233 GLU B N 1
ATOM 4423 C CA . GLU B 1 233 ? -10.734 13.242 -4.527 1 83.75 233 GLU B CA 1
ATOM 4424 C C . GLU B 1 233 ? -10.82 14.289 -3.424 1 83.75 233 GLU B C 1
ATOM 4426 O O . GLU B 1 233 ? -11.914 14.719 -3.055 1 83.75 233 GLU B O 1
ATOM 4431 N N . ALA B 1 234 ? -9.719 14.617 -2.883 1 83.5 234 ALA B N 1
ATOM 4432 C CA . ALA B 1 234 ? -9.68 15.656 -1.859 1 83.5 234 ALA B CA 1
ATOM 4433 C C . ALA B 1 234 ? -10.148 17 -2.424 1 83.5 234 ALA B C 1
ATOM 4435 O O . ALA B 1 234 ? -10.883 17.734 -1.764 1 83.5 234 ALA B O 1
ATOM 4436 N N . ARG B 1 235 ? -9.727 17.312 -3.572 1 79.19 235 ARG B N 1
ATOM 4437 C CA . ARG B 1 235 ? -10.109 18.547 -4.238 1 79.19 235 ARG B CA 1
ATOM 4438 C C . ARG B 1 235 ? -11.617 18.609 -4.469 1 79.19 235 ARG B C 1
ATOM 4440 O O . ARG B 1 235 ? -12.258 19.625 -4.203 1 79.19 235 ARG B O 1
ATOM 4447 N N . VAL B 1 236 ? -12.164 17.531 -4.973 1 76.69 236 VAL B N 1
ATOM 4448 C CA . VAL B 1 236 ? -13.594 17.453 -5.25 1 76.69 236 VAL B CA 1
ATOM 4449 C C . VAL B 1 236 ? -14.383 17.594 -3.949 1 76.69 236 VAL B C 1
ATOM 4451 O O . VAL B 1 236 ? -15.383 18.312 -3.9 1 76.69 236 VAL B O 1
ATOM 4454 N N . SER B 1 237 ? -13.891 16.906 -3.025 1 78.44 237 SER B N 1
ATOM 4455 C CA . SER B 1 237 ? -14.547 17.016 -1.725 1 78.44 237 SER B CA 1
ATOM 4456 C C . SER B 1 237 ? -14.523 18.453 -1.214 1 78.44 237 SER B C 1
ATOM 4458 O O . SER B 1 237 ? -15.523 18.953 -0.691 1 78.44 237 SER B O 1
ATOM 4460 N N . ASP B 1 238 ? -13.438 19.062 -1.35 1 78.31 238 ASP B N 1
ATOM 4461 C CA . ASP B 1 238 ? -13.289 20.453 -0.931 1 78.31 238 ASP B CA 1
ATOM 4462 C C . ASP B 1 238 ? -14.188 21.375 -1.748 1 78.31 238 ASP B C 1
ATOM 4464 O O . ASP B 1 238 ? -14.781 22.312 -1.209 1 78.31 238 ASP B O 1
ATOM 4468 N N . GLU B 1 239 ? -14.242 21.078 -2.977 1 80.5 239 GLU B N 1
ATOM 4469 C CA . GLU B 1 239 ? -15.086 21.891 -3.863 1 80.5 239 GLU B CA 1
ATOM 4470 C C . GLU B 1 239 ? -16.562 21.766 -3.488 1 80.5 239 GLU B C 1
ATOM 4472 O O . GLU B 1 239 ? -17.281 22.75 -3.469 1 80.5 239 GLU B O 1
ATOM 4477 N N . VAL B 1 240 ? -16.984 20.594 -3.25 1 84.19 240 VAL B N 1
ATOM 4478 C CA . VAL B 1 240 ? -18.375 20.359 -2.875 1 84.19 240 VAL B CA 1
ATOM 4479 C C . VAL B 1 240 ? -18.688 21.094 -1.57 1 84.19 240 VAL B C 1
ATOM 4481 O O . VAL B 1 240 ? -19.734 21.75 -1.455 1 84.19 240 VAL B O 1
ATOM 4484 N N . VAL B 1 241 ? -17.812 20.984 -0.696 1 82.5 241 VAL B N 1
ATOM 4485 C CA . VAL B 1 241 ? -18 21.641 0.593 1 82.5 241 VAL B CA 1
ATOM 4486 C C . VAL B 1 241 ? -18 23.156 0.408 1 82.5 241 VAL B C 1
ATOM 4488 O O . VAL B 1 241 ? -18.812 23.875 0.99 1 82.5 241 VAL B O 1
ATOM 4491 N N . SER B 1 242 ? -17.062 23.562 -0.41 1 80.19 242 SER B N 1
ATOM 4492 C CA . SER B 1 242 ? -16.969 24.984 -0.705 1 80.19 242 SER B CA 1
ATOM 4493 C C . SER B 1 242 ? -18.219 25.484 -1.424 1 80.19 242 SER B C 1
ATOM 4495 O O . SER B 1 242 ? -18.734 26.562 -1.114 1 80.19 242 SER B O 1
ATOM 4497 N N . GLN B 1 243 ? -18.672 24.719 -2.328 1 84.12 243 GLN B N 1
ATOM 4498 C CA . GLN B 1 243 ? -19.875 25.078 -3.07 1 84.12 243 GLN B CA 1
ATOM 4499 C C . GLN B 1 243 ? -21.094 25.094 -2.16 1 84.12 243 GLN B C 1
ATOM 4501 O O . GLN B 1 243 ? -21.953 25.984 -2.268 1 84.12 243 GLN B O 1
ATOM 4506 N N . LEU B 1 244 ? -21.156 24.141 -1.352 1 87.25 244 LEU B N 1
ATOM 4507 C CA . LEU B 1 244 ? -22.25 24.094 -0.393 1 87.25 244 LEU B CA 1
ATOM 4508 C C . LEU B 1 244 ? -22.203 25.312 0.522 1 87.25 244 LEU B C 1
ATOM 4510 O O . LEU B 1 244 ? -23.234 25.953 0.759 1 87.25 244 LEU B O 1
ATOM 4514 N N . TYR B 1 245 ? -21.109 25.625 0.951 1 82.56 245 TYR B N 1
ATOM 4515 C CA . TYR B 1 245 ? -20.922 26.797 1.804 1 82.56 245 TYR B CA 1
ATOM 4516 C C . TYR B 1 245 ? -21.375 28.062 1.089 1 82.56 245 TYR B C 1
ATOM 4518 O O . TYR B 1 245 ? -22.109 28.875 1.649 1 82.56 245 TYR B O 1
ATOM 4526 N N . ALA B 1 246 ? -20.922 28.172 -0.065 1 81.75 246 ALA B N 1
ATOM 4527 C CA . ALA B 1 246 ? -21.297 29.344 -0.859 1 81.75 246 ALA B CA 1
ATOM 4528 C C . ALA B 1 246 ? -22.797 29.422 -1.069 1 81.75 246 ALA B C 1
ATOM 4530 O O . ALA B 1 246 ? -23.391 30.5 -1.007 1 81.75 246 ALA B O 1
ATOM 4531 N N . LEU B 1 247 ? -23.359 28.297 -1.361 1 86 247 LEU B N 1
ATOM 4532 C CA . LEU B 1 247 ? -24.812 28.219 -1.546 1 86 247 LEU B CA 1
ATOM 4533 C C . LEU B 1 247 ? -25.547 28.641 -0.281 1 86 247 LEU B C 1
ATOM 4535 O O . LEU B 1 247 ? -26.516 29.406 -0.348 1 86 247 LEU B O 1
ATOM 4539 N N . LEU B 1 248 ? -25.078 28.219 0.825 1 86.69 248 LEU B N 1
ATOM 4540 C CA . LEU B 1 248 ? -25.703 28.531 2.104 1 86.69 248 LEU B CA 1
ATOM 4541 C C . LEU B 1 248 ? -25.547 30.016 2.434 1 86.69 248 LEU B C 1
ATOM 4543 O O . LEU B 1 248 ? -26.484 30.641 2.932 1 86.69 248 LEU B O 1
ATOM 4547 N N . VAL B 1 249 ? -24.453 30.594 2.119 1 80.69 249 VAL B N 1
ATOM 4548 C CA . VAL B 1 249 ? -24.172 32 2.379 1 80.69 249 VAL B CA 1
ATOM 4549 C C . VAL B 1 249 ? -25.094 32.875 1.53 1 80.69 249 VAL B C 1
ATOM 4551 O O . VAL B 1 249 ? -25.578 33.906 1.991 1 80.69 249 VAL B O 1
ATOM 4554 N N . ARG B 1 250 ? -25.281 32.375 0.364 1 79.75 250 ARG B N 1
ATOM 4555 C CA . ARG B 1 250 ? -26.094 33.156 -0.571 1 79.75 250 ARG B CA 1
ATOM 4556 C C . ARG B 1 250 ? -27.578 33 -0.256 1 79.75 250 ARG B C 1
ATOM 4558 O O . ARG B 1 250 ? -28.406 33.781 -0.719 1 79.75 250 ARG B O 1
ATOM 4565 N N . SER B 1 251 ? -27.781 32 0.426 1 77.81 251 SER B N 1
ATOM 4566 C CA . SER B 1 251 ? -29.188 31.734 0.739 1 77.81 251 SER B CA 1
ATOM 4567 C C . SER B 1 251 ? -29.734 32.812 1.681 1 77.81 251 SER B C 1
ATOM 4569 O O . SER B 1 251 ? -29.031 33.281 2.561 1 77.81 251 SER B O 1
ATOM 4571 N N . ALA B 1 252 ? -30.844 33.469 1.332 1 65.69 252 ALA B N 1
ATOM 4572 C CA . ALA B 1 252 ? -31.484 34.531 2.111 1 65.69 252 ALA B CA 1
ATOM 4573 C C . ALA B 1 252 ? -31.906 34.031 3.486 1 65.69 252 ALA B C 1
ATOM 4575 O O . ALA B 1 252 ? -31.156 33.312 4.145 1 65.69 252 ALA B O 1
ATOM 4576 N N . ARG B 1 253 ? -33.125 34.281 3.943 1 62.97 253 ARG B N 1
ATOM 4577 C CA . ARG B 1 253 ? -33.688 34 5.258 1 62.97 253 ARG B CA 1
ATOM 4578 C C . ARG B 1 253 ? -33.844 32.5 5.461 1 62.97 253 ARG B C 1
ATOM 4580 O O . ARG B 1 253 ? -33.469 31.969 6.508 1 62.97 253 ARG B O 1
ATOM 4587 N N . ARG B 1 254 ? -34.156 31.734 4.406 1 77.62 254 ARG B N 1
ATOM 4588 C CA . ARG B 1 254 ? -34.406 30.312 4.531 1 77.62 254 ARG B CA 1
ATOM 4589 C C . ARG B 1 254 ? -33.281 29.484 3.92 1 77.62 254 ARG B C 1
ATOM 4591 O O . ARG B 1 254 ? -33 29.594 2.721 1 77.62 254 ARG B O 1
ATOM 4598 N N . PHE B 1 255 ? -32.594 28.75 4.82 1 87.44 255 PHE B N 1
ATOM 4599 C CA . PHE B 1 255 ? -31.578 27.828 4.32 1 87.44 255 PHE B CA 1
ATOM 4600 C C . PHE B 1 255 ? -32.25 26.641 3.621 1 87.44 255 PHE B C 1
ATOM 4602 O O . PHE B 1 255 ? -33.25 26.125 4.074 1 87.44 255 PHE B O 1
ATOM 4609 N N . PRO B 1 256 ? -31.672 26.25 2.545 1 89.38 256 PRO B N 1
ATOM 4610 C CA . PRO B 1 256 ? -32.219 25.062 1.888 1 89.38 256 PRO B CA 1
ATOM 4611 C C . PRO B 1 256 ? -32 23.797 2.719 1 89.38 256 PRO B C 1
ATOM 4613 O O . PRO B 1 256 ? -31.062 23.703 3.496 1 89.38 256 PRO B O 1
ATOM 4616 N N . SER B 1 257 ? -33 22.922 2.541 1 91.25 257 SER B N 1
ATOM 4617 C CA . SER B 1 257 ? -32.812 21.578 3.064 1 91.25 257 SER B CA 1
ATOM 4618 C C . SER B 1 257 ? -31.719 20.844 2.285 1 91.25 257 SER B C 1
ATOM 4620 O O . SER B 1 257 ? -31.281 21.312 1.228 1 91.25 257 SER B O 1
ATOM 4622 N N . ALA B 1 258 ? -31.234 19.719 2.826 1 92.25 258 ALA B N 1
ATOM 4623 C CA . ALA B 1 258 ? -30.203 18.938 2.152 1 92.25 258 ALA B CA 1
ATOM 4624 C C . ALA B 1 258 ? -30.656 18.5 0.763 1 92.25 258 ALA B C 1
ATOM 4626 O O . ALA B 1 258 ? -29.938 18.672 -0.217 1 92.25 258 ALA B O 1
ATOM 4627 N N . PRO B 1 259 ? -31.891 18.031 0.627 1 92.88 259 PRO B N 1
ATOM 4628 C CA . PRO B 1 259 ? -32.344 17.672 -0.714 1 92.88 259 PRO B CA 1
ATOM 4629 C C . PRO B 1 259 ? -32.406 18.859 -1.662 1 92.88 259 PRO B C 1
ATOM 4631 O O . PRO B 1 259 ? -32.062 18.734 -2.842 1 92.88 259 PRO B O 1
ATOM 4634 N N . GLU B 1 260 ? -32.844 20 -1.155 1 91.56 260 GLU B N 1
ATOM 4635 C CA . GLU B 1 260 ? -32.875 21.203 -1.971 1 91.56 260 GLU B CA 1
ATOM 4636 C C . GLU B 1 260 ? -31.484 21.625 -2.41 1 91.56 260 GLU B C 1
ATOM 4638 O O . GLU B 1 260 ? -31.266 22 -3.568 1 91.56 260 GLU B O 1
ATOM 4643 N N . ALA B 1 261 ? -30.609 21.594 -1.446 1 92.56 261 ALA B N 1
ATOM 4644 C CA . ALA B 1 261 ? -29.234 21.953 -1.755 1 92.56 261 ALA B CA 1
ATOM 4645 C C . ALA B 1 261 ? -28.656 21.031 -2.822 1 92.56 261 ALA B C 1
ATOM 4647 O O . ALA B 1 261 ? -27.953 21.469 -3.725 1 92.56 261 ALA B O 1
ATOM 4648 N N . CYS B 1 262 ? -28.875 19.766 -2.74 1 93.5 262 CYS B N 1
ATOM 4649 C CA . CYS B 1 262 ? -28.406 18.781 -3.701 1 93.5 262 CYS B CA 1
ATOM 4650 C C . CYS B 1 262 ? -28.906 19.094 -5.105 1 93.5 262 CYS B C 1
ATOM 4652 O O . CYS B 1 262 ? -28.141 19.031 -6.07 1 93.5 262 CYS B O 1
ATOM 4654 N N . ARG B 1 263 ? -30.156 19.422 -5.156 1 91.69 263 ARG B N 1
ATOM 4655 C CA . ARG B 1 263 ? -30.75 19.781 -6.441 1 91.69 263 ARG B CA 1
ATOM 4656 C C . ARG B 1 263 ? -30.047 21.016 -7.027 1 91.69 263 ARG B C 1
ATOM 4658 O O . ARG B 1 263 ? -29.75 21.047 -8.227 1 91.69 263 ARG B O 1
ATOM 4665 N N . MET B 1 264 ? -29.797 21.938 -6.223 1 89.94 264 MET B N 1
ATOM 4666 C CA . MET B 1 264 ? -29.172 23.188 -6.664 1 89.94 264 MET B CA 1
ATOM 4667 C C . MET B 1 264 ? -27.734 22.953 -7.102 1 89.94 264 MET B C 1
ATOM 4669 O O . MET B 1 264 ? -27.234 23.625 -7.996 1 89.94 264 MET B O 1
ATOM 4673 N N . LEU B 1 265 ? -27.078 22.047 -6.477 1 91.81 265 LEU B N 1
ATOM 4674 C CA . LEU B 1 265 ? -25.672 21.781 -6.754 1 91.81 265 LEU B CA 1
ATOM 4675 C C . LEU B 1 265 ? -25.516 20.672 -7.797 1 91.81 265 LEU B C 1
ATOM 4677 O O . LEU B 1 265 ? -24.406 20.391 -8.25 1 91.81 265 LEU B O 1
ATOM 4681 N N . GLY B 1 266 ? -26.641 20.031 -8.117 1 92.62 266 GLY B N 1
ATOM 4682 C CA . GLY B 1 266 ? -26.578 18.938 -9.078 1 92.62 266 GLY B CA 1
ATOM 4683 C C . GLY B 1 266 ? -25.922 17.688 -8.516 1 92.62 266 GLY B C 1
ATOM 4684 O O . GLY B 1 266 ? -25.188 17 -9.219 1 92.62 266 GLY B O 1
ATOM 4685 N N . LEU B 1 267 ? -26.078 17.391 -7.309 1 91.69 267 LEU B N 1
ATOM 4686 C CA . LEU B 1 267 ? -25.484 16.25 -6.633 1 91.69 267 LEU B CA 1
ATOM 4687 C C . LEU B 1 267 ? -26.562 15.336 -6.062 1 91.69 267 LEU B C 1
ATOM 4689 O O . LEU B 1 267 ? -27.672 15.789 -5.758 1 91.69 267 LEU B O 1
ATOM 4693 N N . SER B 1 268 ? -26.25 14.078 -5.977 1 92.25 268 SER B N 1
ATOM 4694 C CA . SER B 1 268 ? -27.094 13.188 -5.195 1 92.25 268 SER B CA 1
ATOM 4695 C C . SER B 1 268 ? -26.891 13.398 -3.701 1 92.25 268 SER B C 1
ATOM 4697 O O . SER B 1 268 ? -25.828 13.852 -3.273 1 92.25 268 SER B O 1
ATOM 4699 N N . GLU B 1 269 ? -27.922 13.094 -2.941 1 91.12 269 GLU B N 1
ATOM 4700 C CA . GLU B 1 269 ? -27.781 13.172 -1.49 1 91.12 269 GLU B CA 1
ATOM 4701 C C . GLU B 1 269 ? -26.656 12.273 -0.994 1 91.12 269 GLU B C 1
ATOM 4703 O O . GLU B 1 269 ? -25.922 12.641 -0.08 1 91.12 269 GLU B O 1
ATOM 4708 N N . ARG B 1 270 ? -26.594 11.18 -1.683 1 88.56 270 ARG B N 1
ATOM 4709 C CA . ARG B 1 270 ? -25.547 10.242 -1.3 1 88.56 270 ARG B CA 1
ATOM 4710 C C . ARG B 1 270 ? -24.172 10.867 -1.473 1 88.56 270 ARG B C 1
ATOM 4712 O O . ARG B 1 270 ? -23.312 10.773 -0.584 1 88.56 270 ARG B O 1
ATOM 4719 N N . THR B 1 271 ? -24 11.508 -2.533 1 89.12 271 THR B N 1
ATOM 4720 C CA . THR B 1 271 ? -22.719 12.141 -2.834 1 89.12 271 THR B CA 1
ATOM 4721 C C . THR B 1 271 ? -22.438 13.273 -1.854 1 89.12 271 THR B C 1
ATOM 4723 O O . THR B 1 271 ? -21.312 13.398 -1.348 1 89.12 271 THR B O 1
ATOM 4726 N N . LEU B 1 272 ? -23.453 14.07 -1.595 1 90.56 272 LEU B N 1
ATOM 4727 C CA . LEU B 1 272 ? -23.266 15.195 -0.678 1 90.56 272 LEU B CA 1
ATOM 4728 C C . LEU B 1 272 ? -22.859 14.703 0.706 1 90.56 272 LEU B C 1
ATOM 4730 O O . LEU B 1 272 ? -21.875 15.18 1.27 1 90.56 272 LEU B O 1
ATOM 4734 N N . TYR B 1 273 ? -23.531 13.711 1.159 1 88.69 273 TYR B N 1
ATOM 4735 C CA . TYR B 1 273 ? -23.266 13.211 2.504 1 88.69 273 TYR B CA 1
ATOM 4736 C C . TYR B 1 273 ? -21.906 12.531 2.568 1 88.69 273 TYR B C 1
ATOM 4738 O O . TYR B 1 273 ? -21.188 12.656 3.561 1 88.69 273 TYR B O 1
ATOM 4746 N N . ARG B 1 274 ? -21.594 11.867 1.536 1 86.19 274 ARG B N 1
ATOM 4747 C CA . ARG B 1 274 ? -20.297 11.219 1.491 1 86.19 274 ARG B CA 1
ATOM 4748 C C . ARG B 1 274 ? -19.172 12.242 1.523 1 86.19 274 ARG B C 1
ATOM 4750 O O . ARG B 1 274 ? -18.188 12.07 2.242 1 86.19 274 ARG B O 1
ATOM 4757 N N . LYS B 1 275 ? -19.344 13.273 0.777 1 85.12 275 LYS B N 1
ATOM 4758 C CA . LYS B 1 275 ? -18.328 14.305 0.689 1 85.12 275 LYS B CA 1
ATOM 4759 C C . LYS B 1 275 ? -18.219 15.094 1.99 1 85.12 275 LYS B C 1
ATOM 4761 O O . LYS B 1 275 ? -17.125 15.469 2.414 1 85.12 275 LYS B O 1
ATOM 4766 N N . LEU B 1 276 ? -19.359 15.328 2.629 1 86.38 276 LEU B N 1
ATOM 4767 C CA . LEU B 1 276 ? -19.359 15.969 3.936 1 86.38 276 LEU B CA 1
ATOM 4768 C C . LEU B 1 276 ? -18.688 15.086 4.984 1 86.38 276 LEU B C 1
ATOM 4770 O O . LEU B 1 276 ? -17.859 15.555 5.766 1 86.38 276 LEU B O 1
ATOM 4774 N N . ALA B 1 277 ? -19.016 13.852 4.836 1 80.75 277 ALA B N 1
ATOM 4775 C CA . ALA B 1 277 ? -18.469 12.891 5.789 1 80.75 277 ALA B CA 1
ATOM 4776 C C . ALA B 1 277 ? -16.953 12.789 5.648 1 80.75 277 ALA B C 1
ATOM 4778 O O . ALA B 1 277 ? -16.25 12.633 6.645 1 80.75 277 ALA B O 1
ATOM 4779 N N . ALA B 1 278 ? -16.578 12.898 4.473 1 76.62 278 ALA B N 1
ATOM 4780 C CA . ALA B 1 278 ? -15.148 12.852 4.195 1 76.62 278 ALA B CA 1
ATOM 4781 C C . ALA B 1 278 ? -14.406 13.961 4.93 1 76.62 278 ALA B C 1
ATOM 4783 O O . ALA B 1 278 ? -13.219 13.828 5.23 1 76.62 278 ALA B O 1
ATOM 4784 N N . GLN B 1 279 ? -15.133 15 5.27 1 74.25 279 GLN B N 1
ATOM 4785 C CA . GLN B 1 279 ? -14.539 16.125 5.977 1 74.25 279 GLN B CA 1
ATOM 4786 C C . GLN B 1 279 ? -15.094 16.25 7.395 1 74.25 279 GLN B C 1
ATOM 4788 O O . GLN B 1 279 ? -14.93 17.281 8.047 1 74.25 279 GLN B O 1
ATOM 4793 N N . ARG B 1 280 ? -15.898 15.148 7.664 1 75.38 280 ARG B N 1
ATOM 4794 C CA . ARG B 1 280 ? -16.516 15.055 8.977 1 75.38 280 ARG B CA 1
ATOM 4795 C C . ARG B 1 280 ? -17.453 16.234 9.227 1 75.38 280 ARG B C 1
ATOM 4797 O O . ARG B 1 280 ? -17.484 16.797 10.328 1 75.38 280 ARG B O 1
ATOM 4804 N N . LEU B 1 281 ? -18 16.609 8.359 1 81.12 281 LEU B N 1
ATOM 4805 C CA . LEU B 1 281 ? -19.016 17.641 8.422 1 81.12 281 LEU B CA 1
ATOM 4806 C C . LEU B 1 281 ? -20.406 17.062 8.188 1 81.12 281 LEU B C 1
ATOM 4808 O O . LEU B 1 281 ? -20.547 16 7.555 1 81.12 281 LEU B O 1
ATOM 4812 N N . THR B 1 282 ? -21.344 17.656 8.82 1 88.81 282 THR B N 1
ATOM 4813 C CA . THR B 1 282 ? -22.734 17.375 8.5 1 88.81 282 THR B CA 1
ATOM 4814 C C . THR B 1 282 ? -23.406 18.578 7.852 1 88.81 282 THR B C 1
ATOM 4816 O O . THR B 1 282 ? -22.891 19.703 7.945 1 88.81 282 THR B O 1
ATOM 4819 N N . PHE B 1 283 ? -24.406 18.25 7.195 1 91 283 PHE B N 1
ATOM 4820 C CA . PHE B 1 283 ? -25.156 19.344 6.594 1 91 283 PHE B CA 1
ATOM 4821 C C . PHE B 1 283 ? -25.594 20.344 7.652 1 91 283 PHE B C 1
ATOM 4823 O O . PHE B 1 283 ? -25.5 21.562 7.453 1 91 283 PHE B O 1
ATOM 4830 N N . GLY B 1 284 ? -26.047 19.844 8.773 1 88.44 284 GLY B N 1
ATOM 4831 C CA . GLY B 1 284 ? -26.469 20.703 9.867 1 88.44 284 GLY B CA 1
ATOM 4832 C C . GLY B 1 284 ? -25.359 21.578 10.398 1 88.44 284 GLY B C 1
ATOM 4833 O O . GLY B 1 284 ? -25.578 22.766 10.664 1 88.44 284 GLY B O 1
ATOM 4834 N N . GLN B 1 285 ? -24.188 21.016 10.477 1 87.81 285 GLN B N 1
ATOM 4835 C CA . GLN B 1 285 ? -23.031 21.766 10.953 1 87.81 285 GLN B CA 1
ATOM 4836 C C . GLN B 1 285 ? -22.688 22.891 9.984 1 87.81 285 GLN B C 1
ATOM 4838 O O . GLN B 1 285 ? -22.281 23.984 10.414 1 87.81 285 GLN B O 1
ATOM 4843 N N . MET B 1 286 ? -22.75 22.562 8.75 1 87.88 286 MET B N 1
ATOM 4844 C CA . MET B 1 286 ? -22.453 23.578 7.742 1 87.88 286 MET B CA 1
ATOM 4845 C C . MET B 1 286 ? -23.438 24.734 7.82 1 87.88 286 MET B C 1
ATOM 4847 O O . MET B 1 286 ? -23.062 25.891 7.723 1 87.88 286 MET B O 1
ATOM 4851 N N . VAL B 1 287 ? -24.719 24.438 8.008 1 88.12 287 VAL B N 1
ATOM 4852 C CA . VAL B 1 287 ? -25.75 25.453 8.156 1 88.12 287 VAL B CA 1
ATOM 4853 C C . VAL B 1 287 ? -25.484 26.297 9.398 1 88.12 287 VAL B C 1
ATOM 4855 O O . VAL B 1 287 ? -25.578 27.531 9.352 1 88.12 287 VAL B O 1
ATOM 4858 N N . ASP B 1 288 ? -25.125 25.578 10.453 1 86.94 288 ASP B N 1
ATOM 4859 C CA . ASP B 1 288 ? -24.859 26.281 11.711 1 86.94 288 ASP B CA 1
ATOM 4860 C C . ASP B 1 288 ? -23.688 27.234 11.562 1 86.94 288 ASP B C 1
ATOM 4862 O O . ASP B 1 288 ? -23.703 28.344 12.102 1 86.94 288 ASP B O 1
ATOM 4866 N N . GLN B 1 289 ? -22.719 26.766 10.898 1 84.81 289 GLN B N 1
ATOM 4867 C CA . GLN B 1 289 ? -21.531 27.594 10.688 1 84.81 289 GLN B CA 1
ATOM 4868 C C . GLN B 1 289 ? -21.891 28.891 9.953 1 84.81 289 GLN B C 1
ATOM 4870 O O . GLN B 1 289 ? -21.438 29.969 10.328 1 84.81 289 GLN B O 1
ATOM 4875 N N . VAL B 1 290 ? -22.625 28.766 8.922 1 85.31 290 VAL B N 1
ATOM 4876 C CA . VAL B 1 290 ? -23.031 29.922 8.133 1 85.31 290 VAL B CA 1
ATOM 4877 C C . VAL B 1 290 ? -23.953 30.812 8.953 1 85.31 290 VAL B C 1
ATOM 4879 O O . VAL B 1 290 ? -23.828 32.031 8.922 1 85.31 290 VAL B O 1
ATOM 4882 N N . ARG B 1 291 ? -24.875 30.203 9.703 1 86.31 291 ARG B N 1
ATOM 4883 C CA . ARG B 1 291 ? -25.781 30.953 10.578 1 86.31 291 ARG B CA 1
ATOM 4884 C C . ARG B 1 291 ? -25 31.75 11.617 1 86.31 291 ARG B C 1
ATOM 4886 O O . ARG B 1 291 ? -25.312 32.906 11.875 1 86.31 291 ARG B O 1
ATOM 4893 N N . GLU B 1 292 ? -24.094 31.109 12.195 1 87.38 292 GLU B N 1
ATOM 4894 C CA . GLU B 1 292 ? -23.25 31.766 13.195 1 87.38 292 GLU B CA 1
ATOM 4895 C C . GLU B 1 292 ? -22.531 32.969 12.602 1 87.38 292 GLU B C 1
ATOM 4897 O O . GLU B 1 292 ? -22.5 34.062 13.203 1 87.38 292 GLU B O 1
ATOM 4902 N N . GLN B 1 293 ? -21.953 32.781 11.461 1 83.19 293 GLN B N 1
ATOM 4903 C CA . GLN B 1 293 ? -21.234 33.844 10.797 1 83.19 293 GLN B CA 1
ATOM 4904 C C . GLN B 1 293 ? -22.156 35.031 10.477 1 83.19 293 GLN B C 1
ATOM 4906 O O . GLN B 1 293 ? -21.781 36.188 10.68 1 83.19 293 GLN B O 1
ATOM 4911 N N . ARG B 1 294 ? -23.266 34.719 9.992 1 84.31 294 ARG B N 1
ATOM 4912 C CA . ARG B 1 294 ? -24.25 35.75 9.672 1 84.31 294 ARG B CA 1
ATOM 4913 C C . ARG B 1 294 ? -24.734 36.469 10.93 1 84.31 294 ARG B C 1
ATOM 4915 O O . ARG B 1 294 ? -24.891 37.688 10.938 1 84.31 294 ARG B O 1
ATOM 4922 N N . ALA B 1 295 ? -24.969 35.688 11.914 1 88.69 295 ALA B N 1
ATOM 4923 C CA . ALA B 1 295 ? -25.406 36.281 13.188 1 88.69 295 ALA B CA 1
ATOM 4924 C C . ALA B 1 295 ? -24.359 37.25 13.742 1 88.69 295 ALA B C 1
ATOM 4926 O O . ALA B 1 295 ? -24.703 38.375 14.133 1 88.69 295 ALA B O 1
ATOM 4927 N N . THR B 1 296 ? -23.156 36.781 13.75 1 87.19 296 THR B N 1
ATOM 4928 C CA . THR B 1 296 ? -22.062 37.594 14.25 1 87.19 296 THR B CA 1
ATOM 4929 C C . THR B 1 296 ? -21.938 38.875 13.438 1 87.19 296 THR B C 1
ATOM 4931 O O . THR B 1 296 ? -21.766 39.969 14 1 87.19 296 THR B O 1
ATOM 4934 N N . TYR B 1 297 ? -22.047 38.75 12.164 1 81.56 297 TYR B N 1
ATOM 4935 C CA . TYR B 1 297 ? -21.953 39.906 11.281 1 81.56 297 TYR B CA 1
ATOM 4936 C C . TYR B 1 297 ? -23.078 40.906 11.57 1 81.56 297 TYR B C 1
ATOM 4938 O O . TYR B 1 297 ? -22.844 42.094 11.703 1 81.56 297 TYR B O 1
ATOM 4946 N N . LEU B 1 298 ? -24.281 40.375 11.711 1 85.81 298 LEU B N 1
ATOM 4947 C CA . LEU B 1 298 ? -25.453 41.25 11.938 1 85.81 298 LEU B CA 1
ATOM 4948 C C . LEU B 1 298 ? -25.375 41.906 13.305 1 85.81 298 LEU B C 1
ATOM 4950 O O . LEU B 1 298 ? -25.703 43.094 13.445 1 85.81 298 LEU B O 1
ATOM 4954 N N . LEU B 1 299 ? -24.875 41.188 14.266 1 89.38 299 LEU B N 1
ATOM 4955 C CA . LEU B 1 299 ? -24.781 41.719 15.617 1 89.38 299 LEU B CA 1
ATOM 4956 C C . LEU B 1 299 ? -23.672 42.75 15.727 1 89.38 299 LEU B C 1
ATOM 4958 O O . LEU B 1 299 ? -23.797 43.719 16.484 1 89.38 299 LEU B O 1
ATOM 4962 N N . ASP B 1 300 ? -22.672 42.562 14.93 1 84.25 300 ASP B N 1
ATOM 4963 C CA . ASP B 1 300 ? -21.516 43.469 14.984 1 84.25 300 ASP B CA 1
ATOM 4964 C C . ASP B 1 300 ? -21.719 44.688 14.102 1 84.25 300 ASP B C 1
ATOM 4966 O O . ASP B 1 300 ? -21.219 45.781 14.406 1 84.25 300 ASP B O 1
ATOM 4970 N N . ASN B 1 301 ? -22.5 44.531 13.047 1 80.81 301 ASN B N 1
ATOM 4971 C CA . ASN B 1 301 ? -22.453 45.531 12.008 1 80.81 301 ASN B CA 1
ATOM 4972 C C . ASN B 1 301 ? -23.812 46.188 11.797 1 80.81 301 ASN B C 1
ATOM 4974 O O . ASN B 1 301 ? -23.953 47.094 10.945 1 80.81 301 ASN B O 1
ATOM 4978 N N . THR B 1 302 ? -24.766 45.719 12.539 1 83.56 302 THR B N 1
ATOM 4979 C CA . THR B 1 302 ? -26.094 46.344 12.391 1 83.56 302 THR B CA 1
ATOM 4980 C C . THR B 1 302 ? -26.672 46.688 13.75 1 83.56 302 THR B C 1
ATOM 4982 O O . THR B 1 302 ? -26.094 46.375 14.789 1 83.56 302 THR B O 1
ATOM 4985 N N . ARG B 1 303 ? -27.781 47.469 13.789 1 87.69 303 ARG B N 1
ATOM 4986 C CA . ARG B 1 303 ? -28.484 47.844 15.008 1 87.69 303 ARG B CA 1
ATOM 4987 C C . ARG B 1 303 ? -29.766 47 15.18 1 87.69 303 ARG B C 1
ATOM 4989 O O . ARG B 1 303 ? -30.656 47.406 15.922 1 87.69 303 ARG B O 1
ATOM 4996 N N . MET B 1 304 ? -29.766 45.906 14.414 1 90.38 304 MET B N 1
ATOM 4997 C CA . MET B 1 304 ? -30.922 45.031 14.5 1 90.38 304 MET B CA 1
ATOM 4998 C C . MET B 1 304 ? -31.078 44.469 15.906 1 90.38 304 MET B C 1
ATOM 5000 O O . MET B 1 304 ? -30.094 44.125 16.562 1 90.38 304 MET B O 1
ATOM 5004 N N . SER B 1 305 ? -32.344 44.5 16.344 1 92.19 305 SER B N 1
ATOM 5005 C CA . SER B 1 305 ? -32.625 43.844 17.625 1 92.19 305 SER B CA 1
ATOM 5006 C C . SER B 1 305 ? -32.281 42.375 17.562 1 92.19 305 SER B C 1
ATOM 5008 O O . SER B 1 305 ? -32.219 41.781 16.469 1 92.19 305 SER B O 1
ATOM 5010 N N . VAL B 1 306 ? -32.062 41.719 18.625 1 93.44 306 VAL B N 1
ATOM 5011 C CA . VAL B 1 306 ? -31.797 40.312 18.703 1 93.44 306 VAL B CA 1
ATOM 5012 C C . VAL B 1 306 ? -32.938 39.531 18.078 1 93.44 306 VAL B C 1
ATOM 5014 O O . VAL B 1 306 ? -32.719 38.5 17.422 1 93.44 306 VAL B O 1
ATOM 5017 N N . GLU B 1 307 ? -34.094 40.094 18.297 1 92.94 307 GLU B N 1
ATOM 5018 C CA . GLU B 1 307 ? -35.281 39.5 17.703 1 92.94 307 GLU B CA 1
ATOM 5019 C C . GLU B 1 307 ? -35.25 39.562 16.188 1 92.94 307 GLU B C 1
ATOM 5021 O O . GLU B 1 307 ? -35.594 38.594 15.5 1 92.94 307 GLU B O 1
ATOM 5026 N N . ALA B 1 308 ? -34.844 40.625 15.703 1 92.31 308 ALA B N 1
ATOM 5027 C CA . ALA B 1 308 ? -34.781 40.844 14.258 1 92.31 308 ALA B CA 1
ATOM 5028 C C . ALA B 1 308 ? -33.688 39.938 13.648 1 92.31 308 ALA B C 1
ATOM 5030 O O . ALA B 1 308 ? -33.844 39.438 12.539 1 92.31 308 ALA B O 1
ATOM 5031 N N . VAL B 1 309 ? -32.562 39.875 14.289 1 92.69 309 VAL B N 1
ATOM 5032 C CA . VAL B 1 309 ? -31.484 39 13.828 1 92.69 309 VAL B CA 1
ATOM 5033 C C . VAL B 1 309 ? -31.969 37.531 13.805 1 92.69 309 VAL B C 1
ATOM 5035 O O . VAL B 1 309 ? -31.688 36.812 12.852 1 92.69 309 VAL B O 1
ATOM 5038 N N . ALA B 1 310 ? -32.656 37.125 14.82 1 92.31 310 ALA B N 1
ATOM 5039 C CA . ALA B 1 310 ? -33.219 35.75 14.875 1 92.31 310 ALA B CA 1
ATOM 5040 C C . ALA B 1 310 ? -34.094 35.469 13.664 1 92.31 310 ALA B C 1
ATOM 5042 O O . ALA B 1 310 ? -34 34.438 13.039 1 92.31 310 ALA B O 1
ATOM 5043 N N . GLU B 1 311 ? -34.938 36.438 13.406 1 87.62 311 GLU B N 1
ATOM 5044 C CA . GLU B 1 311 ? -35.844 36.344 12.273 1 87.62 311 GLU B CA 1
ATOM 5045 C C . GLU B 1 311 ? -35.094 36.281 10.953 1 87.62 311 GLU B C 1
ATOM 5047 O O . GLU B 1 311 ? -35.438 35.469 10.07 1 87.62 311 GLU B O 1
ATOM 5052 N N . ALA B 1 312 ? -34.125 37.062 10.875 1 86.44 312 ALA B N 1
ATOM 5053 C CA . ALA B 1 312 ? -33.312 37.125 9.656 1 86.44 312 ALA B CA 1
ATOM 5054 C C . ALA B 1 312 ? -32.594 35.812 9.406 1 86.44 312 ALA B C 1
ATOM 5056 O O . ALA B 1 312 ? -32.281 35.5 8.266 1 86.44 312 ALA B O 1
ATOM 5057 N N . LEU B 1 313 ? -32.344 35.125 10.383 1 88.88 313 LEU B N 1
ATOM 5058 C CA . LEU B 1 313 ? -31.594 33.875 10.297 1 88.88 313 LEU B CA 1
ATOM 5059 C C . LEU B 1 313 ? -32.531 32.688 10.195 1 88.88 313 LEU B C 1
ATOM 5061 O O . LEU B 1 313 ? -32.094 31.547 10.047 1 88.88 313 LEU B O 1
ATOM 5065 N N . GLY B 1 314 ? -33.812 32.938 10.32 1 84.75 314 GLY B N 1
ATOM 5066 C CA . GLY B 1 314 ? -34.812 31.906 10.086 1 84.75 314 GLY B CA 1
ATOM 5067 C C . GLY B 1 314 ? -35.156 31.125 11.336 1 84.75 314 GLY B C 1
ATOM 5068 O O . GLY B 1 314 ? -35.688 30 11.25 1 84.75 314 GLY B O 1
ATOM 5069 N N . PHE B 1 315 ? -34.875 31.656 12.477 1 88.56 315 PHE B N 1
ATOM 5070 C CA . PHE B 1 315 ? -35.281 31 13.711 1 88.56 315 PHE B CA 1
ATOM 5071 C C . PHE B 1 315 ? -36.75 31.266 14 1 88.56 315 PHE B C 1
ATOM 5073 O O . PHE B 1 315 ? -37.219 32.375 13.781 1 88.56 315 PHE B O 1
ATOM 5080 N N . ALA B 1 316 ? -37.344 30.25 14.461 1 85.94 316 ALA B N 1
ATOM 5081 C CA . ALA B 1 316 ? -38.781 30.406 14.789 1 85.94 316 ALA B CA 1
ATOM 5082 C C . ALA B 1 316 ? -38.969 31.25 16.031 1 85.94 316 ALA B C 1
ATOM 5084 O O . ALA B 1 316 ? -39.969 31.969 16.156 1 85.94 316 ALA B O 1
ATOM 5085 N N . GLU B 1 317 ? -38.062 31.172 17 1 91 317 GLU B N 1
ATOM 5086 C CA . GLU B 1 317 ? -38.156 31.891 18.266 1 91 317 GLU B CA 1
ATOM 5087 C C . GLU B 1 317 ? -36.812 32.531 18.641 1 91 317 GLU B C 1
ATOM 5089 O O . GLU B 1 317 ? -35.75 31.922 18.406 1 91 317 GLU B O 1
ATOM 5094 N N . THR B 1 318 ? -36.875 33.656 19.203 1 92 318 THR B N 1
ATOM 5095 C CA . THR B 1 318 ? -35.688 34.375 19.656 1 92 318 THR B CA 1
ATOM 5096 C C . THR B 1 318 ? -34.938 33.562 20.719 1 92 318 THR B C 1
ATOM 5098 O O . THR B 1 318 ? -33.719 33.594 20.766 1 92 318 THR B O 1
ATOM 5101 N N . ALA B 1 319 ? -35.719 32.875 21.453 1 92.81 319 ALA B N 1
ATOM 5102 C CA . ALA B 1 319 ? -35.125 32.031 22.484 1 92.81 319 ALA B CA 1
ATOM 5103 C C . ALA B 1 319 ? -34.25 30.953 21.891 1 92.81 319 ALA B C 1
ATOM 5105 O O . ALA B 1 319 ? -33.188 30.625 22.422 1 92.81 319 ALA B O 1
ATOM 5106 N N . SER B 1 320 ? -34.75 30.391 20.797 1 93 320 SER B N 1
ATOM 5107 C CA . SER B 1 320 ? -34 29.344 20.125 1 93 320 SER B CA 1
ATOM 5108 C C . SER B 1 320 ? -32.688 29.891 19.531 1 93 320 SER B C 1
ATOM 5110 O O . SER B 1 320 ? -31.672 29.219 19.594 1 93 320 SER B O 1
ATOM 5112 N N . PHE B 1 321 ? -32.781 31.062 19.031 1 92.88 321 PHE B N 1
ATOM 5113 C CA . PHE B 1 321 ? -31.594 31.719 18.516 1 92.88 321 PHE B CA 1
ATOM 5114 C C . PHE B 1 321 ? -30.609 32 19.641 1 92.88 321 PHE B C 1
ATOM 5116 O O . PHE B 1 321 ? -29.422 31.719 19.516 1 92.88 321 PHE B O 1
ATOM 5123 N N . SER B 1 322 ? -31.047 32.531 20.703 1 92.94 322 SER B N 1
ATOM 5124 C CA . SER B 1 322 ? -30.188 32.906 21.828 1 92.94 322 SER B CA 1
ATOM 5125 C C . SER B 1 322 ? -29.469 31.688 22.391 1 92.94 322 SER B C 1
ATOM 5127 O O . SER B 1 322 ? -28.281 31.75 22.719 1 92.94 322 SER B O 1
ATOM 5129 N N . ARG B 1 323 ? -30.172 30.625 22.391 1 93.19 323 ARG B N 1
ATOM 5130 C CA . ARG B 1 323 ? -29.578 29.391 22.875 1 93.19 323 ARG B CA 1
ATOM 5131 C C . ARG B 1 323 ? -28.5 28.891 21.922 1 93.19 323 ARG B C 1
ATOM 5133 O O . ARG B 1 323 ? -27.422 28.469 22.344 1 93.19 323 ARG B O 1
ATOM 5140 N N . ALA B 1 324 ? -28.828 28.906 20.719 1 91.62 324 ALA B N 1
ATOM 5141 C CA . ALA B 1 324 ? -27.875 28.469 19.703 1 91.62 324 ALA B CA 1
ATOM 5142 C C . ALA B 1 324 ? -26.625 29.328 19.719 1 91.62 324 ALA B C 1
ATOM 5144 O O . ALA B 1 324 ? -25.5 28.828 19.672 1 91.62 324 ALA B O 1
ATOM 5145 N N . PHE B 1 325 ? -26.828 30.625 19.797 1 91.56 325 PHE B N 1
ATOM 5146 C CA . PHE B 1 325 ? -25.703 31.562 19.781 1 91.56 325 PHE B CA 1
ATOM 5147 C C . PHE B 1 325 ? -24.812 31.359 21 1 91.56 325 PHE B C 1
ATOM 5149 O O . PHE B 1 325 ? -23.594 31.422 20.891 1 91.56 325 PHE B O 1
ATOM 5156 N N . LYS B 1 326 ? -25.406 31.141 22.031 1 91.06 326 LYS B N 1
ATOM 5157 C CA . LYS B 1 326 ? -24.625 30.844 23.234 1 91.06 326 LYS B CA 1
ATOM 5158 C C . LYS B 1 326 ? -23.797 29.578 23.047 1 91.06 326 LYS B C 1
ATOM 5160 O O . LYS B 1 326 ? -22.656 29.5 23.516 1 91.06 326 LYS B O 1
ATOM 5165 N N . ARG B 1 327 ? -24.406 28.672 22.453 1 89.69 327 ARG B N 1
ATOM 5166 C CA . ARG B 1 327 ? -23.672 27.438 22.172 1 89.69 327 ARG B CA 1
ATOM 5167 C C . ARG B 1 327 ? -22.5 27.688 21.234 1 89.69 327 ARG B C 1
ATOM 5169 O O . ARG B 1 327 ? -21.438 27.094 21.375 1 89.69 327 ARG B O 1
ATOM 5176 N N . TRP B 1 328 ? -22.703 28.625 20.344 1 85.25 328 TRP B N 1
ATOM 5177 C CA . TRP B 1 328 ? -21.703 28.922 19.344 1 85.25 328 TRP B CA 1
ATOM 5178 C C . TRP B 1 328 ? -20.578 29.766 19.922 1 85.25 328 TRP B C 1
ATOM 5180 O O . TRP B 1 328 ? -19.391 29.516 19.656 1 85.25 328 TRP B O 1
ATOM 5190 N N . LYS B 1 329 ? -20.891 30.797 20.734 1 84.44 329 LYS B N 1
ATOM 5191 C CA . LYS B 1 329 ? -19.953 31.844 21.078 1 84.44 329 LYS B CA 1
ATOM 5192 C C . LYS B 1 329 ? -19.656 31.875 22.578 1 84.44 329 LYS B C 1
ATOM 5194 O O . LYS B 1 329 ? -18.797 32.625 23.047 1 84.44 329 LYS B O 1
ATOM 5199 N N . GLY B 1 330 ? -20.391 31.016 23.25 1 87.06 330 GLY B N 1
ATOM 5200 C CA . GLY B 1 330 ? -20.172 30.922 24.688 1 87.06 330 GLY B CA 1
ATOM 5201 C C . GLY B 1 330 ? -20.828 32.031 25.469 1 87.06 330 GLY B C 1
ATOM 5202 O O . GLY B 1 330 ? -20.719 32.094 26.688 1 87.06 330 GLY B O 1
ATOM 5203 N N . MET B 1 331 ? -21.516 32.969 24.766 1 87.81 331 MET B N 1
ATOM 5204 C CA . MET B 1 331 ? -22.234 34.094 25.391 1 87.81 331 MET B CA 1
ATOM 5205 C C . MET B 1 331 ? -23.5 34.438 24.625 1 87.81 331 MET B C 1
ATOM 5207 O O . MET B 1 331 ? -23.672 34.031 23.484 1 87.81 331 MET B O 1
ATOM 5211 N N . SER B 1 332 ? -24.375 35.219 25.297 1 91.19 332 SER B N 1
ATOM 5212 C CA . SER B 1 332 ? -25.641 35.594 24.656 1 91.19 332 SER B CA 1
ATOM 5213 C C . SER B 1 332 ? -25.422 36.656 23.578 1 91.19 332 SER B C 1
ATOM 5215 O O . SER B 1 332 ? -24.422 37.375 23.609 1 91.19 332 SER B O 1
ATOM 5217 N N . PRO B 1 333 ? -26.328 36.688 22.656 1 92.31 333 PRO B N 1
ATOM 5218 C CA . PRO B 1 333 ? -26.203 37.719 21.609 1 92.31 333 PRO B CA 1
ATOM 5219 C C . PRO B 1 333 ? -26.109 39.125 22.188 1 92.31 333 PRO B C 1
ATOM 5221 O O . PRO B 1 333 ? -25.344 39.938 21.672 1 92.31 333 PRO B O 1
ATOM 5224 N N . LEU B 1 334 ? -26.875 39.406 23.203 1 89.56 334 LEU B N 1
ATOM 5225 C CA . LEU B 1 334 ? -26.859 40.719 23.812 1 89.56 334 LEU B CA 1
ATOM 5226 C C . LEU B 1 334 ? -25.5 41.031 24.422 1 89.56 334 LEU B C 1
ATOM 5228 O O . LEU B 1 334 ? -24.984 42.156 24.266 1 89.56 334 LEU B O 1
ATOM 5232 N N . ARG B 1 335 ? -25.016 40.094 25.109 1 90.31 335 ARG B N 1
ATOM 5233 C CA . ARG B 1 335 ? -23.703 40.25 25.688 1 90.31 335 ARG B CA 1
ATOM 5234 C C . ARG B 1 335 ? -22.625 40.438 24.609 1 90.31 335 ARG B C 1
ATOM 5236 O O . ARG B 1 335 ? -21.688 41.219 24.781 1 90.31 335 ARG B O 1
ATOM 5243 N N . PHE B 1 336 ? -22.766 39.688 23.609 1 89.44 336 PHE B N 1
ATOM 5244 C CA . PHE B 1 336 ? -21.828 39.75 22.5 1 89.44 336 PHE B CA 1
ATOM 5245 C C . PHE B 1 336 ? -21.828 41.156 21.891 1 89.44 336 PHE B C 1
ATOM 5247 O O . PHE B 1 336 ? -20.766 41.688 21.578 1 89.44 336 PHE B O 1
ATOM 5254 N N . ARG B 1 337 ? -22.953 41.719 21.641 1 85 337 ARG B N 1
ATOM 5255 C CA . ARG B 1 337 ? -23.062 43.062 21.078 1 85 337 ARG B CA 1
ATOM 5256 C C . ARG B 1 337 ? -22.438 44.094 22.016 1 85 337 ARG B C 1
ATOM 5258 O O . ARG B 1 337 ? -21.844 45.094 21.562 1 85 337 ARG B O 1
ATOM 5265 N N . GLY B 1 338 ? -22.562 43.875 23.297 1 80.44 338 GLY B N 1
ATOM 5266 C CA . GLY B 1 338 ? -22.047 44.812 24.297 1 80.44 338 GLY B CA 1
ATOM 5267 C C . GLY B 1 338 ? -20.547 44.719 24.469 1 80.44 338 GLY B C 1
ATOM 5268 O O . GLY B 1 338 ? -19.938 45.625 25.078 1 80.44 338 GLY B O 1
ATOM 5269 N N . ARG B 1 339 ? -20.016 43.688 24.094 1 70.44 339 ARG B N 1
ATOM 5270 C CA . ARG B 1 339 ? -18.578 43.531 24.281 1 70.44 339 ARG B CA 1
ATOM 5271 C C . ARG B 1 339 ? -17.812 44.594 23.516 1 70.44 339 ARG B C 1
ATOM 5273 O O . ARG B 1 339 ? -16.688 44.938 23.859 1 70.44 339 ARG B O 1
ATOM 5280 N N . GLY B 1 340 ? -18.219 44.875 22.344 1 54.09 340 GLY B N 1
ATOM 5281 C CA . GLY B 1 340 ? -17.562 45.969 21.625 1 54.09 340 GLY B CA 1
ATOM 5282 C C . GLY B 1 340 ? -17.766 47.312 22.266 1 54.09 340 GLY B C 1
ATOM 5283 O O . GLY B 1 340 ? -17 48.25 22 1 54.09 340 GLY B O 1
ATOM 5284 N N . ALA B 1 341 ? -18.797 47.656 23 1 50.38 341 ALA B N 1
ATOM 5285 C CA . ALA B 1 341 ? -19.031 48.938 23.672 1 50.38 341 ALA B CA 1
ATOM 5286 C C . ALA B 1 341 ? -18.141 49.062 24.906 1 50.38 341 ALA B C 1
ATOM 5288 O O . ALA B 1 341 ? -18.078 50.125 25.516 1 50.38 341 ALA B O 1
ATOM 5289 N N . MET B 1 342 ? -17.594 48 25.375 1 39.81 342 MET B N 1
ATOM 5290 C CA . MET B 1 342 ? -16.609 48.312 26.406 1 39.81 342 MET B CA 1
ATOM 5291 C C . MET B 1 342 ? -15.25 48.656 25.781 1 39.81 342 MET B C 1
ATOM 5293 O O . MET B 1 342 ? -14.867 48.062 24.781 1 39.81 342 MET B O 1
#